Protein AF-A0A523S227-F1 (afdb_monomer_lite)

Sequence (399 aa):
MSSHYPDYQLYLDHVSSAEIVRNNITSGYRGIGGEMIMSTIRNCYFNSYSETSLELAVNEDNTVEQCTFRQLGVGNPASSRGIFIHQGMKLNDLSMSIKQCEFFGFGIHSSGYIGKLLINQCSIINSINYGVKLDDMNGSLEVSDNTIINAAQYGIEINSNTHGVYIHRNVIRNCITGIEVLSNQNIICSNDASECSVGINLSPSSTDSEVYYNRIWNNSVNNGQDSGFTNIWDDNNSRGNFWDDYSGIGVYNVSGIAESVDRWPVALEWDPPQIQTISPIVFNETDTNRVVRVHASDLTPSSYYVYVNEELLFSNNWTSNVILVDVSHLQFGVYNFTIVLFDMNNNYVMKSVTLTILQISPTTSTTGTGPLDSTILYILAGGGVLVILIAVIVIIKRR

Secondary structure (DSSP, 8-state):
--TT-TTEEEEEEEES-EEEES-EEEESSEEEEEEESSEEEES-EEEESSSEEEEEEESS-EEEES-EEEE-S---TTT-EEEEEEE-S--TT-EEEEES-EEES--EEEES--SEEEEES-EEES-SSEEEEEES--SEEEEES-EEE--SSEEEEE-TT---EEEES-EEES-SEEEEE-SSS-EEES-EEESSSEEEEE-TT-BS-EEES-EEE--SSEEEEE-SBS-BSS-SSS---EETT--SSSPEEPBSSS--EESS-EE---PPPEE-----EEEETT-S--EEEEEEE-SSEEEEEEEETTEEEEEEE--SSEEEEE-TT--SEEEEEEEEEEETT--EEEEEEEEEEE---------------HHHHHHHHHHHHHHHHHHHHHHHTT-

pLDDT: mean 90.24, std 11.29, range [47.25, 98.81]

Foldseek 3Di:
DDPPCPQEPEEAEPEQEEEAAQEEFAGAGEYYEYADHHYEYACYEFEYAAAEREEYAFPAEYEYEHYEFEHPYPYDLVGHADYEYEHDPPDLHHEYEYYLYEYYQHAHEYEAEGQYYYYENYEHEQHSAENYEYYLYDHHAEHEHYEFENHAAEPYEYAANYEAYEYEHYEAEQHQEDAEHLYEHYEAAHYEFENYLERYEYDQNYAHYEAWHYEFEHHNHFSAEYAYEHYAQYPVPATGYEYQPDPLDAWAQGHYDHSYIGGHYHYDDDDAKDWDDDAAAEAELPPQWDKDKIFIDDSAWFKKWKDKQNHTPDIDTDDDRIDIDTPNPDGFDKIWIKMWTAGPNRHIDMDIHIYGHDYDDPPPPPPPPPPVPCVVVCVVVVVVVVVVVVVVVVVVVVD

Radius of gyration: 39.01 Å; chains: 1; bounding box: 56×94×139 Å

Structure (mmCIF, N/CA/C/O backbone):
data_AF-A0A523S227-F1
#
_entry.id   AF-A0A523S227-F1
#
loop_
_atom_site.group_PDB
_atom_site.id
_atom_site.type_symbol
_atom_site.label_atom_id
_atom_site.label_alt_id
_atom_site.label_comp_id
_atom_site.label_asym_id
_atom_site.label_entity_id
_atom_site.label_seq_id
_atom_site.pdbx_PDB_ins_code
_atom_site.Cartn_x
_atom_site.Cartn_y
_atom_site.Cartn_z
_atom_site.occupancy
_atom_site.B_iso_or_equiv
_atom_site.auth_seq_id
_atom_site.auth_comp_id
_atom_site.auth_asym_id
_atom_site.auth_atom_id
_atom_site.pdbx_PDB_model_num
ATOM 1 N N . MET A 1 1 ? -26.602 -5.469 33.812 1.00 49.16 1 MET A N 1
ATOM 2 C CA . MET A 1 1 ? -26.774 -4.001 33.842 1.00 49.16 1 MET A CA 1
ATOM 3 C C . MET A 1 1 ? -26.395 -3.518 35.230 1.00 49.16 1 MET A C 1
ATOM 5 O O . MET A 1 1 ? -27.173 -3.694 36.159 1.00 49.16 1 MET A O 1
ATOM 9 N N . SER A 1 2 ? -25.172 -3.017 35.386 1.00 47.25 2 SER A N 1
ATOM 10 C CA . SER A 1 2 ? -24.729 -2.341 36.609 1.00 47.25 2 SER A CA 1
ATOM 11 C C . SER A 1 2 ? -25.214 -0.891 36.561 1.00 47.25 2 SER A C 1
ATOM 13 O O . SER A 1 2 ? -25.090 -0.240 35.528 1.00 47.25 2 SER A O 1
ATOM 15 N N . SER A 1 3 ? -25.781 -0.376 37.652 1.00 52.34 3 SER A N 1
ATOM 16 C CA . SER A 1 3 ? -26.221 1.023 37.768 1.00 52.34 3 SER A CA 1
ATOM 17 C C . SER A 1 3 ? -25.065 2.025 37.910 1.00 52.34 3 SER A C 1
ATOM 19 O O . SER A 1 3 ? -25.318 3.203 38.143 1.00 52.34 3 SER A O 1
ATOM 21 N N . HIS A 1 4 ? -23.807 1.580 37.821 1.00 66.81 4 HIS A N 1
ATOM 22 C CA . HIS A 1 4 ? -22.636 2.408 38.130 1.00 66.81 4 HIS A CA 1
ATOM 23 C C . HIS A 1 4 ? -22.118 3.275 36.974 1.00 66.81 4 HIS A C 1
ATOM 25 O O . HIS A 1 4 ? -21.293 4.146 37.227 1.00 66.81 4 HIS A O 1
ATOM 31 N N . TYR A 1 5 ? -22.621 3.112 35.745 1.00 78.50 5 TYR A N 1
ATOM 32 C CA . TYR A 1 5 ? -22.142 3.882 34.591 1.00 78.50 5 TYR A CA 1
ATOM 33 C C . TYR A 1 5 ? -23.308 4.424 33.750 1.00 78.50 5 TYR A C 1
ATOM 35 O O . TYR A 1 5 ? -23.688 3.801 32.757 1.00 78.50 5 TYR A O 1
ATOM 43 N N . PRO A 1 6 ? -23.909 5.566 34.140 1.00 80.31 6 PRO A N 1
ATOM 44 C CA . PRO A 1 6 ? -25.096 6.117 33.475 1.00 80.31 6 PRO A CA 1
ATOM 45 C C . PRO A 1 6 ? -24.844 6.568 32.027 1.00 80.31 6 PRO A C 1
ATOM 47 O O . PRO A 1 6 ? -25.798 6.793 31.287 1.00 80.31 6 PRO A O 1
ATOM 50 N N . ASP A 1 7 ? -23.578 6.675 31.621 1.00 85.62 7 ASP A N 1
ATOM 51 C CA . ASP A 1 7 ? -23.173 7.217 30.325 1.00 85.62 7 ASP A CA 1
ATOM 52 C C . ASP A 1 7 ? -23.178 6.192 29.177 1.00 85.62 7 ASP A C 1
ATOM 54 O O . ASP A 1 7 ? -23.100 6.594 28.012 1.00 85.62 7 ASP A O 1
ATOM 58 N N . TYR A 1 8 ? -23.281 4.889 29.478 1.00 83.12 8 TYR A N 1
ATOM 59 C CA . TYR A 1 8 ? -23.273 3.814 28.477 1.00 83.12 8 TYR A CA 1
ATOM 60 C C . TYR A 1 8 ? -24.668 3.255 28.216 1.00 83.12 8 TYR A C 1
ATOM 62 O O . TYR A 1 8 ? -25.444 3.015 29.141 1.00 83.12 8 TYR A O 1
ATOM 70 N N . GLN A 1 9 ? -24.955 2.932 26.952 1.00 83.81 9 GLN A N 1
ATOM 71 C CA . GLN A 1 9 ? -26.165 2.187 26.598 1.00 83.81 9 GLN A CA 1
ATOM 72 C C . GLN A 1 9 ? -26.100 0.729 27.083 1.00 83.81 9 GLN A C 1
ATOM 74 O O . GLN A 1 9 ? -27.112 0.160 27.498 1.00 83.81 9 GLN A O 1
ATOM 79 N N . LEU A 1 10 ? -24.912 0.123 27.042 1.00 84.62 10 LEU A N 1
ATOM 80 C CA . LEU A 1 10 ? -24.643 -1.205 27.585 1.00 84.62 10 LEU A CA 1
ATOM 81 C C . LEU A 1 10 ? -23.243 -1.224 28.201 1.00 84.62 10 LEU A C 1
ATOM 83 O O . LEU A 1 10 ? -22.261 -0.986 27.505 1.00 84.62 10 LEU A O 1
ATOM 87 N N . TYR A 1 11 ? -23.163 -1.546 29.492 1.00 86.50 11 TYR A N 1
ATOM 88 C CA . TYR A 1 11 ? -21.895 -1.768 30.182 1.00 86.50 11 TYR A CA 1
ATOM 89 C C . TYR A 1 11 ? -21.742 -3.247 30.557 1.00 86.50 11 TYR A C 1
ATOM 91 O O . TYR A 1 11 ? -22.593 -3.797 31.271 1.00 86.50 11 TYR A O 1
ATOM 99 N N . LEU A 1 12 ? -20.685 -3.887 30.054 1.00 85.25 12 LEU A N 1
ATOM 100 C CA . LEU A 1 12 ? -20.329 -5.282 30.316 1.00 85.25 12 LEU A CA 1
ATOM 101 C C . LEU A 1 12 ? -19.195 -5.331 31.341 1.00 85.25 12 LEU A C 1
ATOM 103 O O . LEU A 1 12 ? -18.034 -5.113 31.019 1.00 85.25 12 LEU A O 1
ATOM 107 N N . ASP A 1 13 ? -19.557 -5.590 32.591 1.00 85.94 13 ASP A N 1
ATOM 108 C CA . ASP A 1 13 ? -18.630 -5.584 33.719 1.00 85.94 13 ASP A CA 1
ATOM 109 C C . ASP A 1 13 ? -18.139 -7.008 34.018 1.00 85.94 13 ASP A C 1
ATOM 111 O O . ASP A 1 13 ? -18.960 -7.872 34.336 1.00 85.94 13 ASP A O 1
ATOM 115 N N . HIS A 1 14 ? -16.829 -7.255 33.897 1.00 81.12 14 HIS A N 1
ATOM 116 C CA . HIS A 1 14 ? -16.179 -8.537 34.211 1.00 81.12 14 HIS A CA 1
ATOM 117 C C . HIS A 1 14 ? -16.814 -9.761 33.517 1.00 81.12 14 HIS A C 1
ATOM 119 O O . HIS A 1 14 ? -16.965 -10.836 34.106 1.00 81.12 14 HIS A O 1
ATOM 125 N N . VAL A 1 15 ? -17.221 -9.611 32.254 1.00 78.94 15 VAL A N 1
ATOM 126 C CA . VAL A 1 15 ? -17.839 -10.708 31.496 1.00 78.94 15 VAL A CA 1
ATOM 127 C C . VAL A 1 15 ? -16.746 -11.608 30.922 1.00 78.94 15 VAL A C 1
ATOM 129 O O . VAL A 1 15 ? -15.910 -11.131 30.164 1.00 78.94 15 VAL A O 1
ATOM 132 N N . SER A 1 16 ? -16.775 -12.903 31.264 1.00 79.94 16 SER A N 1
ATOM 133 C CA . SER A 1 16 ? -15.772 -13.904 30.850 1.00 79.94 16 SER A CA 1
ATOM 134 C C . SER A 1 16 ? -15.767 -14.214 29.353 1.00 79.94 16 SER A C 1
ATOM 136 O O . SER A 1 16 ? -14.795 -14.751 28.842 1.00 79.94 16 SER A O 1
ATOM 138 N N . SER A 1 17 ? -16.892 -13.983 28.681 1.00 83.19 17 SER A N 1
ATOM 139 C CA . SER A 1 17 ? -17.043 -14.113 27.234 1.00 83.19 17 SER A CA 1
ATOM 140 C C . SER A 1 17 ? -18.351 -13.458 26.818 1.00 83.19 17 SER A C 1
ATOM 142 O O . SER A 1 17 ? -19.390 -13.736 27.430 1.00 83.19 17 SER A O 1
ATOM 144 N N . ALA A 1 18 ? -18.340 -12.648 25.767 1.00 85.56 18 ALA A N 1
ATOM 145 C CA . ALA A 1 18 ? -19.560 -12.104 25.183 1.00 85.56 18 ALA A CA 1
ATOM 146 C C . ALA A 1 18 ? -19.534 -12.239 23.661 1.00 85.56 18 ALA A C 1
ATOM 148 O O . ALA A 1 18 ? -18.534 -11.938 23.014 1.00 85.56 18 ALA A O 1
ATOM 149 N N . GLU A 1 19 ? -20.659 -12.654 23.080 1.00 90.06 19 GLU A N 1
ATOM 150 C CA . GLU A 1 19 ? -20.875 -12.575 21.639 1.00 90.06 19 GLU A CA 1
ATOM 151 C C . GLU A 1 19 ? -21.995 -11.570 21.361 1.00 90.06 19 GLU A C 1
ATOM 153 O O . GLU A 1 19 ? -23.139 -11.761 21.782 1.00 90.06 19 GLU A O 1
ATOM 158 N N . ILE A 1 20 ? -21.669 -10.484 20.663 1.00 86.81 20 ILE A N 1
ATOM 159 C CA . ILE A 1 20 ? -22.628 -9.445 20.281 1.00 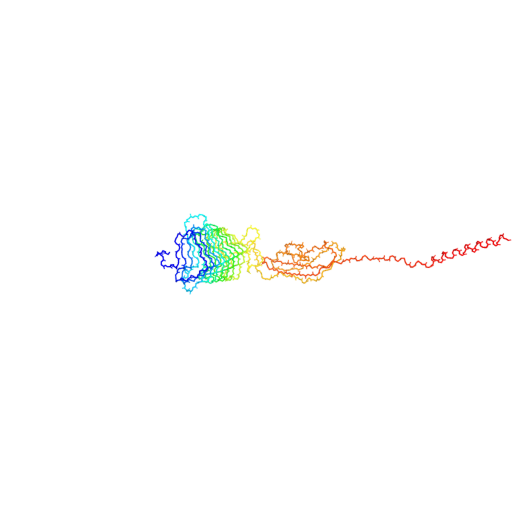86.81 20 ILE A CA 1
ATOM 160 C C . ILE A 1 20 ? -22.765 -9.481 18.763 1.00 86.81 20 ILE A C 1
ATOM 162 O O . ILE A 1 20 ? -21.830 -9.149 18.038 1.00 86.81 20 ILE A O 1
ATOM 166 N N . VAL A 1 21 ? -23.938 -9.895 18.275 1.00 90.38 21 VAL A N 1
ATOM 167 C CA . VAL A 1 21 ? -24.184 -10.133 16.843 1.00 90.38 21 VAL A CA 1
ATOM 168 C C . VAL A 1 21 ? -25.425 -9.387 16.372 1.00 90.38 21 VAL A C 1
ATOM 170 O O . VAL A 1 21 ? -26.484 -9.543 16.976 1.00 90.38 21 VAL A O 1
ATOM 173 N N . ARG A 1 22 ? -25.327 -8.635 15.264 1.00 85.69 22 ARG A N 1
ATOM 174 C CA . ARG A 1 22 ? -26.485 -7.992 14.596 1.00 85.69 22 ARG A CA 1
ATOM 175 C C . ARG A 1 22 ? -27.288 -7.046 15.489 1.00 85.69 22 ARG A C 1
ATOM 177 O O . ARG A 1 22 ? -28.514 -6.988 15.404 1.00 85.69 22 ARG A O 1
ATOM 184 N N . ASN A 1 23 ? -26.598 -6.284 16.330 1.00 86.00 23 ASN A N 1
ATOM 185 C CA . ASN A 1 23 ? -27.230 -5.273 17.172 1.00 86.00 23 ASN A CA 1
ATOM 186 C C . ASN A 1 23 ? -27.194 -3.894 16.507 1.00 86.00 23 ASN A C 1
ATOM 188 O O . ASN A 1 23 ? -26.249 -3.571 15.792 1.00 86.00 23 ASN A O 1
ATOM 192 N N . ASN A 1 24 ? -28.221 -3.083 16.769 1.00 89.62 24 ASN A N 1
ATOM 193 C CA . ASN A 1 24 ? -28.258 -1.665 16.418 1.00 89.62 24 ASN A CA 1
ATOM 194 C C . ASN A 1 24 ? -28.247 -0.848 17.713 1.00 89.62 24 ASN A C 1
ATOM 196 O O . ASN A 1 24 ? -29.173 -0.940 18.520 1.00 89.62 24 ASN A O 1
ATOM 200 N N . ILE A 1 25 ? -27.171 -0.103 17.918 1.00 88.19 25 ILE A N 1
ATOM 201 C CA . ILE A 1 25 ? -26.844 0.583 19.164 1.00 88.19 25 ILE A CA 1
ATOM 202 C C . ILE A 1 25 ? -26.832 2.068 18.853 1.00 88.19 25 ILE A C 1
ATOM 204 O O . ILE A 1 25 ? -26.118 2.509 17.957 1.00 88.19 25 ILE A O 1
ATOM 208 N N . THR A 1 26 ? -27.645 2.833 19.571 1.00 87.56 26 THR A N 1
ATOM 209 C CA . THR A 1 26 ? -27.785 4.274 19.375 1.00 87.56 26 THR A CA 1
ATOM 210 C C . THR A 1 26 ? -27.630 4.950 20.723 1.00 87.56 26 THR A C 1
ATOM 212 O O . THR A 1 26 ? -28.526 4.873 21.564 1.00 87.56 26 THR A O 1
ATOM 215 N N . SER A 1 27 ? -26.501 5.625 20.919 1.00 83.94 27 SER A N 1
ATOM 216 C CA . SER A 1 27 ? -26.147 6.254 22.189 1.00 83.94 27 SER A CA 1
ATOM 217 C C . SER A 1 27 ? -25.997 7.761 22.066 1.00 83.94 27 SER A C 1
ATOM 219 O O . SER A 1 27 ? -25.359 8.259 21.139 1.00 83.94 27 SER A O 1
ATOM 221 N N . GLY A 1 28 ? -26.520 8.489 23.054 1.00 80.25 28 GLY A N 1
ATOM 222 C CA . GLY A 1 28 ? -26.307 9.933 23.172 1.00 80.25 28 GLY A CA 1
ATOM 223 C C . GLY A 1 28 ? -24.861 10.308 23.514 1.00 80.25 28 GLY A C 1
ATOM 224 O O . GLY A 1 28 ? -24.395 11.338 23.045 1.00 80.25 28 GLY A O 1
ATOM 225 N N . TYR A 1 29 ? -24.157 9.474 24.291 1.00 82.31 29 TYR A N 1
ATOM 226 C CA . TYR A 1 29 ? -22.799 9.765 24.763 1.00 82.31 29 TYR A CA 1
ATOM 227 C C . TYR A 1 29 ? -21.827 8.602 24.515 1.00 82.31 29 TYR A C 1
ATOM 229 O O . TYR A 1 29 ? -20.963 8.723 2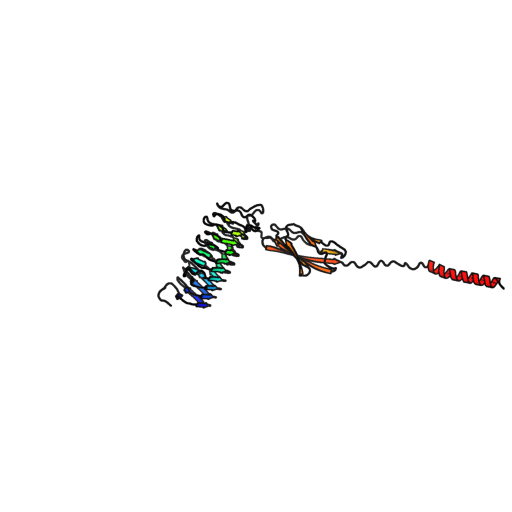3.643 1.00 82.31 29 TYR A O 1
ATOM 237 N N . ARG A 1 30 ? -22.001 7.456 25.201 1.00 83.88 30 ARG A N 1
ATOM 238 C CA . ARG A 1 30 ? -21.208 6.233 24.976 1.00 83.88 30 ARG A CA 1
ATOM 239 C C . ARG A 1 30 ? -22.088 5.036 24.613 1.00 83.88 30 ARG A C 1
ATOM 241 O O . ARG A 1 30 ? -23.152 4.837 25.200 1.00 83.88 30 ARG A O 1
ATOM 248 N N . GLY A 1 31 ? -21.653 4.251 23.629 1.00 84.88 31 GLY A N 1
ATOM 249 C CA . GLY A 1 31 ? -22.387 3.079 23.142 1.00 84.88 31 GLY A CA 1
ATOM 250 C C . GLY A 1 31 ? -22.231 1.880 24.069 1.00 84.88 31 GLY A C 1
ATOM 251 O O . GLY A 1 31 ? -22.916 1.778 25.090 1.00 84.88 31 GLY A O 1
ATOM 252 N N . ILE A 1 32 ? -21.331 0.968 23.705 1.00 85.69 32 ILE A N 1
ATOM 253 C CA . ILE A 1 32 ? -20.928 -0.149 24.569 1.00 85.69 32 ILE A CA 1
ATOM 254 C C . ILE A 1 32 ? -19.647 0.227 25.306 1.00 85.69 32 ILE A C 1
ATOM 256 O O . ILE A 1 32 ? -18.718 0.735 24.687 1.00 85.69 32 ILE A O 1
ATOM 260 N N . GLY A 1 33 ? -19.595 -0.067 26.602 1.00 85.75 33 GLY A N 1
ATOM 261 C CA . GLY A 1 33 ? -18.367 -0.065 27.394 1.00 85.75 33 GLY A CA 1
ATOM 262 C C . GLY A 1 33 ? -18.208 -1.378 28.140 1.00 85.75 33 GLY A C 1
ATOM 263 O O . GLY A 1 33 ? -19.195 -2.076 28.388 1.00 85.75 33 GLY A O 1
ATOM 264 N N . GLY A 1 34 ? -16.991 -1.729 28.525 1.00 82.12 34 GLY A N 1
ATOM 265 C CA . GLY A 1 34 ? -16.817 -2.839 29.446 1.00 82.12 34 GLY A CA 1
ATOM 266 C C . GLY A 1 34 ? -15.395 -3.336 29.609 1.00 82.12 34 GLY A C 1
ATOM 267 O O . GLY A 1 34 ? -14.555 -3.211 28.718 1.00 82.12 34 GLY A O 1
ATOM 268 N N . GLU A 1 35 ? -15.189 -3.974 30.754 1.00 80.94 35 GLU A N 1
ATOM 269 C CA . GLU A 1 35 ? -14.051 -4.838 31.038 1.00 80.94 35 GLU A CA 1
ATOM 270 C C . GLU A 1 35 ? -14.402 -6.244 30.556 1.00 80.94 35 GLU A C 1
ATOM 272 O O . GLU A 1 35 ? -14.980 -7.061 31.278 1.00 80.94 35 GLU A O 1
ATOM 277 N N . MET A 1 36 ? -14.118 -6.486 29.278 1.00 71.44 36 MET A N 1
ATOM 278 C CA . MET A 1 36 ? -14.497 -7.707 28.582 1.00 71.44 36 MET A CA 1
ATOM 279 C C . MET A 1 36 ? -13.314 -8.664 28.459 1.00 71.44 36 MET A C 1
ATOM 281 O O . MET A 1 36 ? -12.233 -8.319 27.973 1.00 71.44 36 MET A O 1
ATOM 285 N N . ILE A 1 37 ? -13.559 -9.899 28.876 1.00 73.81 37 ILE A N 1
ATOM 286 C CA . ILE A 1 37 ? -12.683 -11.043 28.671 1.00 73.81 37 ILE A CA 1
ATOM 287 C C . ILE A 1 37 ? -13.274 -11.838 27.494 1.00 73.81 37 ILE A C 1
ATOM 289 O O . ILE A 1 37 ? -14.481 -12.068 27.454 1.00 73.81 37 ILE A O 1
ATOM 293 N N . MET A 1 38 ? -12.458 -12.177 26.492 1.00 74.81 38 MET A N 1
ATOM 294 C CA . MET A 1 38 ? -12.834 -12.991 25.322 1.00 74.81 38 MET A CA 1
ATOM 295 C C . MET A 1 38 ? -14.148 -12.606 24.621 1.00 74.81 38 MET A C 1
ATOM 297 O O . MET A 1 38 ? -15.097 -13.397 24.568 1.00 74.81 38 MET A O 1
ATOM 301 N N . SER A 1 39 ? -14.247 -11.389 24.083 1.00 83.19 39 SER A N 1
ATOM 302 C CA . SER A 1 39 ? -15.470 -10.941 23.408 1.00 83.19 39 SER A CA 1
ATOM 303 C C . SER A 1 39 ? -15.337 -10.860 21.892 1.00 83.19 39 SER A C 1
ATOM 305 O O . SER A 1 39 ? -14.345 -10.383 21.346 1.00 83.19 39 SER A O 1
ATOM 307 N N . THR A 1 40 ? -16.381 -11.323 21.204 1.00 90.88 40 THR A N 1
ATOM 308 C CA . THR A 1 40 ? -16.545 -11.185 19.755 1.00 90.88 40 THR A CA 1
ATOM 309 C C . THR A 1 40 ? -17.738 -10.282 19.473 1.00 90.88 40 THR A C 1
ATOM 311 O O . THR A 1 40 ? -18.880 -10.609 19.801 1.00 90.88 40 THR A O 1
ATOM 314 N N . ILE A 1 41 ? -17.484 -9.142 18.841 1.00 91.25 41 ILE A N 1
ATOM 315 C CA . ILE A 1 41 ? -18.510 -8.204 18.389 1.00 91.25 41 ILE A CA 1
ATOM 316 C C . ILE A 1 41 ? -18.508 -8.240 16.870 1.00 91.25 41 ILE A C 1
ATOM 318 O O . ILE A 1 41 ? -17.516 -7.882 16.241 1.00 91.25 41 ILE A O 1
ATOM 322 N N . ARG A 1 42 ? -19.613 -8.680 16.267 1.00 94.00 42 ARG A N 1
ATOM 323 C CA . ARG A 1 42 ? -19.679 -8.847 14.816 1.00 94.00 42 ARG A CA 1
ATOM 324 C C . ARG A 1 42 ? -20.984 -8.400 14.201 1.00 94.00 42 ARG A C 1
ATOM 326 O O . ARG A 1 42 ? -22.051 -8.570 14.795 1.00 94.00 42 ARG A O 1
ATOM 333 N N . ASN A 1 43 ? -20.925 -7.885 12.976 1.00 92.88 43 ASN A N 1
ATOM 334 C CA . ASN A 1 43 ? -22.120 -7.492 12.222 1.00 92.88 43 ASN A CA 1
ATOM 335 C C . ASN A 1 43 ? -23.013 -6.492 12.985 1.00 92.88 43 ASN A C 1
ATOM 337 O O . ASN A 1 43 ? -24.235 -6.569 12.891 1.00 92.88 43 ASN A O 1
ATOM 341 N N . CYS A 1 44 ? -22.433 -5.613 13.807 1.00 93.06 44 CYS A N 1
ATOM 342 C CA . CYS A 1 44 ? -23.175 -4.643 14.616 1.00 93.06 44 CYS A CA 1
ATOM 343 C C . CYS A 1 44 ? -23.123 -3.240 14.001 1.00 93.06 44 CYS A C 1
ATOM 345 O O . CYS A 1 44 ? -22.169 -2.880 13.317 1.00 93.06 44 CYS A O 1
ATOM 347 N N . TYR A 1 45 ? -24.155 -2.444 14.269 1.00 93.50 45 TYR A N 1
ATOM 348 C CA . TYR A 1 45 ? -24.295 -1.074 13.792 1.00 93.50 45 TYR A CA 1
ATOM 349 C C . TYR A 1 45 ? -24.341 -0.124 14.992 1.00 93.50 45 TYR A C 1
ATOM 351 O O . TYR A 1 45 ? -25.232 -0.228 15.836 1.00 93.50 45 TYR A O 1
ATOM 359 N N . PHE A 1 46 ? -23.380 0.790 15.074 1.00 91.25 46 PHE A N 1
ATOM 360 C CA . PHE A 1 46 ? -23.229 1.745 16.165 1.00 91.25 46 PHE A CA 1
ATOM 361 C C . PHE A 1 46 ? -23.465 3.164 15.656 1.00 91.25 46 PHE A C 1
ATOM 363 O O . PHE A 1 46 ? -22.766 3.638 14.764 1.00 91.25 46 PHE A O 1
ATOM 370 N N . ASN A 1 47 ? -24.416 3.865 16.262 1.00 88.88 47 ASN A N 1
ATOM 371 C CA . ASN A 1 47 ? -24.664 5.280 16.049 1.00 88.88 47 ASN A CA 1
ATOM 372 C C . ASN A 1 47 ? -24.381 6.040 17.342 1.00 88.88 47 ASN A C 1
ATOM 374 O O . ASN A 1 47 ? -25.069 5.836 18.342 1.00 88.88 47 ASN A O 1
ATOM 378 N N . SER A 1 48 ? -23.405 6.940 17.328 1.00 87.12 48 SER A N 1
ATOM 379 C CA . SER A 1 48 ? -23.076 7.748 18.506 1.00 87.12 48 SER A CA 1
ATOM 380 C C . SER A 1 48 ? -23.041 9.233 18.169 1.00 87.12 48 SER A C 1
ATOM 382 O O . SER A 1 48 ? -22.666 9.622 17.061 1.00 87.12 48 SER A O 1
ATOM 384 N N . TYR A 1 49 ? -23.466 10.076 19.111 1.00 82.38 49 TYR A N 1
ATOM 385 C CA . TYR A 1 49 ? -23.544 11.522 18.902 1.00 82.38 49 TYR A CA 1
ATOM 386 C C . TYR A 1 49 ? -22.270 12.287 19.274 1.00 82.38 49 TYR A C 1
ATOM 388 O O . TYR A 1 49 ? -22.053 13.336 18.666 1.00 82.38 49 TYR A O 1
ATOM 396 N N . SER A 1 50 ? -21.439 11.837 20.230 1.00 72.12 50 SER A N 1
ATOM 397 C CA . SER A 1 50 ? -20.415 12.761 20.758 1.00 72.12 50 SER A CA 1
ATOM 398 C C . SER A 1 50 ? -19.071 12.217 21.236 1.00 72.12 50 SER A C 1
ATOM 400 O O . SER A 1 50 ? -18.111 12.968 21.104 1.00 72.12 50 SER A O 1
ATOM 402 N N . GLU A 1 51 ? -18.953 11.003 21.788 1.00 82.94 51 GLU A N 1
ATOM 403 C CA . GLU A 1 51 ? -17.649 10.519 22.288 1.00 82.94 51 GLU A CA 1
ATOM 404 C C . GLU A 1 51 ? -17.273 9.158 21.728 1.00 82.94 51 GLU A C 1
ATOM 406 O O . GLU A 1 51 ? -16.673 9.103 20.665 1.00 82.94 51 GLU A O 1
ATOM 411 N N . THR A 1 52 ? -17.631 8.068 22.402 1.00 87.06 52 THR A N 1
ATOM 412 C CA . THR A 1 52 ? -17.102 6.739 22.086 1.00 87.06 52 THR A CA 1
ATOM 413 C C . THR A 1 52 ? -18.228 5.798 21.689 1.00 87.06 52 THR A C 1
ATOM 415 O O . THR A 1 52 ? -19.161 5.584 22.464 1.00 87.06 52 THR A O 1
ATOM 418 N N . SER A 1 53 ? -18.174 5.217 20.490 1.00 88.69 53 SER A N 1
ATOM 419 C CA . SER A 1 53 ? -19.198 4.240 20.080 1.00 88.69 53 SER A CA 1
ATOM 420 C C . SER A 1 53 ? -18.988 2.877 20.746 1.00 88.69 53 SER A C 1
ATOM 422 O O . SER A 1 53 ? -19.949 2.244 21.186 1.00 88.69 53 SER A O 1
ATOM 424 N N . LEU A 1 54 ? -17.734 2.443 20.853 1.00 91.19 54 LEU A N 1
ATOM 425 C CA . LEU A 1 54 ? -17.345 1.201 21.506 1.00 91.19 54 LEU A CA 1
ATOM 426 C C . LEU A 1 54 ? -16.070 1.417 22.321 1.00 91.19 54 LEU A C 1
ATOM 428 O O . LEU A 1 54 ? -15.034 1.779 21.773 1.00 91.19 54 LEU A O 1
ATOM 432 N N . GLU A 1 55 ? -16.158 1.195 23.625 1.00 92.38 55 GLU A N 1
ATOM 433 C CA . GLU A 1 55 ? -15.040 1.267 24.558 1.00 92.38 55 GLU A CA 1
ATOM 434 C C . GLU A 1 55 ? -14.719 -0.127 25.086 1.00 92.38 55 GLU A C 1
ATOM 436 O O . GLU A 1 55 ? -15.590 -0.809 25.631 1.00 92.38 55 GLU A O 1
ATOM 441 N N . LEU A 1 56 ? -13.475 -0.555 24.897 1.00 89.00 56 LEU A N 1
ATOM 442 C CA . LEU A 1 56 ? -13.000 -1.874 25.289 1.00 89.00 56 LEU A CA 1
ATOM 443 C C . LEU A 1 56 ? -11.792 -1.727 26.209 1.00 89.00 56 LEU A C 1
ATOM 445 O O . LEU A 1 56 ? -10.737 -1.260 25.774 1.00 89.00 56 LEU A O 1
ATOM 449 N N . ALA A 1 57 ? -11.933 -2.184 27.451 1.00 85.12 57 ALA A N 1
ATOM 450 C CA . ALA A 1 57 ? -10.788 -2.495 28.293 1.00 85.12 57 ALA A CA 1
ATOM 451 C C . ALA A 1 57 ? -10.375 -3.942 27.998 1.00 85.12 57 ALA A C 1
ATOM 453 O O . ALA A 1 57 ? -11.123 -4.883 28.282 1.00 85.12 57 ALA A O 1
ATOM 454 N N . VAL A 1 58 ? -9.222 -4.120 27.354 1.00 71.62 58 VAL A N 1
ATOM 455 C CA . VAL A 1 58 ? -8.791 -5.438 26.860 1.00 71.62 58 VAL A CA 1
ATOM 456 C C . VAL A 1 58 ? -8.190 -6.232 28.006 1.00 71.62 58 VAL A C 1
ATOM 458 O O . VAL A 1 58 ? -7.091 -5.924 28.457 1.00 71.62 58 VAL A O 1
ATOM 461 N N . ASN A 1 59 ? -8.903 -7.263 28.457 1.00 70.81 59 ASN A N 1
ATOM 462 C CA . ASN A 1 59 ? -8.409 -8.185 29.480 1.00 70.81 59 ASN A CA 1
ATOM 463 C C . ASN A 1 59 ? -7.997 -9.558 28.925 1.00 70.81 59 ASN A C 1
ATOM 465 O O . ASN A 1 59 ? -7.229 -10.232 29.600 1.00 70.81 59 ASN A O 1
ATOM 469 N N . GLU A 1 60 ? -8.458 -9.950 27.725 1.00 80.31 60 GLU A N 1
ATOM 470 C CA . GLU A 1 60 ? -8.040 -11.155 26.967 1.00 80.31 60 GLU A CA 1
ATOM 471 C C . GLU A 1 60 ? -8.279 -10.953 25.445 1.00 80.31 60 GLU A C 1
ATOM 473 O O . GLU A 1 60 ? -8.456 -9.818 24.998 1.00 80.31 60 GLU A O 1
ATOM 478 N N . ASP A 1 61 ? -8.304 -12.036 24.653 1.00 86.06 61 ASP A N 1
ATOM 479 C CA . ASP A 1 61 ? -8.482 -12.049 23.193 1.00 86.06 61 ASP A CA 1
ATOM 480 C C . ASP A 1 61 ? -9.831 -11.471 22.737 1.00 86.06 61 ASP A C 1
ATOM 482 O O . ASP A 1 61 ? -10.871 -12.121 22.829 1.00 86.06 61 ASP A O 1
ATOM 486 N N . ASN A 1 62 ? -9.834 -10.253 22.199 1.00 89.44 62 ASN A N 1
ATOM 487 C CA . ASN A 1 62 ? -11.051 -9.579 21.745 1.00 89.44 62 ASN A CA 1
ATOM 488 C C . ASN A 1 62 ? -11.055 -9.382 20.220 1.00 89.44 62 ASN A C 1
ATOM 490 O O . ASN A 1 62 ? -10.027 -9.126 19.595 1.00 89.44 62 ASN A O 1
ATOM 494 N N . THR A 1 63 ? -12.226 -9.506 19.591 1.00 93.38 63 THR A N 1
ATOM 495 C CA . THR A 1 63 ? -12.397 -9.296 18.145 1.00 93.38 63 THR A CA 1
ATOM 496 C C . THR A 1 63 ? -13.616 -8.431 17.851 1.00 93.38 63 THR A C 1
ATOM 498 O O . THR A 1 63 ? -14.715 -8.697 18.335 1.00 93.38 63 THR A O 1
ATOM 501 N N . VAL A 1 64 ? -13.427 -7.413 17.013 1.00 93.94 64 VAL A N 1
ATOM 502 C CA . VAL A 1 64 ? -14.490 -6.594 16.427 1.00 93.94 64 VAL A CA 1
ATOM 503 C C . VAL A 1 64 ? -14.415 -6.745 14.914 1.00 93.94 64 VAL A C 1
ATOM 505 O O . VAL A 1 64 ? -13.440 -6.319 14.301 1.00 93.94 64 VAL A O 1
ATOM 508 N N . GLU A 1 65 ? -15.424 -7.354 14.300 1.00 95.81 65 GLU A N 1
ATOM 509 C CA . GLU A 1 65 ? -15.418 -7.633 12.861 1.00 95.81 65 GLU A CA 1
ATOM 510 C C . GLU A 1 65 ? -16.708 -7.192 12.168 1.00 95.81 65 GLU A C 1
ATOM 512 O O . GLU A 1 65 ? -17.798 -7.304 12.729 1.00 95.81 65 GLU A O 1
ATOM 517 N N . GLN A 1 66 ? -16.617 -6.713 10.926 1.00 95.19 66 GLN A N 1
ATOM 518 C CA . GLN A 1 66 ? -17.800 -6.440 10.092 1.00 95.19 66 GLN A CA 1
ATOM 519 C C . GLN A 1 66 ? -18.814 -5.503 10.773 1.00 95.19 66 GLN A C 1
ATOM 521 O O . GLN A 1 66 ? -20.025 -5.681 10.648 1.00 95.19 66 GLN A O 1
ATOM 526 N N . CYS A 1 67 ? -18.334 -4.551 11.574 1.00 95.25 67 CYS A N 1
ATOM 527 C CA . CYS A 1 67 ? -19.174 -3.591 12.282 1.00 95.25 67 CYS A CA 1
ATOM 528 C C . CYS A 1 67 ? -19.124 -2.225 11.596 1.00 95.25 67 CYS A C 1
ATOM 530 O O . CYS A 1 67 ? -18.093 -1.836 11.051 1.00 95.25 67 CYS A O 1
ATOM 532 N N . THR A 1 68 ? -20.214 -1.469 11.681 1.00 94.88 68 THR A N 1
ATOM 533 C CA . THR A 1 68 ? -20.279 -0.095 11.170 1.00 94.88 68 THR A CA 1
ATOM 534 C C . THR A 1 68 ? -20.445 0.880 12.327 1.00 94.88 68 THR A C 1
ATOM 536 O O . THR A 1 68 ? -21.320 0.706 13.175 1.00 94.88 68 THR A O 1
ATOM 539 N N . PHE A 1 69 ? -19.642 1.937 12.334 1.00 93.94 69 PHE A N 1
ATOM 540 C CA . PHE A 1 69 ? -19.631 3.000 13.328 1.00 93.94 69 PHE A CA 1
ATOM 541 C C . PHE A 1 69 ? -19.936 4.327 12.642 1.00 93.94 69 PHE A C 1
ATOM 543 O O . PHE A 1 69 ? -19.199 4.763 11.758 1.00 93.94 69 PHE A O 1
ATOM 550 N N . ARG A 1 70 ? -21.015 4.996 13.045 1.00 91.50 70 ARG A N 1
ATOM 551 C CA . ARG A 1 70 ? -21.451 6.256 12.445 1.00 91.50 70 ARG A CA 1
ATOM 552 C C . ARG A 1 70 ? -21.614 7.344 13.492 1.00 91.50 70 ARG A C 1
ATOM 554 O O . ARG A 1 70 ? -22.380 7.198 14.446 1.00 91.50 70 ARG A O 1
ATOM 561 N N . GLN A 1 71 ? -20.941 8.466 13.271 1.00 87.12 71 GLN A N 1
ATOM 562 C CA . GLN A 1 71 ? -21.160 9.670 14.054 1.00 87.12 71 GLN A CA 1
ATOM 563 C C . GLN A 1 71 ? -22.421 10.387 13.557 1.00 87.12 71 GLN A C 1
ATOM 565 O O . GLN A 1 71 ? -22.552 10.686 12.369 1.00 87.12 71 GLN A O 1
ATOM 570 N N . LEU A 1 72 ? -23.371 10.643 14.458 1.00 81.06 72 LEU A N 1
ATOM 571 C CA . LEU A 1 72 ? -24.627 11.333 14.138 1.00 81.06 72 LEU A CA 1
ATOM 572 C C . LEU A 1 72 ? -24.597 12.843 14.422 1.00 81.06 72 LEU A C 1
ATOM 574 O O . LEU A 1 72 ? -25.528 13.546 14.029 1.00 81.06 72 LEU A O 1
ATOM 578 N N . GLY A 1 73 ? -23.572 13.349 15.112 1.00 75.88 73 GLY A N 1
ATOM 579 C CA . GLY A 1 73 ? -23.492 14.741 15.558 1.00 75.88 73 GLY A CA 1
ATOM 580 C C . GLY A 1 73 ? -22.101 15.354 15.417 1.00 75.88 73 GLY A C 1
ATOM 581 O O . GLY A 1 73 ? -21.125 14.669 15.133 1.00 75.88 73 GLY A O 1
ATOM 582 N N . VAL A 1 74 ? -22.016 16.668 15.635 1.00 70.06 74 VAL A N 1
ATOM 583 C CA . VAL A 1 74 ? -20.743 17.399 15.700 1.00 70.06 74 VAL A CA 1
ATOM 584 C C . VAL A 1 74 ? -20.211 17.263 17.128 1.00 70.06 74 VAL A C 1
ATOM 586 O O . VAL A 1 74 ? -20.404 18.141 17.967 1.00 70.06 74 VAL A O 1
ATOM 589 N N . GLY A 1 75 ? -19.664 16.088 17.444 1.00 67.81 75 GLY A N 1
ATOM 590 C CA . GLY A 1 75 ? -19.035 15.829 18.739 1.00 67.81 75 GLY A CA 1
ATOM 591 C C . GLY A 1 75 ? -17.802 16.706 18.956 1.00 67.81 75 GLY A C 1
ATOM 592 O O . GLY A 1 75 ? -17.311 17.353 18.031 1.00 67.81 75 GLY A O 1
ATOM 593 N N . ASN A 1 76 ? -17.277 16.718 20.183 1.00 77.19 76 ASN A N 1
ATOM 594 C CA . ASN A 1 76 ? -15.979 17.334 20.440 1.00 77.19 76 ASN A CA 1
ATOM 595 C C . ASN A 1 76 ? -14.909 16.576 19.625 1.00 77.19 76 ASN A C 1
ATOM 597 O O . ASN A 1 76 ? -14.724 15.375 19.861 1.00 77.19 76 ASN A O 1
ATOM 601 N N . PRO A 1 77 ? -14.183 17.240 18.703 1.00 72.75 77 PRO A N 1
ATOM 602 C CA . PRO A 1 77 ? -13.151 16.596 17.892 1.00 72.75 77 PRO A CA 1
ATOM 603 C C . PRO A 1 77 ? -12.067 15.897 18.710 1.00 72.75 77 PRO A C 1
ATOM 605 O O . PRO A 1 77 ? -11.520 14.884 18.283 1.00 72.75 77 PRO A O 1
ATOM 608 N N . ALA A 1 78 ? -11.782 16.403 19.912 1.00 75.31 78 ALA A N 1
ATOM 609 C CA . ALA A 1 78 ? -10.738 15.857 20.768 1.00 75.31 78 ALA A CA 1
ATOM 610 C C . ALA A 1 78 ? -11.117 14.518 21.432 1.00 75.31 78 ALA A C 1
ATOM 612 O O . ALA A 1 78 ? -10.224 13.746 21.787 1.00 75.31 78 ALA A O 1
ATOM 613 N N . SER A 1 79 ? -12.412 14.227 21.614 1.00 78.75 79 SER A N 1
ATOM 614 C CA . SER A 1 79 ? -12.878 13.018 22.317 1.00 78.75 79 SER A CA 1
ATOM 615 C C . SER A 1 79 ? -13.704 12.055 21.464 1.00 78.75 79 SER A C 1
ATOM 617 O O . SER A 1 79 ? -14.007 10.960 21.933 1.00 78.75 79 SER A O 1
ATOM 619 N N . SER A 1 80 ? -14.017 12.399 20.212 1.00 82.94 80 SER A N 1
ATOM 620 C CA . SER A 1 80 ? -14.799 11.527 19.327 1.00 82.94 80 SER A CA 1
ATOM 621 C C . SER A 1 80 ? -13.972 10.346 18.812 1.00 82.94 80 SER A C 1
ATOM 623 O O . SER A 1 80 ? -13.035 10.513 18.033 1.00 82.94 80 SER A O 1
ATOM 625 N N . ARG A 1 81 ? -14.338 9.137 19.235 1.00 85.38 81 ARG A N 1
ATOM 626 C CA . ARG A 1 81 ? -13.686 7.858 18.938 1.00 85.38 81 ARG A CA 1
ATOM 627 C C . ARG A 1 81 ? -14.745 6.855 18.479 1.00 85.38 81 ARG A C 1
ATOM 629 O O . ARG A 1 81 ? -15.803 6.707 19.085 1.00 85.38 81 ARG A O 1
ATOM 636 N N . GLY A 1 82 ? -14.477 6.129 17.404 1.00 87.44 82 GLY A N 1
ATOM 637 C CA . GLY A 1 82 ? -15.344 5.032 16.974 1.00 87.44 82 GLY A CA 1
ATOM 638 C C . GLY A 1 82 ? -15.159 3.876 17.932 1.00 87.44 82 GLY A C 1
ATOM 639 O O . GLY A 1 82 ? -16.037 3.568 18.736 1.00 87.44 82 GLY A O 1
ATOM 640 N N . ILE A 1 83 ? -13.953 3.321 17.900 1.00 91.25 83 ILE A N 1
ATOM 641 C CA . ILE A 1 83 ? -13.486 2.377 18.904 1.00 91.25 83 ILE A CA 1
ATOM 642 C C . ILE A 1 83 ? -12.422 3.070 19.747 1.00 91.25 83 ILE A C 1
ATOM 644 O O . ILE A 1 83 ? -11.466 3.630 19.206 1.00 91.25 83 ILE A O 1
ATOM 648 N N . PHE A 1 84 ? -12.594 3.017 21.063 1.00 93.06 84 PHE A N 1
ATOM 649 C CA . PHE A 1 84 ? -11.548 3.329 22.020 1.00 93.06 84 PHE A CA 1
ATOM 650 C C . PHE A 1 84 ? -11.126 2.047 22.727 1.00 93.06 84 PHE A C 1
ATOM 652 O O . PHE A 1 84 ? -11.915 1.433 23.443 1.00 93.06 84 PHE A O 1
ATOM 659 N N . ILE A 1 85 ? -9.883 1.646 22.509 1.00 90.38 85 ILE A N 1
ATOM 660 C CA . ILE A 1 85 ? -9.260 0.564 23.249 1.00 90.38 85 ILE A CA 1
ATOM 661 C C . ILE A 1 85 ? -8.386 1.211 24.313 1.00 90.38 85 ILE A C 1
ATOM 663 O O . ILE A 1 85 ? -7.561 2.073 24.001 1.00 90.38 85 ILE A O 1
ATOM 667 N N . HIS A 1 86 ? -8.573 0.825 25.567 1.00 88.62 86 HIS A N 1
ATOM 668 C CA . HIS A 1 86 ? -7.697 1.266 26.639 1.00 88.62 86 HIS A CA 1
ATOM 669 C C . HIS A 1 86 ? -7.188 0.089 27.455 1.00 88.62 86 HIS A C 1
ATOM 671 O O . HIS A 1 86 ? -7.714 -1.026 27.400 1.00 88.62 86 HIS A O 1
ATOM 677 N N . GLN A 1 87 ? -6.125 0.364 28.200 1.00 75.44 87 GLN A N 1
ATOM 678 C CA . GLN A 1 87 ? -5.409 -0.614 28.996 1.00 75.44 87 GLN A CA 1
ATOM 679 C C . GLN A 1 87 ? -6.352 -1.417 29.911 1.00 75.44 87 GLN A C 1
ATOM 681 O O . GLN A 1 87 ? -7.048 -0.834 30.746 1.00 75.44 87 GLN A O 1
ATOM 686 N N . GLY A 1 88 ? -6.325 -2.746 29.761 1.00 63.50 88 GLY A N 1
ATOM 687 C CA . GLY A 1 88 ? -6.626 -3.708 30.826 1.00 63.50 88 GLY A CA 1
ATOM 688 C C . GLY A 1 88 ? -5.337 -4.156 31.530 1.00 63.50 88 GLY A C 1
ATOM 689 O O . GLY A 1 88 ? -4.257 -3.621 31.269 1.00 63.50 88 GLY A O 1
ATOM 690 N N . MET A 1 89 ? -5.418 -5.090 32.480 1.00 59.28 89 MET A N 1
ATOM 691 C CA . MET A 1 89 ? -4.259 -5.495 33.299 1.00 59.28 89 MET A CA 1
ATOM 692 C C . MET A 1 89 ? -3.029 -5.866 32.440 1.00 59.28 89 MET A C 1
ATOM 694 O O . MET A 1 89 ? -3.175 -6.512 31.410 1.00 59.28 89 MET A O 1
ATOM 698 N N . LYS A 1 90 ? -1.812 -5.474 32.871 1.00 60.81 90 LYS A N 1
ATOM 699 C CA . LYS A 1 90 ? -0.525 -5.756 32.190 1.00 60.81 90 LYS A CA 1
ATOM 700 C C . LYS A 1 90 ? -0.286 -7.265 32.025 1.00 60.81 90 LYS A C 1
ATOM 702 O O . LYS A 1 90 ? 0.403 -7.878 32.840 1.00 60.81 90 LYS A O 1
ATOM 707 N N . LEU A 1 91 ? -0.835 -7.850 30.971 1.00 61.56 91 LEU A N 1
ATOM 708 C CA . LEU A 1 91 ? -0.591 -9.224 30.564 1.00 61.56 91 LEU A CA 1
ATOM 709 C C . LEU A 1 91 ? 0.009 -9.196 29.157 1.00 61.56 91 LEU A C 1
ATOM 711 O O . LEU A 1 91 ? -0.488 -8.514 28.264 1.00 61.56 91 LEU A O 1
ATOM 715 N N . ASN A 1 92 ? 1.118 -9.909 28.975 1.00 66.69 92 ASN A N 1
ATOM 716 C CA . ASN A 1 92 ? 1.898 -9.888 27.732 1.00 66.69 92 ASN A CA 1
ATOM 717 C C . ASN A 1 92 ? 1.204 -10.615 26.564 1.00 66.69 92 ASN A C 1
ATOM 719 O O . ASN A 1 92 ? 1.624 -10.449 25.424 1.00 66.69 92 ASN A O 1
ATOM 723 N N . ASP A 1 93 ? 0.127 -11.359 26.834 1.00 73.88 93 ASP A N 1
ATOM 724 C CA . ASP A 1 93 ? -0.533 -12.249 25.869 1.00 73.88 93 ASP A CA 1
ATOM 725 C C . ASP A 1 93 ? -1.891 -11.720 25.368 1.00 73.88 93 ASP A C 1
ATOM 727 O O . ASP A 1 93 ? -2.670 -12.461 24.779 1.00 73.88 93 ASP A O 1
ATOM 731 N N . LEU A 1 94 ? -2.204 -10.440 25.596 1.00 79.75 94 LEU A N 1
ATOM 732 C CA . LEU A 1 94 ? -3.474 -9.854 25.155 1.00 79.75 94 LEU A CA 1
ATOM 733 C C . LEU A 1 94 ? -3.487 -9.642 23.644 1.00 79.75 94 LEU A C 1
ATOM 735 O O . LEU A 1 94 ? -2.666 -8.869 23.146 1.00 79.75 94 LEU A O 1
ATOM 739 N N . SER A 1 95 ? -4.443 -10.246 22.931 1.00 84.56 95 SER A N 1
ATOM 740 C CA . SER A 1 95 ? -4.683 -9.934 21.522 1.00 84.56 95 SER A CA 1
ATOM 741 C C . SER A 1 95 ? -5.993 -9.179 21.289 1.00 84.56 95 SER A C 1
ATOM 743 O O . SER A 1 95 ? -7.032 -9.452 21.884 1.00 84.56 95 SER A O 1
ATOM 745 N N . MET A 1 96 ? -5.950 -8.192 20.403 1.00 89.00 96 MET A N 1
ATOM 746 C CA . MET A 1 96 ? -7.125 -7.471 19.936 1.00 89.00 96 MET A CA 1
ATOM 747 C C . MET A 1 96 ? -7.098 -7.412 18.416 1.00 89.00 96 MET A C 1
ATOM 749 O O . MET A 1 96 ? -6.056 -7.140 17.813 1.00 89.00 96 MET A O 1
ATOM 753 N N . SER A 1 97 ? -8.247 -7.636 17.784 1.00 92.44 97 SER A N 1
ATOM 754 C CA . SER A 1 97 ? -8.369 -7.458 16.344 1.00 92.44 97 SER A CA 1
ATOM 755 C C . SER A 1 97 ? -9.606 -6.670 15.939 1.00 92.44 97 SER A C 1
ATOM 757 O O . SER A 1 97 ? -10.711 -6.952 16.394 1.00 92.44 97 SER A O 1
ATOM 759 N N . ILE A 1 98 ? -9.411 -5.692 15.055 1.00 93.06 98 ILE A N 1
ATOM 760 C CA . ILE A 1 98 ? -10.470 -4.919 14.410 1.00 93.06 98 ILE A CA 1
ATOM 761 C C . ILE A 1 98 ? -10.378 -5.197 12.911 1.00 93.06 98 ILE A C 1
ATOM 763 O O . ILE A 1 98 ? -9.370 -4.855 12.294 1.00 93.06 98 ILE A O 1
ATOM 767 N N . LYS A 1 99 ? -11.404 -5.835 12.335 1.00 93.25 99 LYS A N 1
ATOM 768 C CA . LYS A 1 99 ? -11.377 -6.321 10.948 1.00 93.25 99 LYS A CA 1
ATOM 769 C C . LYS A 1 99 ? -12.601 -5.904 10.154 1.00 93.25 99 LYS A C 1
ATOM 771 O O . LYS A 1 99 ? -13.717 -6.061 10.638 1.00 93.25 99 LYS A O 1
ATOM 776 N N . GLN A 1 100 ? -12.434 -5.501 8.896 1.00 92.69 100 GLN A N 1
ATOM 777 C CA . GLN A 1 100 ? -13.576 -5.323 7.979 1.00 92.69 100 GLN A CA 1
ATOM 778 C C . GLN A 1 100 ? -14.650 -4.364 8.525 1.00 92.69 100 GLN A C 1
ATOM 780 O O . GLN A 1 100 ? -15.839 -4.549 8.278 1.00 92.69 100 GLN A O 1
ATOM 785 N N . CYS A 1 101 ? -14.243 -3.377 9.323 1.00 93.44 101 CYS A N 1
ATOM 786 C CA . CYS A 1 101 ? -15.150 -2.419 9.941 1.00 93.44 101 CYS A CA 1
ATOM 787 C C . CYS A 1 101 ? -15.229 -1.132 9.118 1.00 93.44 101 CYS A C 1
ATOM 789 O O . CYS A 1 101 ? -14.260 -0.725 8.477 1.00 93.44 101 CYS A O 1
ATOM 791 N N . GLU A 1 102 ? -16.375 -0.465 9.181 1.00 94.00 102 GLU A N 1
ATOM 792 C CA . GLU A 1 102 ? -16.615 0.815 8.519 1.00 94.00 102 GLU A CA 1
ATOM 793 C C . GLU A 1 102 ? -16.803 1.917 9.558 1.00 94.00 102 GLU A C 1
ATOM 795 O O . GLU A 1 102 ? -17.584 1.767 10.497 1.00 94.00 102 GLU A O 1
ATOM 800 N N . PHE A 1 103 ? -16.123 3.044 9.384 1.00 94.00 103 PHE A N 1
ATOM 801 C CA . PHE A 1 103 ? -16.187 4.189 10.280 1.00 94.00 103 PHE A CA 1
ATOM 802 C C . PHE A 1 103 ? -16.514 5.449 9.487 1.00 94.00 103 PHE A C 1
ATOM 804 O O . PHE A 1 103 ? -15.826 5.790 8.528 1.00 94.00 103 PHE A O 1
ATOM 811 N N . PHE A 1 104 ? -17.547 6.169 9.918 1.00 93.38 104 PHE A N 1
ATOM 812 C CA . PHE A 1 104 ? -17.982 7.430 9.325 1.00 93.38 104 PHE A CA 1
ATOM 813 C C . PHE A 1 104 ? -17.999 8.516 10.399 1.00 93.38 104 PHE A C 1
ATOM 815 O O . PHE A 1 104 ? -18.840 8.474 11.301 1.00 93.38 104 PHE A O 1
ATOM 822 N N . GLY A 1 105 ? -17.082 9.482 10.314 1.00 89.19 105 GLY A N 1
ATOM 823 C CA . GLY A 1 105 ? -16.924 10.542 11.325 1.00 89.19 105 GLY A CA 1
ATOM 824 C C . GLY A 1 105 ? -15.972 10.190 12.472 1.00 89.19 105 GLY A C 1
ATOM 825 O O . GLY A 1 105 ? -15.486 11.066 13.181 1.00 89.19 105 GLY A O 1
ATOM 826 N N . PHE A 1 106 ? -15.656 8.906 12.631 1.00 89.75 106 PHE A N 1
ATOM 827 C CA . PHE A 1 106 ? -14.887 8.383 13.751 1.00 89.75 106 PHE A CA 1
ATOM 828 C C . PHE A 1 106 ? -13.560 7.762 13.316 1.00 89.75 106 PHE A C 1
ATOM 830 O O . PHE A 1 106 ? -13.472 7.189 12.235 1.00 89.75 106 PHE A O 1
ATOM 837 N N . GLY A 1 107 ? -12.570 7.805 14.209 1.00 92.38 107 GLY A N 1
ATOM 838 C CA . GLY A 1 107 ? -11.335 7.027 14.108 1.00 92.38 107 GLY A CA 1
ATOM 839 C C . GLY A 1 107 ? -11.289 5.838 15.065 1.00 92.38 107 GLY A C 1
ATOM 840 O O . GLY A 1 107 ? -12.181 5.639 15.895 1.00 92.38 107 GLY A O 1
ATOM 841 N N . ILE A 1 108 ? -10.205 5.077 14.986 1.00 93.69 108 ILE A N 1
ATOM 842 C CA . ILE A 1 108 ? -9.822 4.067 15.973 1.00 93.69 108 ILE A CA 1
ATOM 843 C C . ILE A 1 108 ? -8.742 4.679 16.859 1.00 93.69 108 ILE A C 1
ATOM 845 O O . ILE A 1 108 ? -7.734 5.167 16.358 1.00 93.69 108 ILE A O 1
ATOM 849 N N . HIS A 1 109 ? -8.939 4.640 18.172 1.00 95.44 109 HIS A N 1
ATOM 850 C CA . HIS A 1 109 ? -7.926 5.039 19.138 1.00 95.44 109 HIS A CA 1
ATOM 851 C C . HIS A 1 109 ? -7.613 3.850 20.032 1.00 95.44 109 HIS A C 1
ATOM 853 O O . HIS A 1 109 ? -8.497 3.351 20.724 1.00 95.44 109 HIS A O 1
ATOM 859 N N . SER A 1 110 ? -6.362 3.415 20.032 1.00 92.62 110 SER A N 1
ATOM 860 C CA . SER A 1 110 ? -5.878 2.414 20.968 1.00 92.62 110 SER A CA 1
ATOM 861 C C . SER A 1 110 ? -4.825 3.026 21.874 1.00 92.62 110 SER A C 1
ATOM 863 O O . SER A 1 110 ? -3.894 3.664 21.388 1.00 92.62 110 SER A O 1
ATOM 865 N N . SER A 1 111 ? -5.002 2.849 23.180 1.00 93.25 111 SER A N 1
ATOM 866 C CA . SER A 1 111 ? -4.113 3.382 24.203 1.00 93.25 111 SER A CA 1
ATOM 867 C C . SER A 1 111 ? -3.704 2.322 25.225 1.00 93.25 111 SER A C 1
ATOM 869 O O . SER A 1 111 ? -4.516 1.494 25.646 1.00 93.25 111 SER A O 1
ATOM 871 N N . GLY A 1 112 ? -2.451 2.382 25.666 1.00 88.12 112 GLY A N 1
ATOM 872 C CA . GLY A 1 112 ? -1.908 1.524 26.712 1.00 88.12 112 GLY A CA 1
ATOM 873 C C . GLY A 1 112 ? -1.404 0.161 26.233 1.00 88.12 112 GLY A C 1
ATOM 874 O O . GLY A 1 112 ? -1.308 -0.140 25.047 1.00 88.12 112 GLY A O 1
ATOM 875 N N . TYR A 1 113 ? -1.025 -0.682 27.193 1.00 85.69 113 TYR A N 1
ATOM 876 C CA . TYR A 1 113 ? -0.317 -1.930 26.902 1.00 85.69 113 TYR A CA 1
ATOM 877 C C . TYR A 1 113 ? -1.245 -3.012 26.322 1.00 85.69 113 TYR A C 1
ATOM 879 O O . TYR A 1 113 ? -2.112 -3.516 27.035 1.00 85.69 113 TYR A O 1
ATOM 887 N N . ILE A 1 114 ? -1.018 -3.401 25.063 1.00 83.75 114 ILE A N 1
ATOM 888 C CA . ILE A 1 114 ? -1.691 -4.514 24.379 1.00 83.75 114 ILE A CA 1
ATOM 889 C C . ILE A 1 114 ? -0.613 -5.375 23.719 1.00 83.75 114 ILE A C 1
ATOM 891 O O . ILE A 1 114 ? 0.093 -4.897 22.835 1.00 83.75 114 ILE A O 1
ATOM 895 N N . GLY A 1 115 ? -0.506 -6.644 24.124 1.00 86.06 115 GLY A N 1
ATOM 896 C CA . GLY A 1 115 ? 0.524 -7.558 23.619 1.00 86.06 115 GLY A CA 1
ATOM 897 C C . GLY A 1 115 ? 0.483 -7.741 22.099 1.00 86.06 115 GLY A C 1
ATOM 898 O O . GLY A 1 115 ? 1.531 -7.808 21.456 1.00 86.06 115 GLY A O 1
ATOM 899 N N . LYS A 1 116 ? -0.716 -7.770 21.509 1.00 92.50 116 LYS A N 1
ATOM 900 C CA . LYS A 1 116 ? -0.937 -7.839 20.065 1.00 92.50 116 LYS A CA 1
ATOM 901 C C . LYS A 1 116 ? -2.165 -7.034 19.636 1.00 92.50 116 LYS A C 1
ATOM 903 O O . LYS A 1 116 ? -3.267 -7.294 20.110 1.00 92.50 116 LYS A O 1
ATOM 908 N N . LEU A 1 117 ? -2.008 -6.127 18.678 1.00 94.94 117 LEU A N 1
ATOM 909 C CA . LEU A 1 117 ? -3.123 -5.412 18.049 1.00 94.94 117 LEU A CA 1
ATOM 910 C C . LEU A 1 117 ? -3.047 -5.566 16.533 1.00 94.94 117 LEU A C 1
ATOM 912 O O . LEU A 1 117 ? -2.022 -5.252 15.938 1.00 94.94 117 LEU A O 1
ATOM 916 N N . LEU A 1 118 ? -4.146 -5.999 15.917 1.00 96.81 118 LEU A N 1
ATOM 917 C CA . LEU A 1 118 ? -4.303 -6.047 14.464 1.00 96.81 118 LEU A CA 1
ATOM 918 C C . LEU A 1 118 ? -5.505 -5.203 14.035 1.00 96.81 118 LEU A C 1
ATOM 920 O O . LEU A 1 118 ? -6.647 -5.583 14.302 1.00 96.81 118 LEU A O 1
ATOM 924 N N . ILE A 1 119 ? -5.252 -4.103 13.330 1.00 97.31 119 ILE A N 1
ATOM 925 C CA . ILE A 1 119 ? -6.281 -3.294 12.665 1.00 97.31 119 ILE A CA 1
ATOM 926 C C . ILE A 1 119 ? -6.159 -3.538 11.166 1.00 97.31 119 ILE A C 1
ATOM 928 O O . ILE A 1 119 ? -5.207 -3.052 10.551 1.00 97.31 119 ILE A O 1
ATOM 932 N N . ASN A 1 120 ? -7.098 -4.281 10.573 1.00 98.12 120 ASN A N 1
ATOM 933 C CA . ASN A 1 120 ? -7.006 -4.591 9.154 1.00 98.12 120 ASN A CA 1
ATOM 934 C C . ASN A 1 120 ? -8.307 -4.543 8.354 1.00 98.12 120 ASN A C 1
ATOM 936 O O . ASN A 1 120 ? -9.402 -4.746 8.875 1.00 98.12 120 ASN A O 1
ATOM 940 N N . GLN A 1 121 ? -8.188 -4.295 7.047 1.00 97.75 121 GLN A N 1
ATOM 941 C CA . GLN A 1 121 ? -9.324 -4.283 6.114 1.00 97.75 121 GLN A CA 1
ATOM 942 C C . GLN A 1 121 ? -10.456 -3.318 6.512 1.00 97.75 121 GLN A C 1
ATOM 944 O O . GLN A 1 121 ? -11.607 -3.545 6.154 1.00 97.75 121 GLN A O 1
ATOM 949 N N . CYS A 1 122 ? -10.168 -2.259 7.272 1.00 97.75 122 CYS A N 1
ATOM 950 C CA . CYS A 1 122 ? -11.169 -1.284 7.696 1.00 97.75 122 CYS A CA 1
ATOM 951 C C . CYS A 1 122 ? -11.279 -0.117 6.705 1.00 97.75 122 CYS A C 1
ATOM 953 O O . CYS A 1 122 ? -10.301 0.273 6.066 1.00 97.75 122 CYS A O 1
ATOM 955 N N . SER A 1 123 ? -12.469 0.476 6.612 1.00 97.88 123 SER A N 1
ATOM 956 C CA . SER A 1 123 ? -12.723 1.716 5.874 1.00 97.88 123 SER A CA 1
ATOM 957 C C . SER A 1 123 ? -13.045 2.837 6.859 1.00 97.88 123 SER A C 1
ATOM 959 O O . SER A 1 123 ? -14.028 2.751 7.588 1.00 97.88 123 SER A O 1
ATOM 961 N N . ILE A 1 124 ? -12.211 3.874 6.912 1.00 97.38 124 ILE A N 1
ATOM 962 C CA . ILE A 1 124 ? -12.330 4.995 7.847 1.00 97.38 124 ILE A CA 1
ATOM 963 C C . ILE A 1 124 ? -12.461 6.287 7.048 1.00 97.38 124 ILE A C 1
ATOM 965 O O . ILE A 1 124 ? -11.524 6.710 6.377 1.00 97.38 124 ILE A O 1
ATOM 969 N N . ILE A 1 125 ? -13.638 6.909 7.095 1.00 96.88 125 ILE A N 1
ATOM 970 C CA . ILE A 1 125 ? -13.997 8.026 6.219 1.00 96.88 125 ILE A CA 1
ATOM 971 C C . ILE A 1 125 ? -14.469 9.225 7.044 1.00 96.88 125 ILE A C 1
ATOM 973 O O . ILE A 1 125 ? -15.325 9.102 7.926 1.00 96.88 125 ILE A O 1
ATOM 977 N N . ASN A 1 126 ? -13.965 10.412 6.693 1.00 95.38 126 ASN A N 1
ATOM 978 C CA . ASN A 1 126 ? -14.337 11.697 7.293 1.00 95.38 126 ASN A CA 1
ATOM 979 C C . ASN A 1 126 ? -14.106 11.745 8.813 1.00 95.38 126 ASN A C 1
ATOM 981 O O . ASN A 1 126 ? -14.920 12.323 9.532 1.00 95.38 126 ASN A O 1
ATOM 985 N N . SER A 1 127 ? -13.045 11.109 9.322 1.00 93.56 127 SER A N 1
ATOM 986 C CA . SER A 1 127 ? -12.732 11.193 10.752 1.00 93.56 127 SER A CA 1
ATOM 987 C C . SER A 1 127 ? -12.374 12.627 11.137 1.00 93.56 127 SER A C 1
ATOM 989 O O . SER A 1 127 ? -11.569 13.279 10.476 1.00 93.56 127 SER A O 1
ATOM 991 N N . ILE A 1 128 ? -12.942 13.124 12.233 1.00 91.62 128 ILE A N 1
ATOM 992 C CA . ILE A 1 128 ? -12.761 14.521 12.650 1.00 91.62 128 ILE A CA 1
ATOM 993 C C . ILE A 1 128 ? -11.406 14.818 13.306 1.00 91.62 128 ILE A C 1
ATOM 995 O O . ILE A 1 128 ? -11.136 15.967 13.651 1.00 91.62 128 ILE A O 1
ATOM 999 N N . ASN A 1 129 ? -10.562 13.802 13.487 1.00 91.25 129 ASN A N 1
ATOM 1000 C CA . ASN A 1 129 ? -9.206 13.966 13.996 1.00 91.25 129 ASN A CA 1
ATOM 1001 C C . ASN A 1 129 ? -8.239 13.017 13.274 1.00 91.25 129 ASN A C 1
ATOM 1003 O O . ASN A 1 129 ? -7.585 13.420 12.316 1.00 91.25 129 ASN A O 1
ATOM 1007 N N . TYR A 1 130 ? -8.219 11.746 13.669 1.00 95.81 130 TYR A N 1
ATOM 1008 C CA . TYR A 1 130 ? -7.333 10.730 13.106 1.00 95.81 130 TYR A CA 1
ATOM 1009 C C . TYR A 1 130 ? -8.110 9.545 12.538 1.00 95.81 130 TYR A C 1
ATOM 1011 O O . TYR A 1 130 ? -9.180 9.208 13.046 1.00 95.81 130 TYR A O 1
ATOM 1019 N N . GLY A 1 131 ? -7.581 8.877 11.515 1.00 97.50 131 GLY A N 1
ATOM 1020 C CA . GLY A 1 131 ? -8.095 7.573 11.098 1.00 97.50 131 GLY A CA 1
ATOM 1021 C C . GLY A 1 131 ? -7.776 6.508 12.146 1.00 97.50 131 GLY A C 1
ATOM 1022 O O . GLY A 1 131 ? -8.681 5.930 12.747 1.00 97.50 131 GLY A O 1
ATOM 1023 N N . VAL A 1 132 ? -6.487 6.310 12.420 1.00 97.62 132 VAL A N 1
ATOM 1024 C CA . VAL A 1 132 ? -5.976 5.409 13.463 1.00 97.62 132 VAL A CA 1
ATOM 1025 C C . VAL A 1 132 ? -4.984 6.159 14.346 1.00 97.62 132 VAL A C 1
ATOM 1027 O O . VAL A 1 132 ? -4.054 6.768 13.832 1.00 97.62 132 VAL A O 1
ATOM 1030 N N . LYS A 1 133 ? -5.149 6.084 15.668 1.00 97.38 133 LYS A N 1
ATOM 1031 C CA . LYS A 1 133 ? -4.188 6.592 16.652 1.00 97.38 133 LYS A CA 1
ATOM 1032 C C . LYS A 1 133 ? -3.746 5.481 17.591 1.00 97.38 133 LYS A C 1
ATOM 1034 O O . LYS A 1 133 ? -4.596 4.835 18.213 1.00 97.38 133 LYS A O 1
ATOM 1039 N N . LEU A 1 134 ? -2.434 5.299 17.718 1.00 96.62 134 LEU A N 1
ATOM 1040 C CA . LEU A 1 134 ? -1.814 4.345 18.633 1.00 96.62 134 LEU A CA 1
ATOM 1041 C C . LEU A 1 134 ? -0.980 5.078 19.692 1.00 96.62 134 LEU A C 1
ATOM 1043 O O . LEU A 1 134 ? 0.009 5.739 19.367 1.00 96.62 134 LEU A O 1
ATOM 1047 N N . ASP A 1 135 ? -1.360 4.939 20.961 1.00 95.38 135 ASP A N 1
ATOM 1048 C CA . ASP A 1 135 ? -0.809 5.712 22.079 1.00 95.38 135 ASP A CA 1
ATOM 1049 C C . ASP A 1 135 ? -0.329 4.832 23.240 1.00 95.38 135 ASP A C 1
ATOM 1051 O O . ASP A 1 135 ? -1.035 3.927 23.669 1.00 95.38 135 ASP A O 1
ATOM 1055 N N . ASP A 1 136 ? 0.863 5.087 23.778 1.00 93.38 136 ASP A N 1
ATOM 1056 C CA . ASP A 1 136 ? 1.437 4.326 24.901 1.00 93.38 136 ASP A CA 1
ATOM 1057 C C . ASP A 1 136 ? 1.395 2.784 24.742 1.00 93.38 136 ASP A C 1
ATOM 1059 O O . ASP A 1 136 ? 1.196 2.051 25.720 1.00 93.38 136 ASP A O 1
ATOM 1063 N N . MET A 1 137 ? 1.575 2.262 23.521 1.00 90.56 137 MET A N 1
ATOM 1064 C CA . MET A 1 137 ? 1.439 0.824 23.257 1.00 90.56 137 MET A CA 1
ATOM 1065 C C . MET A 1 137 ? 2.773 0.108 23.041 1.00 90.56 137 MET A C 1
ATOM 1067 O O . MET A 1 137 ? 3.672 0.595 22.374 1.00 90.56 137 MET A O 1
ATOM 1071 N N . ASN A 1 138 ? 2.894 -1.119 23.541 1.00 87.06 138 ASN A N 1
ATOM 1072 C CA . ASN A 1 138 ? 4.049 -1.973 23.267 1.00 87.06 138 ASN A CA 1
ATOM 1073 C C . ASN A 1 138 ? 3.553 -3.383 22.963 1.00 87.06 138 ASN A C 1
ATOM 1075 O O . ASN A 1 138 ? 2.684 -3.872 23.678 1.00 87.06 138 ASN A O 1
ATOM 1079 N N . GLY A 1 139 ? 4.115 -4.034 21.947 1.00 88.75 139 GLY A N 1
ATOM 1080 C CA . GLY A 1 139 ? 3.705 -5.376 21.542 1.00 88.75 139 GLY A CA 1
ATOM 1081 C C . GLY A 1 139 ? 3.879 -5.612 20.045 1.00 88.75 139 GLY A C 1
ATOM 1082 O O . GLY A 1 139 ? 4.610 -4.895 19.369 1.00 88.75 139 GLY A O 1
ATOM 1083 N N . SER A 1 140 ? 3.190 -6.625 19.525 1.00 93.19 140 SER A N 1
ATOM 1084 C CA . SER A 1 140 ? 3.061 -6.889 18.092 1.00 93.19 140 SER A CA 1
ATOM 1085 C C . SER A 1 140 ? 1.898 -6.068 17.533 1.00 93.19 140 SER A C 1
ATOM 1087 O O . SER A 1 140 ? 0.734 -6.446 17.668 1.00 93.19 140 SER A O 1
ATOM 1089 N N . LEU A 1 141 ? 2.212 -4.911 16.954 1.00 96.38 141 LEU A N 1
ATOM 1090 C CA . LEU A 1 141 ? 1.225 -3.934 16.500 1.00 96.38 141 LEU A CA 1
ATOM 1091 C C . LEU A 1 141 ? 1.218 -3.884 14.972 1.00 96.38 141 LEU A C 1
ATOM 1093 O O . LEU A 1 141 ? 2.247 -3.604 14.364 1.00 96.38 141 LEU A O 1
ATOM 1097 N N . GLU A 1 142 ? 0.070 -4.141 14.353 1.00 98.00 142 GLU A N 1
ATOM 1098 C CA . GLU A 1 142 ? -0.081 -4.152 12.897 1.00 98.00 142 GLU A CA 1
ATOM 1099 C C . GLU A 1 142 ? -1.293 -3.320 12.461 1.00 98.00 142 GLU A C 1
ATOM 1101 O O . GLU A 1 142 ? -2.415 -3.513 12.945 1.00 98.00 142 GLU A O 1
ATOM 1106 N N . VAL A 1 143 ? -1.062 -2.407 11.515 1.00 98.38 143 VAL A N 1
ATOM 1107 C CA . VAL A 1 143 ? -2.103 -1.623 10.841 1.00 98.38 143 VAL A CA 1
ATOM 1108 C C . VAL A 1 143 ? -1.989 -1.887 9.347 1.00 98.38 143 VAL A C 1
ATOM 1110 O O . VAL A 1 143 ? -1.062 -1.395 8.698 1.00 98.38 143 VAL A O 1
ATOM 1113 N N . SER A 1 144 ? -2.910 -2.679 8.795 1.00 98.56 144 SER A N 1
ATOM 1114 C CA . SER A 1 144 ? -2.758 -3.187 7.434 1.00 98.56 144 SER A CA 1
ATOM 1115 C C . SER A 1 144 ? -4.011 -3.235 6.574 1.00 98.56 144 SER A C 1
ATOM 1117 O O . SER A 1 144 ? -5.118 -3.436 7.053 1.00 98.56 144 SER A O 1
ATOM 1119 N N . ASP A 1 145 ? -3.854 -3.075 5.260 1.00 98.38 145 ASP A N 1
ATOM 1120 C CA . ASP A 1 145 ? -4.955 -3.245 4.300 1.00 98.38 145 ASP A CA 1
ATOM 1121 C C . ASP A 1 145 ? -6.170 -2.318 4.574 1.00 98.38 145 ASP A C 1
ATOM 1123 O O . ASP A 1 145 ? -7.300 -2.655 4.222 1.00 98.38 145 ASP A O 1
ATOM 1127 N N . ASN A 1 146 ? -5.974 -1.162 5.226 1.00 98.50 146 ASN A N 1
ATOM 1128 C CA . ASN A 1 146 ? -7.049 -0.213 5.543 1.00 98.50 146 ASN A CA 1
ATOM 1129 C C . ASN A 1 146 ? -7.181 0.886 4.478 1.00 98.50 146 ASN A C 1
ATOM 1131 O O . ASN A 1 146 ? -6.215 1.258 3.817 1.00 98.50 146 ASN A O 1
ATOM 1135 N N . THR A 1 147 ? -8.377 1.457 4.347 1.00 98.44 147 THR A N 1
ATOM 1136 C CA . THR A 1 147 ? -8.641 2.662 3.544 1.00 98.44 147 THR A CA 1
ATOM 1137 C C . THR A 1 147 ? -9.035 3.808 4.467 1.00 98.44 147 THR A C 1
ATOM 1139 O O . THR A 1 147 ? -10.067 3.727 5.127 1.00 98.44 147 THR A O 1
ATOM 1142 N N . ILE A 1 148 ? -8.236 4.874 4.509 1.00 98.44 148 ILE A N 1
ATOM 1143 C CA . ILE A 1 148 ? -8.427 6.043 5.373 1.00 98.44 148 ILE A CA 1
ATOM 1144 C C . ILE A 1 148 ? -8.535 7.288 4.493 1.00 98.44 148 ILE A C 1
ATOM 1146 O O . ILE A 1 148 ? -7.597 7.639 3.785 1.00 98.44 148 ILE A O 1
ATOM 1150 N N . ILE A 1 149 ? -9.690 7.949 4.504 1.00 98.31 149 ILE A N 1
ATOM 1151 C CA . ILE A 1 149 ? -9.978 9.075 3.608 1.00 98.31 149 ILE A CA 1
ATOM 1152 C C . ILE A 1 149 ? -10.568 10.235 4.407 1.00 98.31 149 ILE A C 1
ATOM 1154 O O . ILE A 1 149 ? -11.510 10.047 5.181 1.00 98.31 149 ILE A O 1
ATOM 1158 N N . ASN A 1 150 ? -10.063 11.448 4.169 1.00 97.50 150 ASN A N 1
ATOM 1159 C CA . ASN A 1 150 ? -10.551 12.686 4.784 1.00 97.50 150 ASN A CA 1
ATOM 1160 C C . ASN A 1 150 ? -10.449 12.683 6.322 1.00 97.50 150 ASN A C 1
ATOM 1162 O O . ASN A 1 150 ? -11.388 13.107 7.001 1.00 97.50 150 ASN A O 1
ATOM 1166 N N . ALA A 1 151 ? -9.354 12.176 6.898 1.00 96.38 151 ALA A N 1
ATOM 1167 C CA . ALA A 1 151 ? -9.097 12.396 8.319 1.00 96.38 151 ALA A CA 1
ATOM 1168 C C . ALA A 1 151 ? -8.606 13.837 8.525 1.00 96.38 151 ALA A C 1
ATOM 1170 O O . ALA A 1 151 ? -7.660 14.276 7.875 1.00 96.38 151 ALA A O 1
ATOM 1171 N N . ALA A 1 152 ? -9.259 14.590 9.411 1.00 96.06 152 ALA A N 1
ATOM 1172 C CA . ALA A 1 152 ? -9.046 16.033 9.525 1.00 96.06 152 ALA A CA 1
ATOM 1173 C C . ALA A 1 152 ? -7.618 16.432 9.935 1.00 96.06 152 ALA A C 1
ATOM 1175 O O . ALA A 1 152 ? -7.203 17.546 9.630 1.00 96.06 152 ALA A O 1
ATOM 1176 N N . GLN A 1 153 ? -6.886 15.561 10.636 1.00 96.50 153 GLN A N 1
ATOM 1177 C CA . GLN A 1 153 ? -5.479 15.749 10.994 1.00 96.50 153 GLN A CA 1
ATOM 1178 C C . GLN A 1 153 ? -4.621 14.626 10.411 1.00 96.50 153 GLN A C 1
ATOM 1180 O O . GLN A 1 153 ? -3.919 14.841 9.426 1.00 96.50 153 GLN A O 1
ATOM 1185 N N . TYR A 1 154 ? -4.706 13.423 10.978 1.00 98.00 154 TYR A N 1
ATOM 1186 C CA . TYR A 1 154 ? -3.778 12.333 10.675 1.00 98.00 154 TYR A CA 1
ATOM 1187 C C . TYR A 1 154 ? -4.503 11.145 10.051 1.00 98.00 154 TYR A C 1
ATOM 1189 O O . TYR A 1 154 ? -5.520 10.694 10.572 1.00 98.00 154 TYR A O 1
ATOM 1197 N N . GLY A 1 155 ? -3.982 10.569 8.973 1.00 98.50 155 GLY A N 1
ATOM 1198 C CA . GLY A 1 155 ? -4.467 9.263 8.530 1.00 98.50 155 GLY A CA 1
ATOM 1199 C C . GLY A 1 155 ? -4.168 8.208 9.599 1.00 98.50 155 GLY A C 1
ATOM 1200 O O . GLY A 1 155 ? -5.082 7.613 10.174 1.00 98.50 155 GLY A O 1
ATOM 1201 N N . ILE A 1 156 ? -2.883 8.049 9.916 1.00 98.56 156 ILE A N 1
ATOM 1202 C CA . ILE A 1 156 ? -2.366 7.208 11.000 1.00 98.56 156 ILE A CA 1
ATOM 1203 C C . ILE A 1 156 ? -1.419 8.046 11.868 1.00 98.56 156 ILE A C 1
ATOM 1205 O O . ILE A 1 156 ? -0.529 8.700 11.338 1.00 98.56 156 ILE A O 1
ATOM 1209 N N . GLU A 1 157 ? -1.595 8.014 13.188 1.00 98.25 157 GLU A N 1
ATOM 1210 C CA . GLU A 1 157 ? -0.748 8.700 14.172 1.00 98.25 157 GLU A CA 1
ATOM 1211 C C . GLU A 1 157 ? -0.170 7.686 15.169 1.00 98.25 157 GLU A C 1
ATOM 1213 O O . GLU A 1 157 ? -0.918 6.973 15.849 1.00 98.25 157 GLU A O 1
ATOM 1218 N N . ILE A 1 158 ? 1.160 7.636 15.275 1.00 98.00 158 ILE A N 1
ATOM 1219 C CA . ILE A 1 158 ? 1.885 6.805 16.242 1.00 98.00 158 ILE A CA 1
ATOM 1220 C C . ILE A 1 158 ? 2.589 7.708 17.256 1.00 98.00 158 ILE A C 1
ATOM 1222 O O . ILE A 1 158 ? 3.548 8.399 16.919 1.00 98.00 158 ILE A O 1
ATOM 1226 N N . ASN A 1 159 ? 2.131 7.696 18.507 1.00 97.00 159 ASN A N 1
ATOM 1227 C CA . ASN A 1 159 ? 2.699 8.530 19.568 1.00 97.00 159 ASN A CA 1
ATOM 1228 C C . ASN A 1 159 ? 4.034 7.996 20.103 1.00 97.00 159 ASN A C 1
ATOM 1230 O O . ASN A 1 159 ? 4.337 6.812 20.000 1.00 97.00 159 ASN A O 1
ATOM 1234 N N . SER A 1 160 ? 4.802 8.871 20.761 1.00 94.25 160 SER A N 1
ATOM 1235 C CA . SER A 1 160 ? 6.211 8.657 21.129 1.00 94.25 160 SER A CA 1
ATOM 1236 C C . SER A 1 160 ? 6.522 7.442 21.999 1.00 94.25 160 SER A C 1
ATOM 1238 O O . SER A 1 160 ? 7.659 6.989 22.014 1.00 94.25 160 SER A O 1
ATOM 1240 N N . ASN A 1 161 ? 5.543 6.913 22.728 1.00 94.19 161 ASN A N 1
ATOM 1241 C CA . ASN A 1 161 ? 5.717 5.739 23.584 1.00 94.19 161 ASN A CA 1
ATOM 1242 C C . ASN A 1 161 ? 5.251 4.433 22.916 1.00 94.19 161 ASN A C 1
ATOM 1244 O O . ASN A 1 161 ? 5.194 3.400 23.587 1.00 94.19 161 ASN A O 1
ATOM 1248 N N . THR A 1 162 ? 4.911 4.480 21.622 1.00 94.81 162 THR A N 1
ATOM 1249 C CA . THR A 1 162 ? 4.416 3.341 20.848 1.00 94.81 162 THR A CA 1
ATOM 1250 C C . THR A 1 162 ? 5.468 2.816 19.878 1.00 94.81 162 THR A C 1
ATOM 1252 O O . THR A 1 162 ? 5.704 3.442 18.855 1.00 94.81 162 THR A O 1
ATOM 1255 N N . HIS A 1 163 ? 6.075 1.660 20.137 1.00 93.81 163 HIS A N 1
ATOM 1256 C CA . HIS A 1 163 ? 7.215 1.164 19.346 1.00 93.81 163 HIS A CA 1
ATOM 1257 C C . HIS A 1 163 ? 6.877 -0.095 18.548 1.00 93.81 163 HIS A C 1
ATOM 1259 O O . HIS A 1 163 ? 5.986 -0.854 18.935 1.00 93.81 163 HIS A O 1
ATOM 1265 N N . GLY A 1 164 ? 7.642 -0.367 17.487 1.00 95.50 164 GLY A N 1
ATOM 1266 C CA . GLY A 1 164 ? 7.557 -1.656 16.793 1.00 95.50 164 GLY A CA 1
ATOM 1267 C C . GLY A 1 164 ? 6.305 -1.828 15.933 1.00 95.50 164 GLY A C 1
ATOM 1268 O O . GLY A 1 164 ? 5.848 -2.958 15.756 1.00 95.50 164 GLY A O 1
ATOM 1269 N N . VAL A 1 165 ? 5.705 -0.737 15.446 1.00 98.12 165 VAL A N 1
ATOM 1270 C CA . VAL A 1 165 ? 4.472 -0.814 14.653 1.00 98.12 165 VAL A CA 1
ATOM 1271 C C . VAL A 1 165 ? 4.793 -1.197 13.214 1.00 98.12 165 VAL A C 1
ATOM 1273 O O . VAL A 1 165 ? 5.641 -0.577 12.571 1.00 98.12 165 VAL A O 1
ATOM 1276 N N . TYR A 1 166 ? 4.071 -2.187 12.688 1.00 98.50 166 TYR A N 1
ATOM 1277 C CA . TYR A 1 166 ? 4.126 -2.571 11.284 1.00 98.50 166 TYR A CA 1
ATOM 1278 C C . TYR A 1 166 ? 2.928 -1.988 10.520 1.00 98.50 166 TYR A C 1
ATOM 1280 O O . TYR A 1 166 ? 1.784 -2.405 10.709 1.00 98.50 166 TYR A O 1
ATOM 1288 N N . ILE A 1 167 ? 3.183 -0.992 9.671 1.00 98.75 167 ILE A N 1
ATOM 1289 C CA . ILE A 1 167 ? 2.166 -0.249 8.918 1.00 98.75 167 ILE A CA 1
ATOM 1290 C C . ILE A 1 167 ? 2.317 -0.582 7.438 1.00 98.75 167 ILE A C 1
ATOM 1292 O O . ILE A 1 167 ? 3.280 -0.140 6.805 1.00 98.75 167 ILE A O 1
ATOM 1296 N N . HIS A 1 168 ? 1.374 -1.332 6.860 1.00 98.75 168 HIS A N 1
ATOM 1297 C CA . HIS A 1 168 ? 1.504 -1.713 5.454 1.00 98.75 168 HIS A CA 1
ATOM 1298 C C . HIS A 1 168 ? 0.222 -1.915 4.660 1.00 98.75 168 HIS A C 1
ATOM 1300 O O . HIS A 1 168 ? -0.790 -2.383 5.167 1.00 98.75 168 HIS A O 1
ATOM 1306 N N . ARG A 1 169 ? 0.295 -1.669 3.347 1.00 98.50 169 ARG A N 1
ATOM 1307 C CA . ARG A 1 169 ? -0.833 -1.846 2.412 1.00 98.50 169 ARG A CA 1
ATOM 1308 C C . ARG A 1 169 ? -2.056 -0.991 2.753 1.00 98.50 169 ARG A C 1
ATOM 1310 O O . ARG A 1 169 ? -3.173 -1.353 2.405 1.00 98.50 169 ARG A O 1
ATOM 1317 N N . ASN A 1 170 ? -1.863 0.147 3.418 1.00 98.75 170 ASN A N 1
ATOM 1318 C CA . ASN A 1 170 ? -2.942 1.100 3.665 1.00 98.75 170 ASN A CA 1
ATOM 1319 C C . ASN A 1 170 ? -3.054 2.102 2.508 1.00 98.75 170 ASN A C 1
ATOM 1321 O O . ASN A 1 170 ? -2.047 2.484 1.916 1.00 98.75 170 ASN A O 1
ATOM 1325 N N . VAL A 1 171 ? -4.273 2.550 2.215 1.00 98.56 171 VAL A N 1
ATOM 1326 C CA . VAL A 1 171 ? -4.563 3.659 1.296 1.00 98.56 171 VAL A CA 1
ATOM 1327 C C . VAL A 1 171 ? -5.019 4.848 2.128 1.00 98.56 171 VAL A C 1
ATOM 1329 O O . VAL A 1 171 ? -6.056 4.767 2.783 1.00 98.56 171 VAL A O 1
ATOM 1332 N N . ILE A 1 172 ? -4.256 5.937 2.118 1.00 98.75 172 ILE A N 1
ATOM 1333 C CA . ILE A 1 172 ? -4.447 7.098 2.987 1.00 98.75 172 ILE A CA 1
ATOM 1334 C C . ILE A 1 172 ? -4.511 8.353 2.123 1.00 98.75 172 ILE A C 1
ATOM 1336 O O . ILE A 1 172 ? -3.542 8.670 1.432 1.00 98.75 172 ILE A O 1
ATOM 1340 N N . ARG A 1 173 ? -5.655 9.052 2.141 1.00 98.62 173 ARG A N 1
ATOM 1341 C CA . ARG A 1 173 ? -5.888 10.220 1.279 1.00 98.62 173 ARG A CA 1
ATOM 1342 C C . ARG A 1 173 ? -6.525 11.411 1.970 1.00 98.62 173 ARG A C 1
ATOM 1344 O O . ARG A 1 173 ? -7.347 11.246 2.875 1.00 98.62 173 ARG A O 1
ATOM 1351 N N . ASN A 1 174 ? -6.193 12.604 1.476 1.00 98.25 174 ASN A N 1
ATOM 1352 C CA . ASN A 1 174 ? -6.816 13.873 1.861 1.00 98.25 174 ASN A CA 1
ATOM 1353 C C . ASN A 1 174 ? -6.799 14.125 3.380 1.00 98.25 174 ASN A C 1
ATOM 1355 O O . ASN A 1 174 ? -7.821 14.434 3.992 1.00 98.25 174 ASN A O 1
ATOM 1359 N N . CYS A 1 175 ? -5.633 13.927 3.994 1.00 98.12 175 CYS A N 1
ATOM 1360 C CA . CYS A 1 175 ? -5.368 14.217 5.406 1.00 98.12 175 CYS A CA 1
ATOM 1361 C C . CYS A 1 175 ? -4.410 15.418 5.527 1.00 98.12 175 CYS A C 1
ATOM 1363 O O . CYS A 1 175 ? -3.773 15.799 4.545 1.00 98.12 175 CYS A O 1
ATOM 1365 N N . ILE A 1 176 ? -4.244 16.017 6.713 1.00 98.44 176 ILE A N 1
ATOM 1366 C CA . ILE A 1 176 ? -3.128 16.967 6.898 1.00 98.44 176 ILE A CA 1
ATOM 1367 C C . ILE A 1 176 ? -1.820 16.185 6.775 1.00 98.44 176 ILE A C 1
ATOM 1369 O O . ILE A 1 176 ? -1.032 16.459 5.874 1.00 98.44 176 ILE A O 1
ATOM 1373 N N . THR A 1 177 ? -1.639 15.146 7.582 1.00 98.69 177 THR A N 1
ATOM 1374 C CA . THR A 1 177 ? -0.532 14.200 7.410 1.00 98.69 177 THR A CA 1
ATOM 1375 C C . THR A 1 177 ? -1.086 12.802 7.168 1.00 98.69 177 THR A C 1
ATOM 1377 O O . THR A 1 177 ? -1.981 12.358 7.888 1.00 98.69 177 THR A O 1
ATOM 1380 N N . GLY A 1 178 ? -0.582 12.096 6.157 1.00 98.69 178 GLY A N 1
ATOM 1381 C CA . GLY A 1 178 ? -0.996 10.724 5.879 1.00 98.69 178 GLY A CA 1
ATOM 1382 C C . GLY A 1 178 ? -0.598 9.784 7.019 1.00 98.69 178 GLY A C 1
ATOM 1383 O O . GLY A 1 178 ? -1.464 9.220 7.688 1.00 98.69 178 GLY A O 1
ATOM 1384 N N . ILE A 1 179 ? 0.704 9.656 7.280 1.00 98.81 179 ILE A N 1
ATOM 1385 C CA . ILE A 1 179 ? 1.255 8.869 8.394 1.00 98.81 179 ILE A CA 1
ATOM 1386 C C . ILE A 1 179 ? 2.191 9.755 9.221 1.00 98.81 179 ILE A C 1
ATOM 1388 O O . ILE A 1 179 ? 3.199 10.228 8.703 1.00 98.81 179 ILE A O 1
ATOM 1392 N N . GLU A 1 180 ? 1.865 9.964 10.494 1.00 98.62 180 GLU A N 1
ATOM 1393 C CA . GLU A 1 180 ? 2.681 10.689 11.473 1.00 98.62 180 GLU A CA 1
ATOM 1394 C C . GLU A 1 180 ? 3.295 9.697 12.469 1.00 98.62 180 GLU A C 1
ATOM 1396 O O . GLU A 1 180 ? 2.574 8.926 13.112 1.00 98.62 180 GLU A O 1
ATOM 1401 N N . VAL A 1 181 ? 4.619 9.732 12.623 1.00 98.38 181 VAL A N 1
ATOM 1402 C CA . VAL A 1 181 ? 5.354 8.836 13.524 1.00 98.38 181 VAL A CA 1
ATOM 1403 C C . VAL A 1 181 ? 6.233 9.632 14.475 1.00 98.38 181 VAL A C 1
ATOM 1405 O O . VAL A 1 181 ? 7.253 10.195 14.085 1.00 98.38 181 VAL A O 1
ATOM 1408 N N . LEU A 1 182 ? 5.858 9.617 15.753 1.00 98.06 182 LEU A N 1
ATOM 1409 C CA . LEU A 1 182 ? 6.599 10.240 16.847 1.00 98.06 182 LEU A CA 1
ATOM 1410 C C . LEU A 1 182 ? 7.491 9.230 17.590 1.00 98.06 182 LEU A C 1
ATOM 1412 O O . LEU A 1 182 ? 8.077 9.587 18.613 1.00 98.06 182 LEU A O 1
ATOM 1416 N N . SER A 1 183 ? 7.560 7.980 17.136 1.00 97.06 183 SER A N 1
ATOM 1417 C CA . SER A 1 183 ? 8.127 6.850 17.875 1.00 97.06 183 SER A CA 1
ATOM 1418 C C . SER A 1 183 ? 9.173 6.061 17.093 1.00 97.06 183 SER A C 1
ATOM 1420 O O . SER A 1 183 ? 9.497 6.399 15.958 1.00 97.06 183 SER A O 1
ATOM 1422 N N . ASN A 1 184 ? 9.690 4.988 17.701 1.00 97.00 184 ASN A N 1
ATOM 1423 C CA . ASN A 1 184 ? 10.877 4.296 17.203 1.00 97.00 184 ASN A CA 1
ATOM 1424 C C . ASN A 1 184 ? 10.591 2.870 16.724 1.00 97.00 184 ASN A C 1
ATOM 1426 O O . ASN A 1 184 ? 9.633 2.229 17.168 1.00 97.00 184 ASN A O 1
ATOM 1430 N N . GLN A 1 185 ? 11.507 2.348 15.903 1.00 97.19 185 GLN A N 1
ATOM 1431 C CA . GLN A 1 185 ? 11.532 0.950 15.455 1.00 97.19 185 GLN A CA 1
ATOM 1432 C C . GLN A 1 185 ? 10.286 0.539 14.663 1.00 97.19 185 GLN A C 1
ATOM 1434 O O . GLN A 1 185 ? 9.822 -0.595 14.768 1.00 97.19 185 GLN A O 1
ATOM 1439 N N . ASN A 1 186 ? 9.712 1.461 13.894 1.00 98.19 186 ASN A N 1
ATOM 1440 C CA . ASN A 1 186 ? 8.535 1.184 13.078 1.00 98.19 186 ASN A CA 1
ATOM 1441 C C . ASN A 1 186 ? 8.941 0.712 11.683 1.00 98.19 186 ASN A C 1
ATOM 1443 O O . ASN A 1 186 ? 9.970 1.123 11.156 1.00 98.19 186 ASN A O 1
ATOM 1447 N N . ILE A 1 187 ? 8.100 -0.110 11.059 1.00 98.38 187 ILE A N 1
ATOM 1448 C CA . ILE A 1 187 ? 8.251 -0.494 9.655 1.00 98.38 187 ILE A CA 1
ATOM 1449 C C . ILE A 1 187 ? 7.033 0.031 8.901 1.00 98.38 187 ILE A C 1
ATOM 1451 O O . ILE A 1 187 ? 5.902 -0.373 9.170 1.00 98.38 187 ILE A O 1
ATOM 1455 N N . ILE A 1 188 ? 7.267 0.920 7.943 1.00 98.75 188 ILE A N 1
ATOM 1456 C CA . ILE A 1 188 ? 6.242 1.600 7.152 1.00 98.75 188 ILE A CA 1
ATOM 1457 C C . ILE A 1 188 ? 6.467 1.216 5.697 1.00 98.75 188 ILE A C 1
ATOM 1459 O O . ILE A 1 188 ? 7.363 1.749 5.042 1.00 98.75 188 ILE A O 1
ATOM 1463 N N . CYS A 1 189 ? 5.684 0.275 5.168 1.00 98.56 189 CYS A N 1
ATOM 1464 C CA . CYS A 1 189 ? 5.919 -0.187 3.805 1.00 98.56 189 CYS A CA 1
ATOM 1465 C C . CYS A 1 189 ? 4.677 -0.499 2.986 1.00 98.56 189 CYS A C 1
ATOM 1467 O O . CYS A 1 189 ? 3.633 -0.865 3.506 1.00 98.56 189 CYS A O 1
ATOM 1469 N N . SER A 1 190 ? 4.786 -0.418 1.660 1.00 97.94 190 SER A N 1
ATOM 1470 C CA . SER A 1 190 ? 3.674 -0.751 0.754 1.00 97.94 190 SER A CA 1
ATOM 1471 C C . SER A 1 190 ? 2.400 0.079 0.974 1.00 97.94 190 SER A C 1
ATOM 1473 O O . SER A 1 190 ? 1.317 -0.395 0.644 1.00 97.94 190 SER A O 1
ATOM 1475 N N . ASN A 1 191 ? 2.479 1.276 1.560 1.00 98.62 191 ASN A N 1
ATOM 1476 C CA . ASN A 1 191 ? 1.323 2.166 1.721 1.00 98.62 191 ASN A CA 1
ATOM 1477 C C . ASN A 1 191 ? 1.159 3.079 0.496 1.00 98.62 191 ASN A C 1
ATOM 1479 O O . ASN A 1 191 ? 2.120 3.344 -0.217 1.00 98.62 191 ASN A O 1
ATOM 1483 N N . ASP A 1 192 ? -0.051 3.569 0.252 1.00 98.44 192 ASP A N 1
ATOM 1484 C CA . ASP A 1 192 ? -0.356 4.642 -0.701 1.00 98.44 192 ASP A CA 1
ATOM 1485 C C . ASP A 1 192 ? -0.778 5.874 0.106 1.00 98.44 192 ASP A C 1
ATOM 1487 O O . ASP A 1 192 ? -1.865 5.877 0.684 1.00 98.44 192 ASP A O 1
ATOM 1491 N N . ALA A 1 193 ? 0.103 6.870 0.200 1.00 98.56 193 ALA A N 1
ATOM 1492 C CA . ALA A 1 193 ? -0.111 8.108 0.944 1.00 98.56 193 ALA A CA 1
ATOM 1493 C C . ALA A 1 193 ? -0.163 9.285 -0.035 1.00 98.56 193 ALA A C 1
ATOM 1495 O O . ALA A 1 193 ? 0.863 9.702 -0.584 1.00 98.56 193 ALA A O 1
ATOM 1496 N N . SER A 1 194 ? -1.367 9.801 -0.276 1.00 98.56 194 SER A N 1
ATOM 1497 C CA . SER A 1 194 ? -1.593 10.791 -1.326 1.00 98.56 194 SER A CA 1
ATOM 1498 C C . SER A 1 194 ? -2.580 11.886 -0.973 1.00 98.56 194 SER A C 1
ATOM 1500 O O . SER A 1 194 ? -3.357 11.763 -0.031 1.00 98.56 194 SER A O 1
ATOM 1502 N N . GLU A 1 195 ? -2.547 12.988 -1.724 1.00 98.38 195 GLU A N 1
ATOM 1503 C CA . GLU A 1 195 ? -3.478 14.115 -1.557 1.00 98.38 195 GLU A CA 1
ATOM 1504 C C . GLU A 1 195 ? -3.454 14.726 -0.143 1.00 98.38 195 GLU A C 1
ATOM 1506 O O . GLU A 1 195 ? -4.415 15.372 0.264 1.00 98.38 195 GLU A O 1
ATOM 1511 N N . CYS A 1 196 ? -2.388 14.519 0.635 1.00 98.56 196 CYS A N 1
ATOM 1512 C CA . CYS A 1 196 ? -2.250 15.085 1.974 1.00 98.56 196 CYS A CA 1
ATOM 1513 C C . CYS A 1 196 ? -1.471 16.414 1.943 1.00 98.56 196 CYS A C 1
ATOM 1515 O O . CYS A 1 196 ? -0.971 16.849 0.902 1.00 98.56 196 CYS A O 1
ATOM 1517 N N . SER A 1 197 ? -1.329 17.095 3.084 1.00 98.62 197 SER A N 1
ATOM 1518 C CA . SER A 1 197 ? -0.302 18.145 3.198 1.00 98.62 197 SER A CA 1
ATOM 1519 C C . SER A 1 197 ? 1.087 17.514 3.218 1.00 98.62 197 SER A C 1
ATOM 1521 O O . SER A 1 197 ? 1.940 17.884 2.412 1.00 98.62 197 SER A O 1
ATOM 1523 N N . VAL A 1 198 ? 1.294 16.535 4.099 1.00 98.75 198 VAL A N 1
ATOM 1524 C CA . VAL A 1 198 ? 2.498 15.701 4.145 1.00 98.75 198 VAL A CA 1
ATOM 1525 C C . VAL A 1 198 ? 2.105 14.235 3.985 1.00 98.75 198 VAL A C 1
ATOM 1527 O O . VAL A 1 198 ? 1.186 13.778 4.661 1.00 98.75 198 VAL A O 1
ATOM 1530 N N . GLY A 1 199 ? 2.767 13.485 3.104 1.00 98.69 199 GLY A N 1
ATOM 1531 C CA . GLY A 1 199 ? 2.462 12.064 2.900 1.00 98.69 199 GLY A CA 1
ATOM 1532 C C . GLY A 1 199 ? 2.855 11.216 4.113 1.00 98.69 199 GLY A C 1
ATOM 1533 O O . GLY A 1 199 ? 1.995 10.664 4.802 1.00 98.69 199 GLY A O 1
ATOM 1534 N N . ILE A 1 200 ? 4.156 11.150 4.403 1.00 98.81 200 ILE A N 1
ATOM 1535 C CA . ILE A 1 200 ? 4.723 10.453 5.570 1.00 98.81 200 ILE A CA 1
ATOM 1536 C C . ILE A 1 200 ? 5.651 11.414 6.320 1.00 98.81 200 ILE A C 1
ATOM 1538 O O . ILE A 1 200 ? 6.538 12.006 5.708 1.00 98.81 200 ILE A O 1
ATOM 1542 N N . ASN A 1 201 ? 5.463 11.564 7.631 1.00 98.75 201 ASN A N 1
ATOM 1543 C CA . ASN A 1 201 ? 6.275 12.426 8.488 1.00 98.75 201 ASN A CA 1
ATOM 1544 C C . ASN A 1 201 ? 6.845 11.644 9.680 1.00 98.75 201 ASN A C 1
ATOM 1546 O O . ASN A 1 201 ? 6.095 11.095 10.490 1.00 98.75 201 ASN A O 1
ATOM 1550 N N . LEU A 1 20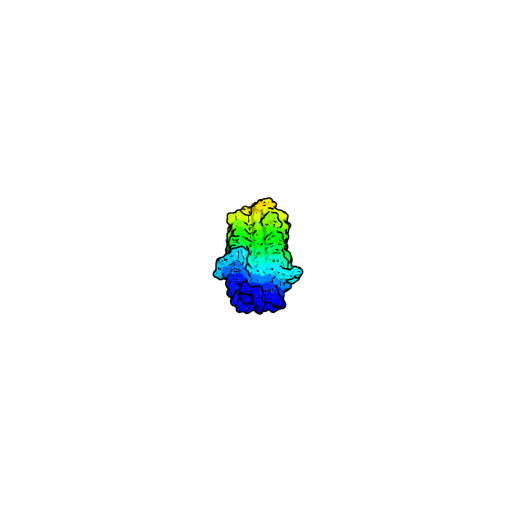2 ? 8.172 11.638 9.801 1.00 98.62 202 LEU A N 1
ATOM 1551 C CA . LEU A 1 202 ? 8.906 11.138 10.959 1.00 98.62 202 LEU A CA 1
ATOM 1552 C C . LEU A 1 202 ? 9.325 12.331 11.825 1.00 98.62 202 LEU A C 1
ATOM 1554 O O . LEU A 1 202 ? 10.150 13.161 11.426 1.00 98.62 202 LEU A O 1
ATOM 1558 N N . SER A 1 203 ? 8.725 12.453 13.006 1.00 98.19 203 SER A N 1
ATOM 1559 C CA . SER A 1 203 ? 8.928 13.597 13.898 1.00 98.19 203 SER A CA 1
ATOM 1560 C C . SER A 1 203 ? 10.307 13.536 14.590 1.00 98.19 203 SER A C 1
ATOM 1562 O O . SER A 1 203 ? 10.964 12.496 14.571 1.00 98.19 203 SER A O 1
ATOM 1564 N N . PRO A 1 204 ? 10.762 14.608 15.273 1.00 98.00 204 PRO A N 1
ATOM 1565 C CA . PRO A 1 204 ? 12.100 14.654 15.883 1.00 98.00 204 PRO A CA 1
ATOM 1566 C C . PRO A 1 204 ? 12.434 13.568 16.910 1.00 98.00 204 PRO A C 1
ATOM 1568 O O . PRO A 1 204 ? 13.603 13.344 17.211 1.00 98.00 204 PRO A O 1
ATOM 1571 N N . SER A 1 205 ? 11.420 12.922 17.482 1.00 96.50 205 SER A N 1
ATOM 1572 C CA . SER A 1 205 ? 11.589 11.812 18.419 1.00 96.50 205 SER A CA 1
ATOM 1573 C C . SER A 1 205 ? 11.678 10.443 17.746 1.00 96.50 205 SER A C 1
ATOM 1575 O O . SER A 1 205 ? 12.021 9.502 18.446 1.00 96.50 205 SER A O 1
ATOM 1577 N N . SER A 1 206 ? 11.393 10.332 16.443 1.00 98.00 206 SER A N 1
ATOM 1578 C CA . SER A 1 206 ? 11.427 9.077 15.685 1.00 98.00 206 SER A CA 1
ATOM 1579 C C . SER A 1 206 ? 12.853 8.600 15.453 1.00 98.00 206 SER A C 1
ATOM 1581 O O . SER A 1 206 ? 13.645 9.318 14.833 1.00 98.00 206 SER A O 1
ATOM 1583 N N . THR A 1 207 ? 13.153 7.368 15.865 1.00 98.06 207 THR A N 1
ATOM 1584 C CA . THR A 1 207 ? 14.421 6.702 15.551 1.00 98.06 207 THR A CA 1
ATOM 1585 C C . THR A 1 207 ? 14.277 5.285 15.025 1.00 98.06 207 THR A C 1
ATOM 1587 O O . THR A 1 207 ? 13.287 4.599 15.283 1.00 98.06 207 THR A O 1
ATOM 1590 N N . ASP A 1 208 ? 15.302 4.828 14.303 1.00 97.94 208 ASP A N 1
ATOM 1591 C CA . ASP A 1 208 ? 15.459 3.435 13.865 1.00 97.94 208 ASP A CA 1
ATOM 1592 C C . ASP A 1 208 ? 14.233 2.863 13.126 1.00 97.94 208 ASP A C 1
ATOM 1594 O O . ASP A 1 208 ? 13.945 1.672 13.231 1.00 97.94 208 ASP A O 1
ATOM 1598 N N . SER A 1 209 ? 13.470 3.709 12.428 1.00 98.25 209 SER A N 1
ATOM 1599 C CA . SER A 1 209 ? 12.316 3.279 11.632 1.00 98.25 209 SER A CA 1
ATOM 1600 C C . SER A 1 209 ? 12.697 3.070 10.164 1.00 98.25 209 SER A C 1
ATOM 1602 O O . SER A 1 209 ? 13.557 3.772 9.631 1.00 98.25 209 SER A O 1
ATOM 1604 N N . GLU A 1 210 ? 12.036 2.120 9.505 1.00 98.50 210 GLU A N 1
ATOM 1605 C CA . GLU A 1 210 ? 12.242 1.775 8.096 1.00 98.50 210 GLU A CA 1
ATOM 1606 C C . GLU A 1 210 ? 11.029 2.197 7.259 1.00 98.50 210 GLU A C 1
ATOM 1608 O O . GLU A 1 210 ? 9.897 1.807 7.556 1.00 98.50 210 GLU A O 1
ATOM 1613 N N . VAL A 1 211 ? 11.253 2.965 6.192 1.00 98.81 211 VAL A N 1
ATOM 1614 C CA . VAL A 1 211 ? 10.204 3.468 5.294 1.00 98.81 211 VAL A CA 1
ATOM 1615 C C . VAL A 1 211 ? 10.520 3.065 3.860 1.00 98.81 211 VAL A C 1
ATOM 1617 O O . VAL A 1 211 ? 11.372 3.675 3.230 1.00 98.81 211 VAL A O 1
ATOM 1620 N N . TYR A 1 212 ? 9.849 2.054 3.310 1.00 98.62 212 TYR A N 1
ATOM 1621 C CA . TYR A 1 212 ? 10.177 1.549 1.968 1.00 98.62 212 TYR A CA 1
ATOM 1622 C C . TYR A 1 212 ? 8.963 1.056 1.187 1.00 98.62 212 TYR A C 1
ATOM 1624 O O . TYR A 1 212 ? 7.956 0.636 1.744 1.00 98.62 212 TYR A O 1
ATOM 1632 N N . TYR A 1 213 ? 9.059 1.042 -0.139 1.00 97.50 213 TYR A N 1
ATOM 1633 C CA . TYR A 1 213 ? 8.025 0.536 -1.044 1.00 97.50 213 TYR A CA 1
ATOM 1634 C C . TYR A 1 213 ? 6.663 1.236 -0.903 1.00 97.50 213 TYR A C 1
ATOM 1636 O O . TYR A 1 213 ? 5.636 0.679 -1.280 1.00 97.50 213 TYR A O 1
ATOM 1644 N N . ASN A 1 214 ? 6.623 2.445 -0.337 1.00 98.56 214 ASN A N 1
ATOM 1645 C CA . ASN A 1 214 ? 5.407 3.251 -0.270 1.00 98.56 214 ASN A CA 1
ATOM 1646 C C . ASN A 1 214 ? 5.239 4.045 -1.569 1.00 98.56 214 ASN A C 1
ATOM 1648 O O . ASN A 1 214 ? 6.224 4.492 -2.143 1.00 98.56 214 ASN A O 1
ATOM 1652 N N . ARG A 1 215 ? 4.001 4.251 -2.016 1.00 98.00 215 ARG A N 1
ATOM 1653 C CA . ARG A 1 215 ? 3.651 5.196 -3.081 1.00 98.00 215 ARG A CA 1
ATOM 1654 C C . ARG A 1 215 ? 3.238 6.508 -2.440 1.00 98.00 215 ARG A C 1
ATOM 1656 O O . ARG A 1 215 ? 2.215 6.557 -1.761 1.00 98.00 215 ARG A O 1
ATOM 1663 N N . ILE A 1 216 ? 4.041 7.544 -2.632 1.00 98.50 216 ILE A N 1
ATOM 1664 C CA . ILE A 1 216 ? 3.889 8.826 -1.953 1.00 98.50 216 ILE A CA 1
ATOM 1665 C C . ILE A 1 216 ? 3.774 9.908 -3.021 1.00 98.50 216 ILE A C 1
ATOM 1667 O O . ILE A 1 216 ? 4.731 10.147 -3.755 1.00 98.50 216 ILE A O 1
ATOM 1671 N N . TRP A 1 217 ? 2.587 10.502 -3.162 1.00 98.25 217 TRP A N 1
ATOM 1672 C CA . TRP A 1 217 ? 2.313 11.365 -4.312 1.00 98.25 217 TRP A CA 1
ATOM 1673 C C . TRP A 1 217 ? 1.230 12.412 -4.091 1.00 98.25 217 TRP A C 1
ATOM 1675 O O . TRP A 1 217 ? 0.327 12.242 -3.275 1.00 98.25 217 TRP A O 1
ATOM 1685 N N . ASN A 1 218 ? 1.291 13.491 -4.871 1.00 97.94 218 ASN A N 1
ATOM 1686 C CA . ASN A 1 218 ? 0.329 14.588 -4.883 1.00 97.94 218 ASN A CA 1
ATOM 1687 C C . ASN A 1 218 ? 0.086 15.177 -3.484 1.00 97.94 218 ASN A C 1
ATOM 1689 O O . ASN A 1 218 ? -1.042 15.513 -3.121 1.00 97.94 218 ASN A O 1
ATOM 1693 N N . ASN A 1 219 ? 1.144 15.270 -2.673 1.00 98.44 219 ASN A N 1
ATOM 1694 C CA . ASN A 1 219 ? 1.093 15.925 -1.373 1.00 98.44 219 ASN A CA 1
ATOM 1695 C C . ASN A 1 219 ? 1.475 17.401 -1.525 1.00 98.44 219 ASN A C 1
ATOM 1697 O O . ASN A 1 219 ? 2.432 17.751 -2.210 1.00 98.44 219 ASN A O 1
ATOM 1701 N N . SER A 1 220 ? 0.705 18.288 -0.900 1.00 98.38 220 SER A N 1
ATOM 1702 C CA . SER A 1 220 ? 0.772 19.730 -1.187 1.00 98.38 220 SER A CA 1
ATOM 1703 C C . SER A 1 220 ? 1.943 20.475 -0.535 1.00 98.38 220 SER A C 1
ATOM 1705 O O . SER A 1 220 ? 2.244 21.593 -0.954 1.00 98.38 220 SER A O 1
ATOM 1707 N N . VAL A 1 221 ? 2.597 19.889 0.473 1.00 98.38 221 VAL A N 1
ATOM 1708 C CA . VAL A 1 221 ? 3.784 20.461 1.131 1.00 98.38 221 VAL A CA 1
ATOM 1709 C C . VAL A 1 221 ? 5.008 19.577 0.925 1.00 98.38 221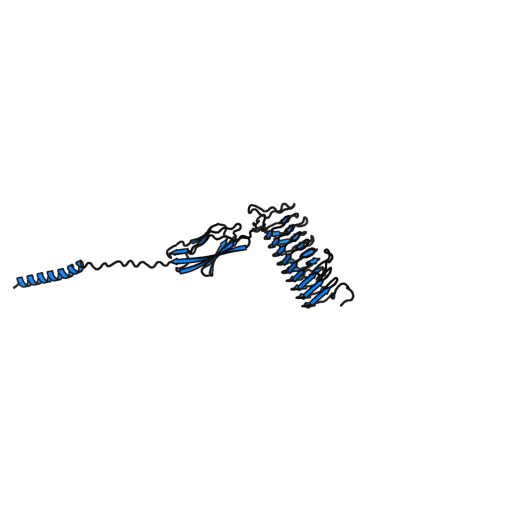 VAL A C 1
ATOM 1711 O O . VAL A 1 221 ? 5.990 20.053 0.370 1.00 98.38 221 VAL A O 1
ATOM 1714 N N . ASN A 1 222 ? 4.960 18.316 1.362 1.00 98.38 222 ASN A N 1
ATOM 1715 C CA . ASN A 1 222 ? 6.062 17.361 1.219 1.00 98.38 222 ASN A CA 1
ATOM 1716 C C . ASN A 1 222 ? 5.507 15.954 0.977 1.00 98.38 222 ASN A C 1
ATOM 1718 O O . ASN A 1 222 ? 4.551 15.546 1.633 1.00 98.38 222 ASN A O 1
ATOM 1722 N N . ASN A 1 223 ? 6.140 15.167 0.111 1.00 98.50 223 ASN A N 1
ATOM 1723 C CA . ASN A 1 223 ? 5.828 13.741 0.021 1.00 98.50 223 ASN A CA 1
ATOM 1724 C C . ASN A 1 223 ? 6.295 13.012 1.288 1.00 98.50 223 ASN A C 1
ATOM 1726 O O . ASN A 1 223 ? 5.494 12.412 2.005 1.00 98.50 223 ASN A O 1
ATOM 1730 N N . GLY A 1 224 ? 7.579 13.139 1.611 1.00 98.44 224 GLY A N 1
ATOM 1731 C CA . GLY A 1 224 ? 8.192 12.578 2.808 1.00 98.44 224 GLY A CA 1
ATOM 1732 C C . GLY A 1 224 ? 8.874 13.671 3.611 1.00 98.44 224 GLY A C 1
ATOM 1733 O O . GLY A 1 224 ? 9.482 14.575 3.034 1.00 98.44 224 GLY A O 1
ATOM 1734 N N . GLN A 1 225 ? 8.772 13.595 4.932 1.00 98.75 225 GLN A N 1
ATOM 1735 C CA . GLN A 1 225 ? 9.479 14.480 5.839 1.00 98.75 225 GLN A CA 1
ATOM 1736 C C . GLN A 1 225 ? 10.115 13.679 6.975 1.00 98.75 225 GLN A C 1
ATOM 1738 O O . GLN A 1 225 ? 9.460 12.857 7.606 1.00 98.75 225 GLN A O 1
ATOM 1743 N N . ASP A 1 226 ? 11.385 13.940 7.255 1.00 98.75 226 ASP A N 1
ATOM 1744 C CA . ASP A 1 226 ? 12.140 13.290 8.314 1.00 98.75 226 ASP A CA 1
ATOM 1745 C C . ASP A 1 226 ? 12.911 14.321 9.133 1.00 98.75 226 ASP A C 1
ATOM 1747 O O . ASP A 1 226 ? 13.824 15.010 8.667 1.00 98.75 226 ASP A O 1
ATOM 1751 N N . SER A 1 227 ? 12.492 14.468 10.382 1.00 98.44 227 SER A N 1
ATOM 1752 C CA . SER A 1 227 ? 13.180 15.285 11.379 1.00 98.44 227 SER A CA 1
ATOM 1753 C C . SER A 1 227 ? 13.795 14.452 12.498 1.00 98.44 227 SER A C 1
ATOM 1755 O O . SER A 1 227 ? 14.323 15.040 13.440 1.00 98.44 227 SER A O 1
ATOM 1757 N N . GLY A 1 228 ? 13.683 13.124 12.417 1.00 97.81 228 GLY A N 1
ATOM 1758 C CA . GLY A 1 228 ? 14.177 12.192 13.417 1.00 97.81 228 GLY A CA 1
ATOM 1759 C C . GLY A 1 228 ? 15.663 11.876 13.256 1.00 97.81 228 GLY A C 1
ATOM 1760 O O . GLY A 1 228 ? 16.429 12.632 12.659 1.00 97.81 228 GLY A O 1
ATOM 1761 N N . PHE A 1 229 ? 16.084 10.743 13.814 1.00 96.62 229 PHE A N 1
ATOM 1762 C CA . PHE A 1 229 ? 17.468 10.266 13.749 1.00 96.62 229 PHE A CA 1
ATOM 1763 C C . PHE A 1 229 ? 17.496 8.798 13.338 1.00 96.62 229 PHE A C 1
ATOM 1765 O O . PHE A 1 229 ? 16.582 8.067 13.676 1.00 96.62 229 PHE A O 1
ATOM 1772 N N . THR A 1 230 ? 18.535 8.357 12.625 1.00 97.62 230 THR A N 1
ATOM 1773 C CA . THR A 1 230 ? 18.771 6.939 12.247 1.00 97.62 230 THR A CA 1
ATOM 1774 C C . THR A 1 230 ? 17.646 6.226 11.481 1.00 97.62 230 THR A C 1
ATOM 1776 O O . THR A 1 230 ? 17.770 5.033 11.211 1.00 97.62 230 THR A O 1
ATOM 1779 N N . ASN A 1 231 ? 16.586 6.930 11.081 1.00 98.31 231 ASN A N 1
ATOM 1780 C CA . ASN A 1 231 ? 15.560 6.392 10.197 1.00 98.31 231 ASN A CA 1
ATOM 1781 C C . ASN A 1 231 ? 16.155 6.126 8.807 1.00 98.31 231 ASN A C 1
ATOM 1783 O O . ASN A 1 231 ? 17.063 6.833 8.359 1.00 98.31 231 ASN A O 1
ATOM 1787 N N . ILE A 1 232 ? 15.632 5.118 8.116 1.00 98.38 232 ILE A N 1
ATOM 1788 C CA . ILE A 1 232 ? 16.024 4.787 6.745 1.00 98.38 232 ILE A CA 1
ATOM 1789 C C . ILE A 1 232 ? 14.801 4.809 5.832 1.00 98.38 232 ILE A C 1
ATOM 1791 O O . ILE A 1 232 ? 13.731 4.326 6.198 1.00 98.38 232 ILE A O 1
ATOM 1795 N N . TRP A 1 233 ? 14.961 5.370 4.635 1.00 98.62 233 TRP A N 1
ATOM 1796 C CA . TRP A 1 233 ? 13.888 5.517 3.645 1.00 98.62 233 TRP A CA 1
ATOM 1797 C C . TRP A 1 233 ? 13.998 4.496 2.509 1.00 98.62 233 TRP A C 1
ATOM 1799 O O . TRP A 1 233 ? 13.705 4.790 1.354 1.00 98.62 233 TRP A O 1
ATOM 1809 N N . ASP A 1 234 ? 14.435 3.287 2.852 1.00 98.38 234 ASP A N 1
ATOM 1810 C CA . ASP A 1 234 ? 14.547 2.135 1.966 1.00 98.38 234 ASP A CA 1
ATOM 1811 C C . ASP A 1 234 ? 14.705 0.829 2.779 1.00 98.38 234 ASP A C 1
ATOM 1813 O O . ASP A 1 234 ? 14.756 0.852 4.008 1.00 98.38 234 ASP A O 1
ATOM 1817 N N . ASP A 1 235 ? 14.765 -0.322 2.100 1.00 96.75 235 ASP A N 1
ATOM 1818 C CA . ASP A 1 235 ? 14.946 -1.654 2.703 1.00 96.75 235 ASP A CA 1
ATOM 1819 C C . ASP A 1 235 ? 16.421 -2.019 2.984 1.00 96.75 235 ASP A C 1
ATOM 1821 O O . ASP A 1 235 ? 16.750 -3.185 3.227 1.00 96.75 235 ASP A O 1
ATOM 1825 N N . ASN A 1 236 ? 17.333 -1.043 2.893 1.00 95.44 236 ASN A N 1
ATOM 1826 C CA . ASN A 1 236 ? 18.783 -1.212 3.014 1.00 95.44 236 ASN A CA 1
ATOM 1827 C C . ASN A 1 236 ? 19.406 -2.258 2.063 1.00 95.44 236 ASN A C 1
ATOM 1829 O O . ASN A 1 236 ? 20.523 -2.723 2.304 1.00 95.44 236 ASN A O 1
ATOM 1833 N N . ASN A 1 237 ? 18.714 -2.633 0.985 1.00 95.62 237 ASN A N 1
ATOM 1834 C CA . ASN A 1 237 ? 19.168 -3.662 0.057 1.00 95.62 237 ASN A CA 1
ATOM 1835 C C . ASN A 1 237 ? 19.000 -3.241 -1.408 1.00 95.62 237 ASN A C 1
ATOM 1837 O O . ASN A 1 237 ? 19.980 -3.161 -2.149 1.00 95.62 237 ASN A O 1
ATOM 1841 N N . SER A 1 238 ? 17.764 -3.011 -1.848 1.00 94.38 238 SER A N 1
ATOM 1842 C CA . SER A 1 238 ? 17.454 -2.786 -3.264 1.00 94.38 238 SER A CA 1
ATOM 1843 C C . SER A 1 238 ? 16.151 -2.035 -3.542 1.00 94.38 238 SER A C 1
ATOM 1845 O O . SER A 1 238 ? 15.822 -1.843 -4.712 1.00 94.38 238 SER A O 1
ATOM 1847 N N . ARG A 1 239 ? 15.376 -1.659 -2.518 1.00 93.75 239 ARG A N 1
ATOM 1848 C CA . ARG A 1 239 ? 14.029 -1.100 -2.683 1.00 93.75 239 ARG A CA 1
ATOM 1849 C C . ARG A 1 239 ? 13.851 0.159 -1.850 1.00 93.75 239 ARG A C 1
ATOM 1851 O O . ARG A 1 239 ? 13.938 0.107 -0.628 1.00 93.75 239 ARG A O 1
ATOM 1858 N N . GLY A 1 240 ? 13.527 1.255 -2.523 1.00 97.81 240 GLY A N 1
ATOM 1859 C CA . GLY A 1 240 ? 13.083 2.501 -1.914 1.00 97.81 240 GLY A CA 1
ATOM 1860 C C . GLY A 1 240 ? 11.578 2.687 -2.041 1.00 97.81 240 GLY A C 1
ATOM 1861 O O . GLY A 1 240 ? 10.816 1.725 -2.173 1.00 97.81 240 GLY A O 1
ATOM 1862 N N . ASN A 1 241 ? 11.150 3.938 -1.990 1.00 98.50 241 ASN A N 1
ATOM 1863 C CA . ASN A 1 241 ? 9.776 4.389 -2.157 1.00 98.50 241 ASN A CA 1
ATOM 1864 C C . ASN A 1 241 ? 9.537 4.907 -3.582 1.00 98.50 241 ASN A C 1
ATOM 1866 O O . ASN A 1 241 ? 10.467 5.183 -4.341 1.00 98.50 241 ASN A O 1
ATOM 1870 N N . PHE A 1 242 ? 8.263 5.027 -3.939 1.00 98.00 242 PHE A N 1
ATOM 1871 C CA . PHE A 1 242 ? 7.805 5.590 -5.198 1.00 98.00 242 PHE A CA 1
ATOM 1872 C C . PHE A 1 242 ? 7.365 7.033 -4.976 1.00 98.00 242 PHE A C 1
ATOM 1874 O O . PHE A 1 242 ? 6.506 7.295 -4.129 1.00 98.00 242 PHE A O 1
ATOM 1881 N N . TRP A 1 243 ? 7.923 7.939 -5.767 1.00 98.12 243 TRP A N 1
ATOM 1882 C CA . TRP A 1 243 ? 7.791 9.383 -5.610 1.00 98.12 243 TRP A CA 1
ATOM 1883 C C . TRP A 1 243 ? 7.321 9.994 -6.929 1.00 98.12 243 TRP A C 1
ATOM 1885 O O . TRP A 1 243 ? 7.934 9.753 -7.971 1.00 98.12 243 TRP A O 1
ATOM 1895 N N . ASP A 1 244 ? 6.257 10.790 -6.912 1.00 96.75 244 ASP A N 1
ATOM 1896 C CA . ASP A 1 244 ? 5.753 11.459 -8.123 1.00 96.75 244 ASP A CA 1
ATOM 1897 C C . ASP A 1 244 ? 6.593 12.666 -8.561 1.00 96.75 244 ASP A C 1
ATOM 1899 O O . ASP A 1 244 ? 6.533 13.077 -9.718 1.00 96.75 244 ASP A O 1
ATOM 1903 N N . ASP A 1 245 ? 7.406 13.211 -7.659 1.00 96.69 245 ASP A N 1
ATOM 1904 C CA . ASP A 1 245 ? 8.314 14.331 -7.898 1.00 96.69 245 ASP A CA 1
ATOM 1905 C C . ASP A 1 245 ? 9.779 13.901 -8.101 1.00 96.69 245 ASP A C 1
ATOM 1907 O O . ASP A 1 245 ? 10.661 14.745 -8.295 1.00 96.69 245 ASP A O 1
ATOM 1911 N N . TYR A 1 246 ? 10.071 12.594 -8.100 1.00 97.56 246 TYR A N 1
ATOM 1912 C CA . TYR A 1 246 ? 11.424 12.102 -8.352 1.00 97.56 246 TYR A CA 1
ATOM 1913 C C . TYR A 1 246 ? 11.797 12.182 -9.835 1.00 97.56 246 TYR A C 1
ATOM 1915 O O . TYR A 1 246 ? 11.144 11.627 -10.713 1.00 97.56 246 TYR A O 1
ATOM 1923 N N . SER A 1 247 ? 12.937 12.820 -10.106 1.00 94.69 247 SER A N 1
ATOM 1924 C CA . SER A 1 247 ? 13.452 13.040 -11.465 1.00 94.69 247 SER A CA 1
ATOM 1925 C C . SER A 1 247 ? 13.913 11.781 -12.218 1.00 94.69 247 SER A C 1
ATOM 1927 O O . SER A 1 247 ? 14.287 11.883 -13.386 1.00 94.69 247 SER A O 1
ATOM 1929 N N . GLY A 1 248 ? 13.955 10.618 -11.560 1.00 93.12 248 GLY A N 1
ATOM 1930 C CA . GLY A 1 248 ? 14.493 9.380 -12.134 1.00 93.12 248 GLY A CA 1
ATOM 1931 C C . GLY A 1 248 ? 16.020 9.243 -12.056 1.00 93.12 248 GLY A C 1
ATOM 1932 O O . GLY A 1 248 ? 16.570 8.295 -12.613 1.00 93.12 248 GLY A O 1
ATOM 1933 N N . ILE A 1 249 ? 16.731 10.184 -11.419 1.00 93.19 249 ILE A N 1
ATOM 1934 C CA . ILE A 1 249 ? 18.200 10.195 -11.354 1.00 93.19 249 ILE A CA 1
ATOM 1935 C C . ILE A 1 249 ? 18.690 10.383 -9.912 1.00 93.19 249 ILE A C 1
ATOM 1937 O O . ILE A 1 249 ? 18.300 11.329 -9.233 1.00 93.19 249 ILE A O 1
ATOM 1941 N N . GLY A 1 250 ? 19.633 9.537 -9.483 1.00 96.19 250 GLY A N 1
ATOM 1942 C CA . GLY A 1 250 ? 20.332 9.668 -8.200 1.00 96.19 250 GLY A CA 1
ATOM 1943 C C . GLY A 1 250 ? 19.515 9.182 -7.001 1.00 96.19 250 GLY A C 1
ATOM 1944 O O . GLY A 1 250 ? 18.667 8.309 -7.139 1.00 96.19 250 GLY A O 1
ATOM 1945 N N . VAL A 1 251 ? 19.795 9.733 -5.824 1.00 98.06 251 VAL A N 1
ATOM 1946 C CA . VAL A 1 251 ? 19.014 9.485 -4.600 1.00 98.06 251 VAL A CA 1
ATOM 1947 C C . VAL A 1 251 ? 17.862 10.486 -4.495 1.00 98.06 251 VAL A C 1
ATOM 1949 O O . VAL A 1 251 ? 17.922 11.555 -5.108 1.00 98.06 251 VAL A O 1
ATOM 1952 N N . TYR A 1 252 ? 16.836 10.167 -3.709 1.00 98.38 252 TYR A N 1
ATOM 1953 C CA . TYR A 1 252 ? 15.781 11.120 -3.369 1.00 98.38 252 TYR A CA 1
ATOM 1954 C C . TYR A 1 252 ? 16.063 11.691 -1.980 1.00 98.38 252 TYR A C 1
ATOM 1956 O O . TYR A 1 252 ? 16.135 10.953 -0.998 1.00 98.38 252 TYR A O 1
ATOM 1964 N N . ASN A 1 253 ? 16.257 13.007 -1.902 1.00 98.38 253 ASN A N 1
ATOM 1965 C CA . ASN A 1 253 ? 16.460 13.690 -0.628 1.00 98.38 253 ASN A CA 1
ATOM 1966 C C . ASN A 1 253 ? 15.106 13.874 0.052 1.00 98.38 253 ASN A C 1
ATOM 1968 O O . ASN A 1 253 ? 14.236 14.558 -0.483 1.00 98.38 253 ASN A O 1
ATOM 1972 N N . VAL A 1 254 ? 14.946 13.298 1.237 1.00 98.62 254 VAL A N 1
ATOM 1973 C CA . VAL A 1 254 ? 13.728 13.439 2.029 1.00 98.62 254 VAL A CA 1
ATOM 1974 C C . VAL A 1 254 ? 13.773 14.782 2.753 1.00 98.62 254 VAL A C 1
ATOM 1976 O O . VAL A 1 254 ? 14.776 15.124 3.382 1.00 98.62 254 VAL A O 1
ATOM 1979 N N . SER A 1 255 ? 12.695 15.564 2.662 1.00 98.50 255 SER A N 1
ATOM 1980 C CA . SER A 1 255 ? 12.606 16.867 3.331 1.00 98.50 255 SER A CA 1
ATOM 1981 C C . SER A 1 255 ? 12.797 16.740 4.847 1.00 98.50 255 SER A C 1
ATOM 1983 O O . SER A 1 255 ? 12.412 15.745 5.445 1.00 98.50 255 SER A O 1
ATOM 1985 N N . GLY A 1 256 ? 13.310 17.782 5.503 1.00 98.00 256 GLY A N 1
ATOM 1986 C CA . GLY A 1 256 ? 13.457 17.834 6.963 1.00 98.00 256 GLY A CA 1
ATOM 1987 C C . GLY A 1 256 ? 14.904 18.009 7.421 1.00 98.00 256 GLY A C 1
ATOM 1988 O O . GLY A 1 256 ? 15.797 18.262 6.615 1.00 98.00 256 GLY A O 1
ATOM 1989 N N . ILE A 1 257 ? 15.124 17.963 8.737 1.00 98.06 257 ILE A N 1
ATOM 1990 C CA . ILE A 1 257 ? 16.436 18.256 9.346 1.00 98.06 257 ILE A CA 1
ATOM 1991 C C . ILE A 1 257 ? 17.340 17.027 9.482 1.00 98.06 257 ILE A C 1
ATOM 1993 O O . ILE A 1 257 ? 18.504 17.188 9.835 1.00 98.06 257 ILE A O 1
ATOM 1997 N N . ALA A 1 258 ? 16.817 15.821 9.236 1.00 98.00 258 ALA A N 1
ATOM 1998 C CA . ALA A 1 258 ? 17.580 14.579 9.362 1.00 98.00 258 ALA A CA 1
ATOM 1999 C C . ALA A 1 258 ? 18.570 14.362 8.204 1.00 98.00 258 ALA A C 1
ATOM 2001 O O . ALA A 1 258 ? 19.445 13.506 8.305 1.00 98.00 258 ALA A O 1
ATOM 2002 N N . GLU A 1 259 ? 18.426 15.121 7.108 1.00 97.81 259 GLU A N 1
ATOM 2003 C CA . GLU A 1 259 ? 19.168 14.919 5.853 1.00 97.81 259 GLU A CA 1
ATOM 2004 C C . GLU A 1 259 ? 19.032 13.477 5.318 1.00 97.81 259 GLU A C 1
ATOM 2006 O O . GLU A 1 259 ? 19.931 12.944 4.665 1.00 97.81 259 GLU A O 1
ATOM 2011 N N . SER A 1 260 ? 17.891 12.840 5.607 1.00 98.31 260 SER A N 1
ATOM 2012 C CA . SER A 1 260 ? 17.586 11.480 5.176 1.00 98.31 260 SER A CA 1
ATOM 2013 C C . SER A 1 260 ? 17.497 11.392 3.656 1.00 98.31 260 SER A C 1
ATOM 2015 O O . SER A 1 260 ? 17.040 12.308 2.968 1.00 98.31 260 SER A O 1
ATOM 2017 N N . VAL A 1 261 ? 17.916 10.248 3.125 1.00 98.38 261 VAL A N 1
ATOM 2018 C CA . VAL A 1 261 ? 17.845 9.944 1.698 1.00 98.38 261 VAL A CA 1
ATOM 2019 C C . VAL A 1 261 ? 17.213 8.577 1.497 1.00 98.38 261 VAL A C 1
ATOM 2021 O O . VAL A 1 261 ? 17.512 7.630 2.223 1.00 98.38 261 VAL A O 1
ATOM 2024 N N . ASP A 1 262 ? 16.369 8.478 0.481 1.00 98.62 262 ASP A N 1
ATOM 2025 C CA . ASP A 1 262 ? 15.998 7.205 -0.121 1.00 98.62 262 ASP A CA 1
ATOM 2026 C C . ASP A 1 262 ? 17.050 6.880 -1.188 1.00 98.62 262 ASP A C 1
ATOM 2028 O O . ASP A 1 262 ? 17.275 7.659 -2.125 1.00 98.62 262 ASP A O 1
ATOM 2032 N N . ARG A 1 263 ? 17.758 5.758 -1.011 1.00 98.19 263 ARG A N 1
ATOM 2033 C CA . ARG A 1 263 ? 18.879 5.357 -1.877 1.00 98.19 263 ARG A CA 1
ATOM 2034 C C . ARG A 1 263 ? 18.438 4.605 -3.128 1.00 98.19 263 ARG A C 1
ATOM 2036 O O . ARG A 1 263 ? 19.229 4.510 -4.068 1.00 98.19 263 ARG A O 1
ATOM 2043 N N . TRP A 1 264 ? 17.211 4.089 -3.151 1.00 97.62 264 TRP A N 1
ATOM 2044 C CA . TRP A 1 264 ? 16.650 3.345 -4.280 1.00 97.62 264 TRP A CA 1
ATOM 2045 C C . TRP A 1 264 ? 15.258 3.872 -4.666 1.00 97.62 264 TRP A C 1
ATOM 2047 O O . TRP A 1 264 ? 14.314 3.081 -4.771 1.00 97.62 264 TRP A O 1
ATOM 2057 N N . PRO A 1 265 ? 15.115 5.193 -4.885 1.00 97.81 265 PRO A N 1
ATOM 2058 C CA . PRO A 1 265 ? 13.833 5.793 -5.210 1.00 97.81 265 PRO A CA 1
ATOM 2059 C C . PRO A 1 265 ? 13.356 5.322 -6.583 1.00 97.81 265 PRO A C 1
ATOM 2061 O O . PRO A 1 265 ? 14.144 5.104 -7.508 1.00 97.81 265 PRO A O 1
ATOM 2064 N N . VAL A 1 266 ? 12.042 5.218 -6.728 1.00 95.56 266 VAL A N 1
ATOM 2065 C CA . VAL A 1 266 ? 11.386 4.899 -7.993 1.00 95.56 266 VAL A CA 1
ATOM 2066 C C . VAL A 1 266 ? 10.504 6.073 -8.397 1.00 95.56 266 VAL A C 1
ATOM 2068 O O . VAL A 1 266 ? 9.786 6.633 -7.573 1.00 95.56 266 VAL A O 1
ATOM 2071 N N . ALA A 1 267 ? 10.561 6.476 -9.666 1.00 95.25 267 ALA A N 1
ATOM 2072 C CA . ALA A 1 267 ? 9.643 7.488 -10.176 1.00 95.25 267 ALA A CA 1
ATOM 2073 C C . ALA A 1 267 ? 8.238 6.879 -10.257 1.00 95.25 267 ALA A C 1
ATOM 2075 O O . ALA A 1 267 ? 8.058 5.794 -10.817 1.00 95.25 267 ALA A O 1
ATOM 2076 N N . LEU A 1 268 ? 7.247 7.554 -9.681 1.00 93.94 268 LEU A N 1
ATOM 2077 C CA . LEU A 1 268 ? 5.862 7.132 -9.820 1.00 93.94 268 LEU A CA 1
ATOM 2078 C C . LEU A 1 268 ? 5.371 7.504 -11.224 1.00 93.94 268 LEU A C 1
ATOM 2080 O O . LEU A 1 268 ? 5.384 8.675 -11.601 1.00 93.94 268 LEU A O 1
ATOM 2084 N N . GLU A 1 269 ? 4.904 6.516 -11.984 1.00 91.50 269 GLU A N 1
ATOM 2085 C CA . GLU A 1 269 ? 4.234 6.737 -13.266 1.00 91.50 269 GLU A CA 1
ATOM 2086 C C . GLU A 1 269 ? 2.951 5.906 -13.380 1.00 91.50 269 GLU A C 1
ATOM 2088 O O . GLU A 1 269 ? 2.788 4.862 -12.743 1.00 91.50 269 GLU A O 1
ATOM 2093 N N . TRP A 1 270 ? 2.022 6.399 -14.197 1.00 91.06 270 TRP A N 1
ATOM 2094 C CA . TRP A 1 270 ? 0.721 5.766 -14.444 1.00 91.06 270 TRP A CA 1
ATOM 2095 C C . TRP A 1 270 ? 0.602 5.191 -15.854 1.00 91.06 270 TRP A C 1
ATOM 2097 O O . TRP A 1 270 ? -0.383 4.517 -16.167 1.00 91.06 270 TRP A O 1
ATOM 2107 N N . ASP A 1 271 ? 1.571 5.499 -16.714 1.00 92.69 271 ASP A N 1
ATOM 2108 C CA . ASP A 1 271 ? 1.584 5.021 -18.082 1.00 92.69 271 ASP A CA 1
ATOM 2109 C C . ASP A 1 271 ? 2.084 3.572 -18.089 1.00 92.69 271 ASP A C 1
ATOM 2111 O O . ASP A 1 271 ? 3.143 3.293 -17.540 1.00 92.69 271 ASP A O 1
ATOM 2115 N N . PRO A 1 272 ? 1.337 2.623 -18.682 1.00 94.62 272 PRO A N 1
ATOM 2116 C CA . PRO A 1 272 ? 1.824 1.260 -18.816 1.00 94.62 272 PRO A CA 1
ATOM 2117 C C . PRO A 1 272 ? 2.981 1.191 -19.819 1.00 94.62 272 PRO A C 1
ATOM 2119 O O . PRO A 1 272 ? 3.061 2.043 -20.721 1.00 94.62 272 PRO A O 1
ATOM 2122 N N . PRO A 1 273 ? 3.762 0.093 -19.798 1.00 96.94 273 PRO A N 1
ATOM 2123 C CA . PRO A 1 273 ? 4.766 -0.130 -20.819 1.00 96.94 273 PRO A CA 1
ATOM 2124 C C . PRO A 1 273 ? 4.164 -0.071 -22.216 1.00 96.94 273 PRO A C 1
ATOM 2126 O O . PRO A 1 273 ? 3.023 -0.469 -22.461 1.00 96.94 273 PRO A O 1
ATOM 2129 N N . GLN A 1 274 ? 4.953 0.395 -23.171 1.00 97.19 274 GLN A N 1
ATOM 2130 C CA . GLN A 1 274 ? 4.545 0.480 -24.565 1.00 97.19 274 GLN A CA 1
ATOM 2131 C C . GLN A 1 274 ? 5.256 -0.599 -25.375 1.00 97.19 274 GLN A C 1
ATOM 2133 O O . GLN A 1 274 ? 6.476 -0.732 -25.318 1.00 97.19 274 GLN A O 1
ATOM 2138 N N . ILE A 1 275 ? 4.493 -1.360 -26.164 1.00 97.06 275 ILE A N 1
ATOM 2139 C CA . ILE A 1 275 ? 5.020 -2.330 -27.133 1.00 97.06 275 ILE A CA 1
ATOM 2140 C C . ILE A 1 275 ? 4.837 -1.749 -28.534 1.00 97.06 275 ILE A C 1
ATOM 2142 O O . ILE A 1 275 ? 3.708 -1.486 -28.960 1.00 97.06 275 ILE A O 1
ATOM 2146 N N . GLN A 1 276 ? 5.926 -1.602 -29.291 1.00 94.75 276 GLN A N 1
ATOM 2147 C CA . GLN A 1 276 ? 5.833 -1.232 -30.703 1.00 94.75 276 GLN A CA 1
ATOM 2148 C C . GLN A 1 276 ? 5.093 -2.331 -31.479 1.00 94.75 276 GLN A C 1
ATOM 2150 O O . GLN A 1 276 ? 5.310 -3.517 -31.243 1.00 94.75 276 GLN A O 1
ATOM 2155 N N . THR A 1 277 ? 4.228 -1.954 -32.426 1.00 89.06 277 THR A N 1
ATOM 2156 C CA . THR A 1 277 ? 3.418 -2.901 -33.210 1.00 89.06 277 THR A CA 1
ATOM 2157 C C . THR A 1 277 ? 4.232 -4.097 -33.715 1.00 89.06 277 THR A C 1
ATOM 2159 O O . THR A 1 277 ? 5.141 -3.947 -34.530 1.00 89.06 277 THR A O 1
ATOM 2162 N N . ILE A 1 278 ? 3.847 -5.295 -33.269 1.00 91.94 278 ILE A N 1
ATOM 2163 C CA . ILE A 1 278 ? 4.436 -6.565 -33.696 1.00 91.94 278 ILE A CA 1
ATOM 2164 C C . ILE A 1 278 ? 3.609 -7.109 -34.869 1.00 91.94 278 ILE A C 1
ATOM 2166 O O . ILE A 1 278 ? 2.401 -7.309 -34.739 1.00 91.94 278 ILE A O 1
ATOM 2170 N N . SER A 1 279 ? 4.246 -7.319 -36.022 1.00 94.12 279 SER A N 1
ATOM 2171 C CA . SER A 1 279 ? 3.627 -7.982 -37.183 1.00 94.12 279 SER A CA 1
ATOM 2172 C C . SER A 1 279 ? 3.675 -9.506 -37.029 1.00 94.12 279 SER A C 1
ATOM 2174 O O . SER A 1 279 ? 4.550 -9.988 -36.308 1.00 94.12 279 SER A O 1
ATOM 2176 N N . PRO A 1 280 ? 2.798 -10.275 -37.711 1.00 97.06 280 PRO A N 1
ATOM 2177 C CA . PRO A 1 280 ? 2.908 -11.731 -37.777 1.00 97.06 280 PRO A CA 1
ATOM 2178 C C . PRO A 1 280 ? 4.339 -12.189 -38.059 1.00 97.06 280 PRO A C 1
ATOM 2180 O O . PRO A 1 280 ? 5.005 -11.657 -38.948 1.00 97.06 280 PRO A O 1
ATOM 2183 N N . ILE A 1 281 ? 4.806 -13.161 -37.280 1.00 97.31 281 ILE A N 1
ATOM 2184 C CA . ILE A 1 281 ? 6.191 -13.629 -37.300 1.00 97.31 281 ILE A CA 1
ATOM 2185 C C . ILE A 1 281 ? 6.235 -14.942 -38.069 1.00 97.31 281 ILE A C 1
ATOM 2187 O O . ILE A 1 281 ? 5.432 -15.840 -37.812 1.00 97.31 281 ILE A O 1
ATOM 2191 N N . VAL A 1 282 ? 7.174 -15.065 -39.005 1.00 97.81 282 VAL A N 1
ATOM 2192 C CA . VAL A 1 282 ? 7.336 -16.265 -39.828 1.00 97.81 282 VAL A CA 1
ATOM 2193 C C . VAL A 1 282 ? 8.796 -16.699 -39.816 1.00 97.81 282 VAL A C 1
ATOM 2195 O O . VAL A 1 282 ? 9.676 -15.903 -40.133 1.00 97.81 282 VAL A O 1
ATOM 2198 N N . PHE A 1 283 ? 9.034 -17.964 -39.477 1.00 98.00 283 PHE A N 1
ATOM 2199 C CA . PHE A 1 283 ? 10.330 -18.635 -39.587 1.00 98.00 283 PHE A CA 1
ATOM 2200 C C . PHE A 1 283 ? 10.205 -19.886 -40.455 1.00 98.00 283 PHE A C 1
ATOM 2202 O O . PHE A 1 283 ? 9.127 -20.474 -40.549 1.00 98.00 283 PHE A O 1
ATOM 2209 N N . ASN A 1 284 ? 11.309 -20.332 -41.045 1.00 97.12 284 ASN A N 1
ATOM 2210 C CA . ASN A 1 284 ? 11.402 -21.660 -41.644 1.00 97.12 284 ASN A CA 1
ATOM 2211 C C . ASN A 1 284 ? 11.883 -22.668 -40.596 1.00 97.12 284 ASN A C 1
ATOM 2213 O O . ASN A 1 284 ? 12.650 -22.327 -39.698 1.00 97.12 284 ASN A O 1
ATOM 2217 N N . GLU A 1 285 ? 11.485 -23.933 -40.717 1.00 96.06 285 GLU A N 1
ATOM 2218 C CA . GLU A 1 285 ? 11.938 -24.989 -39.799 1.00 96.06 285 GLU A CA 1
ATOM 2219 C C . GLU A 1 285 ? 13.463 -25.203 -39.809 1.00 96.06 285 GLU A C 1
ATOM 2221 O O . GLU A 1 285 ? 14.019 -25.691 -38.830 1.00 96.06 285 GLU A O 1
ATOM 2226 N N . THR A 1 286 ? 14.151 -24.824 -40.893 1.00 95.19 286 THR A N 1
ATOM 2227 C CA . THR A 1 286 ? 15.617 -24.917 -41.004 1.00 95.19 286 THR A CA 1
ATOM 2228 C C . THR A 1 286 ? 16.356 -23.747 -40.367 1.00 95.19 286 THR A C 1
ATOM 2230 O O . THR A 1 286 ? 17.587 -23.763 -40.328 1.00 95.19 286 THR A O 1
ATOM 2233 N N . ASP A 1 287 ? 15.644 -22.720 -39.899 1.00 96.81 287 ASP A N 1
ATOM 2234 C CA . ASP A 1 287 ? 16.268 -21.586 -39.231 1.00 96.81 287 ASP A CA 1
ATOM 2235 C C . ASP A 1 287 ? 16.786 -22.046 -37.859 1.00 96.81 287 ASP A C 1
ATOM 2237 O O . ASP A 1 287 ? 16.022 -22.397 -36.957 1.00 96.81 287 ASP A O 1
ATOM 2241 N N . THR A 1 288 ? 18.109 -22.045 -37.690 1.00 91.75 288 THR A N 1
ATOM 2242 C CA . THR A 1 288 ? 18.775 -22.514 -36.463 1.00 91.75 288 THR A CA 1
ATOM 2243 C C . THR A 1 288 ? 18.796 -21.479 -35.337 1.00 91.75 288 THR A C 1
ATOM 2245 O O . THR A 1 288 ? 19.176 -21.811 -34.220 1.00 91.75 288 THR A O 1
ATOM 2248 N N . ASN A 1 289 ? 18.403 -20.233 -35.618 1.00 95.50 289 ASN A N 1
ATOM 2249 C CA . ASN A 1 289 ? 18.400 -19.124 -34.664 1.00 95.50 289 ASN A CA 1
ATOM 2250 C C . ASN A 1 289 ? 17.117 -18.295 -34.816 1.00 95.50 289 ASN A C 1
ATOM 2252 O O . ASN A 1 289 ? 17.111 -17.218 -35.423 1.00 95.50 289 ASN A O 1
ATOM 2256 N N . ARG A 1 290 ? 16.008 -18.837 -34.312 1.00 97.25 290 ARG A N 1
ATOM 2257 C CA . ARG A 1 290 ? 14.682 -18.220 -34.398 1.00 97.25 290 ARG A CA 1
ATOM 2258 C C . ARG A 1 290 ? 14.457 -17.366 -33.162 1.00 97.25 290 ARG A C 1
ATOM 2260 O O . ARG A 1 290 ? 14.014 -17.856 -32.130 1.00 97.25 290 ARG A O 1
ATOM 2267 N N . VAL A 1 291 ? 14.780 -16.081 -33.277 1.00 97.50 291 VAL A N 1
ATOM 2268 C CA . VAL A 1 291 ? 14.644 -15.112 -32.184 1.00 97.50 291 VAL A CA 1
ATOM 2269 C C . VAL A 1 291 ? 13.587 -14.078 -32.535 1.00 97.50 291 VAL A C 1
ATOM 2271 O O . VAL A 1 291 ? 13.728 -13.331 -33.507 1.00 97.50 291 VAL A O 1
ATOM 2274 N N . VAL A 1 292 ? 12.543 -14.004 -31.716 1.00 96.81 292 VAL A N 1
ATOM 2275 C CA . VAL A 1 292 ? 11.559 -12.923 -31.764 1.00 96.81 292 VAL A CA 1
ATOM 2276 C C . VAL A 1 292 ? 12.169 -11.689 -31.110 1.00 96.81 292 VAL A C 1
ATOM 2278 O O . VAL A 1 292 ? 12.648 -11.750 -29.978 1.00 96.81 292 VAL A O 1
ATOM 2281 N N . ARG A 1 293 ? 12.153 -10.562 -31.829 1.00 96.94 293 ARG A N 1
ATOM 2282 C CA . ARG A 1 293 ? 12.567 -9.259 -31.298 1.00 96.94 293 ARG A CA 1
ATOM 2283 C C . ARG A 1 293 ? 11.333 -8.432 -30.983 1.00 96.94 293 ARG A C 1
ATOM 2285 O O . ARG A 1 293 ? 10.559 -8.129 -31.888 1.00 96.94 293 ARG A O 1
ATOM 2292 N N . VAL A 1 294 ? 11.172 -8.057 -29.720 1.00 97.25 294 VAL A N 1
ATOM 2293 C CA . VAL A 1 294 ? 10.103 -7.163 -29.271 1.00 97.25 294 VAL A CA 1
ATOM 2294 C C . VAL A 1 294 ? 10.717 -5.828 -28.886 1.00 97.25 294 VAL A C 1
ATOM 2296 O O . VAL A 1 294 ? 11.613 -5.782 -28.049 1.00 97.25 294 VAL A O 1
ATOM 2299 N N . HIS A 1 295 ? 10.244 -4.751 -29.508 1.00 97.19 295 HIS A N 1
ATOM 2300 C CA . HIS A 1 295 ? 10.627 -3.391 -29.149 1.00 97.19 295 HIS A CA 1
ATOM 2301 C C . HIS A 1 295 ? 9.639 -2.844 -28.122 1.00 97.19 295 HIS A C 1
ATOM 2303 O O . HIS A 1 295 ? 8.432 -2.825 -28.378 1.00 97.19 295 HIS A O 1
ATOM 2309 N N . ALA A 1 296 ? 10.161 -2.421 -26.977 1.00 97.50 296 ALA A N 1
ATOM 2310 C CA . ALA A 1 296 ? 9.382 -1.930 -25.852 1.00 97.50 296 ALA A CA 1
ATOM 2311 C C . ALA A 1 296 ? 10.013 -0.673 -25.245 1.00 97.50 296 ALA A C 1
ATOM 2313 O O . ALA A 1 296 ? 11.207 -0.430 -25.422 1.00 97.50 296 ALA A O 1
ATOM 2314 N N . SER A 1 297 ? 9.218 0.123 -24.541 1.00 96.56 297 SER A N 1
ATOM 2315 C CA . SER A 1 297 ? 9.685 1.307 -23.815 1.00 96.56 297 SER A CA 1
ATOM 2316 C C . SER A 1 297 ? 8.787 1.597 -22.622 1.00 96.56 297 SER A C 1
ATOM 2318 O O . SER A 1 297 ? 7.574 1.431 -22.734 1.00 96.56 297 SER A O 1
ATOM 2320 N N . ASP A 1 298 ? 9.385 2.053 -21.529 1.00 95.88 298 ASP A N 1
ATOM 2321 C CA . ASP A 1 298 ? 8.739 2.426 -20.267 1.00 95.88 298 ASP A CA 1
ATOM 2322 C C . ASP A 1 298 ? 9.747 3.247 -19.438 1.00 95.88 298 ASP A C 1
ATOM 2324 O O . ASP A 1 298 ? 10.955 3.115 -19.687 1.00 95.88 298 ASP A O 1
ATOM 2328 N N . LEU A 1 299 ? 9.300 4.116 -18.522 1.00 90.56 299 LEU A N 1
ATOM 2329 C CA . LEU A 1 299 ? 10.229 4.889 -17.683 1.00 90.56 299 LEU A CA 1
ATOM 2330 C C . LEU A 1 299 ? 10.763 4.043 -16.521 1.00 90.56 299 LEU A C 1
ATOM 2332 O O . LEU A 1 299 ? 11.888 4.268 -16.068 1.00 90.56 299 LEU A O 1
ATOM 2336 N N . THR A 1 300 ? 9.997 3.051 -16.072 1.00 91.44 300 THR A N 1
ATOM 2337 C CA . THR A 1 300 ? 10.290 2.192 -14.928 1.00 91.44 300 THR A CA 1
ATOM 2338 C C . THR A 1 300 ? 10.185 0.695 -15.258 1.00 91.44 300 THR A C 1
ATOM 2340 O O . THR A 1 300 ? 9.484 -0.050 -14.577 1.00 91.44 300 THR A O 1
ATOM 2343 N N . PRO A 1 301 ? 10.929 0.169 -16.248 1.00 95.50 301 PRO A N 1
ATOM 2344 C CA . PRO A 1 301 ? 10.763 -1.210 -16.699 1.00 95.50 301 PRO A CA 1
ATOM 2345 C C . PRO A 1 301 ? 11.097 -2.233 -15.595 1.00 95.50 301 PRO A C 1
ATOM 2347 O O . PRO A 1 301 ? 12.052 -2.061 -14.835 1.00 95.50 301 PRO A O 1
ATOM 2350 N N . SER A 1 302 ? 10.314 -3.315 -15.510 1.00 95.44 302 SER A N 1
ATOM 2351 C CA . SER A 1 302 ? 10.449 -4.344 -14.466 1.00 95.44 302 SER A CA 1
ATOM 2352 C C . SER A 1 302 ? 10.602 -5.745 -15.049 1.00 95.44 302 SER A C 1
ATOM 2354 O O . SER A 1 302 ? 11.721 -6.238 -15.206 1.00 95.44 302 SER A O 1
ATOM 2356 N N . SER A 1 303 ? 9.496 -6.405 -15.404 1.00 97.38 303 SER A N 1
ATOM 2357 C CA . SER A 1 303 ? 9.487 -7.821 -15.789 1.00 97.38 303 SER A CA 1
ATOM 2358 C C . SER A 1 303 ? 8.620 -8.100 -17.006 1.00 97.38 303 SER A C 1
ATOM 2360 O O . SER A 1 303 ? 7.779 -7.295 -17.392 1.00 97.38 303 SER A O 1
ATOM 2362 N N . TYR A 1 304 ? 8.860 -9.231 -17.660 1.00 98.12 304 TYR A N 1
ATOM 2363 C CA . TYR A 1 304 ? 8.036 -9.705 -18.756 1.00 98.12 304 TYR A CA 1
ATOM 2364 C C . TYR A 1 304 ? 7.807 -11.207 -18.699 1.00 98.12 304 TYR A C 1
ATOM 2366 O O . TYR A 1 304 ? 8.627 -11.968 -18.184 1.00 98.12 304 TYR A O 1
ATOM 2374 N N . TYR A 1 305 ? 6.695 -11.616 -19.298 1.00 98.38 305 TYR A N 1
ATOM 2375 C CA . TYR A 1 305 ? 6.258 -12.997 -19.432 1.00 98.38 305 TYR A CA 1
ATOM 2376 C C . TYR A 1 305 ? 5.918 -13.265 -20.894 1.00 98.38 305 TYR A C 1
ATOM 2378 O O . TYR A 1 305 ? 5.269 -12.448 -21.549 1.00 98.38 305 TYR A O 1
ATOM 2386 N N . VAL A 1 306 ? 6.344 -14.413 -21.405 1.00 98.06 306 VAL A N 1
ATOM 2387 C CA . VAL A 1 306 ? 6.066 -14.865 -22.767 1.00 98.06 306 VAL A CA 1
ATOM 2388 C C . VAL A 1 306 ? 5.280 -16.158 -22.708 1.00 98.06 306 VAL A C 1
ATOM 2390 O O . VAL A 1 306 ? 5.715 -17.117 -22.076 1.00 98.06 306 VAL A O 1
ATOM 2393 N N . TYR A 1 307 ? 4.171 -16.201 -23.433 1.00 98.50 307 TYR A N 1
ATOM 2394 C CA . TYR A 1 307 ? 3.308 -17.361 -23.567 1.00 98.50 307 TYR A CA 1
ATOM 2395 C C . TYR A 1 307 ? 3.255 -17.831 -25.020 1.00 98.50 307 TYR A C 1
ATOM 2397 O O . TYR A 1 307 ? 3.217 -17.017 -25.947 1.00 98.50 307 TYR A O 1
ATOM 2405 N N . VAL A 1 308 ? 3.195 -19.145 -25.213 1.00 98.19 308 VAL A N 1
ATOM 2406 C CA . VAL A 1 308 ? 2.946 -19.794 -26.503 1.00 98.19 308 VAL A CA 1
ATOM 2407 C C . VAL A 1 308 ? 1.743 -20.711 -26.336 1.00 98.19 308 VAL A C 1
ATOM 2409 O O . VAL A 1 308 ? 1.796 -21.661 -25.568 1.00 98.19 308 VAL A O 1
ATOM 2412 N N . ASN A 1 309 ? 0.648 -20.422 -27.045 1.00 98.06 309 ASN A N 1
ATOM 2413 C CA . ASN A 1 309 ? -0.627 -21.138 -26.898 1.00 98.06 309 ASN A CA 1
ATOM 2414 C C . ASN A 1 309 ? -1.112 -21.203 -25.434 1.00 98.06 309 ASN A C 1
ATOM 2416 O O . ASN A 1 309 ? -1.510 -22.262 -24.966 1.00 98.06 309 ASN A O 1
ATOM 2420 N N . GLU A 1 310 ? -1.060 -20.070 -24.724 1.00 97.44 310 GLU A N 1
ATOM 2421 C CA . GLU A 1 310 ? -1.457 -19.922 -23.306 1.00 97.44 310 GLU A CA 1
ATOM 2422 C C . GLU A 1 310 ? -0.516 -20.590 -22.284 1.00 97.44 310 GLU A C 1
ATOM 2424 O O . GLU A 1 310 ? -0.643 -20.337 -21.088 1.00 97.44 310 GLU A O 1
ATOM 2429 N N . GLU A 1 311 ? 0.485 -21.356 -22.723 1.00 97.56 311 GLU A N 1
ATOM 2430 C CA . GLU A 1 311 ? 1.512 -21.922 -21.846 1.00 97.56 311 GLU A CA 1
ATOM 2431 C C . GLU A 1 311 ? 2.667 -20.934 -21.651 1.00 97.56 311 GLU A C 1
ATOM 2433 O O . GLU A 1 311 ? 3.175 -20.365 -22.621 1.00 97.56 311 GLU A O 1
ATOM 2438 N N . LEU A 1 312 ? 3.088 -20.714 -20.399 1.00 97.75 312 LEU A N 1
ATOM 2439 C CA . LEU A 1 312 ? 4.234 -19.861 -20.081 1.00 97.75 312 LEU A CA 1
ATOM 2440 C C . LEU A 1 312 ? 5.510 -20.493 -20.644 1.00 97.75 312 LEU A C 1
ATOM 2442 O O . LEU A 1 312 ? 5.974 -21.519 -20.155 1.00 97.75 312 LEU A O 1
ATOM 2446 N N . LEU A 1 313 ? 6.099 -19.837 -21.639 1.00 96.94 313 LEU A N 1
ATOM 2447 C CA . LEU A 1 313 ? 7.363 -20.247 -22.228 1.00 96.94 313 LEU A CA 1
ATOM 2448 C C . LEU A 1 313 ? 8.557 -19.691 -21.442 1.00 96.94 313 LEU A C 1
ATOM 2450 O O . LEU A 1 313 ? 9.547 -20.390 -21.232 1.00 96.94 313 LEU A O 1
ATOM 2454 N N . PHE A 1 314 ? 8.496 -18.413 -21.055 1.00 94.75 314 PHE A N 1
ATOM 2455 C CA . PHE A 1 314 ? 9.638 -17.710 -20.472 1.00 94.75 314 PHE A CA 1
ATOM 2456 C C . PHE A 1 314 ? 9.216 -16.506 -19.621 1.00 94.75 314 PHE A C 1
ATOM 2458 O O . PHE A 1 314 ? 8.203 -15.869 -19.904 1.00 94.75 314 PHE A O 1
ATOM 2465 N N . SER A 1 315 ? 10.028 -16.147 -18.625 1.00 97.44 315 SER A N 1
ATOM 2466 C CA . SER A 1 315 ? 9.887 -14.909 -17.850 1.00 97.44 315 SER A CA 1
ATOM 2467 C C . SER A 1 315 ? 11.250 -14.364 -17.423 1.00 97.44 315 SER A C 1
ATOM 2469 O O . SER A 1 315 ? 12.114 -15.148 -17.026 1.00 97.44 315 SER A O 1
ATOM 2471 N N . ASN A 1 316 ? 11.447 -13.043 -17.467 1.00 97.56 316 ASN A N 1
ATOM 2472 C CA . ASN A 1 316 ? 12.669 -12.377 -16.990 1.00 97.56 316 ASN A CA 1
ATOM 2473 C C . ASN A 1 316 ? 12.412 -10.886 -16.714 1.00 97.56 316 ASN A C 1
ATOM 2475 O O . ASN A 1 316 ? 11.338 -10.371 -17.018 1.00 97.56 316 ASN A O 1
ATOM 2479 N N . ASN A 1 317 ? 13.405 -10.186 -16.174 1.00 96.12 317 ASN A N 1
ATOM 2480 C CA . ASN A 1 317 ? 13.398 -8.734 -16.093 1.00 96.12 317 ASN A CA 1
ATOM 2481 C C . ASN A 1 317 ? 13.734 -8.118 -17.453 1.00 96.12 317 ASN A C 1
ATOM 2483 O O . ASN A 1 317 ? 14.501 -8.693 -18.233 1.00 96.12 317 ASN A O 1
ATOM 2487 N N . TRP A 1 318 ? 13.185 -6.940 -17.735 1.00 96.00 318 TRP A N 1
ATOM 2488 C CA . TRP A 1 318 ? 13.584 -6.155 -18.896 1.00 96.00 318 TRP A CA 1
ATOM 2489 C C . TRP A 1 318 ? 14.084 -4.791 -18.445 1.00 96.00 318 TRP A C 1
ATOM 2491 O O . TRP A 1 318 ? 13.486 -4.136 -17.607 1.00 96.00 318 TRP A O 1
ATOM 2501 N N . THR A 1 319 ? 15.227 -4.396 -18.989 1.00 92.38 319 THR A N 1
ATOM 2502 C CA . THR A 1 319 ? 15.858 -3.089 -18.753 1.00 92.38 319 THR A CA 1
ATOM 2503 C C . THR A 1 319 ? 16.290 -2.436 -20.065 1.00 92.38 319 THR A C 1
ATOM 2505 O O . THR A 1 319 ? 16.761 -1.302 -20.082 1.00 92.38 319 THR A O 1
ATOM 2508 N N . SER A 1 320 ? 16.153 -3.158 -21.183 1.00 89.69 320 SER A N 1
ATOM 2509 C CA . SER A 1 320 ? 16.489 -2.709 -22.527 1.00 89.69 320 SER A CA 1
ATOM 2510 C C . SER A 1 320 ? 15.236 -2.508 -23.364 1.00 89.69 320 SER A C 1
ATOM 2512 O O . SER A 1 320 ? 14.284 -3.279 -23.279 1.00 89.69 320 SER A O 1
ATOM 2514 N N . ASN A 1 321 ? 15.306 -1.562 -24.300 1.00 94.44 321 ASN A N 1
ATOM 2515 C CA . ASN A 1 321 ? 14.219 -1.281 -25.246 1.00 94.44 321 ASN A CA 1
ATOM 2516 C C . ASN A 1 321 ? 13.961 -2.414 -26.261 1.00 94.44 321 ASN A C 1
ATOM 2518 O O . ASN A 1 321 ? 13.104 -2.298 -27.138 1.00 94.44 321 ASN A O 1
ATOM 2522 N N . VAL A 1 322 ? 14.751 -3.489 -26.207 1.00 96.56 322 VAL A N 1
ATOM 2523 C CA . VAL A 1 322 ? 14.626 -4.665 -27.069 1.00 96.56 322 VAL A CA 1
ATOM 2524 C C . VAL A 1 322 ? 14.667 -5.914 -26.203 1.00 96.56 322 VAL A C 1
ATOM 2526 O O . VAL A 1 322 ? 15.632 -6.124 -25.470 1.00 96.56 322 VAL A O 1
ATOM 2529 N N . ILE A 1 323 ? 13.644 -6.751 -26.333 1.00 96.94 323 ILE A N 1
ATOM 2530 C CA . ILE A 1 323 ? 13.534 -8.062 -25.698 1.00 96.94 323 ILE A CA 1
ATOM 2531 C C . ILE A 1 323 ? 13.747 -9.126 -26.776 1.00 96.94 323 ILE A C 1
ATOM 2533 O O . ILE A 1 323 ? 13.146 -9.069 -27.853 1.00 96.94 323 ILE A O 1
ATOM 2537 N N . LEU A 1 324 ? 14.632 -10.082 -26.495 1.00 96.69 324 LEU A N 1
ATOM 2538 C CA . LEU A 1 324 ? 14.985 -11.176 -27.396 1.00 96.69 324 LEU A CA 1
ATOM 2539 C C . LEU A 1 324 ? 14.436 -12.483 -26.834 1.00 96.69 324 LEU A C 1
ATOM 2541 O O . LEU A 1 324 ? 14.841 -12.903 -25.754 1.00 96.69 324 LEU A O 1
ATOM 2545 N N . VAL A 1 325 ? 13.535 -13.124 -27.573 1.00 96.69 325 VAL A N 1
ATOM 2546 C CA . VAL A 1 325 ? 12.908 -14.384 -27.162 1.00 96.69 325 VAL A CA 1
ATOM 2547 C C . VAL A 1 325 ? 13.304 -15.490 -28.128 1.00 96.69 325 VAL A C 1
ATOM 2549 O O . VAL A 1 325 ? 12.962 -15.432 -29.310 1.00 96.69 325 VAL A O 1
ATOM 2552 N N . ASP A 1 326 ? 14.014 -16.498 -27.630 1.00 97.25 326 ASP A N 1
ATOM 2553 C CA . ASP A 1 326 ? 14.403 -17.667 -28.419 1.00 97.25 326 ASP A CA 1
ATOM 2554 C C . ASP A 1 326 ? 13.241 -18.667 -28.534 1.00 97.25 326 ASP A C 1
ATOM 2556 O O . ASP A 1 326 ? 12.763 -19.224 -27.545 1.00 97.25 326 ASP A O 1
ATOM 2560 N N . VAL A 1 327 ? 12.801 -18.908 -29.768 1.00 97.56 327 VAL A N 1
ATOM 2561 C CA . VAL A 1 327 ? 11.746 -19.867 -30.122 1.00 97.56 327 VAL A CA 1
ATOM 2562 C C . VAL A 1 327 ? 12.288 -21.027 -30.969 1.00 97.56 327 VAL A C 1
ATOM 2564 O O . VAL A 1 327 ? 11.532 -21.746 -31.623 1.00 97.56 327 VAL A O 1
ATOM 2567 N N . SER A 1 328 ? 13.605 -21.251 -30.948 1.00 97.19 328 SER A N 1
ATOM 2568 C CA . SER A 1 328 ? 14.291 -22.269 -31.760 1.00 97.19 328 SER A CA 1
ATOM 2569 C C . SER A 1 328 ? 13.950 -23.714 -31.385 1.00 97.19 328 SER A C 1
ATOM 2571 O O . SER A 1 328 ? 14.274 -24.625 -32.142 1.00 97.19 328 SER A O 1
ATOM 2573 N N . HIS A 1 329 ? 13.276 -23.943 -30.259 1.00 96.00 329 HIS A N 1
ATOM 2574 C CA . HIS A 1 329 ? 12.813 -25.264 -29.825 1.00 96.00 329 HIS A CA 1
ATOM 2575 C C . HIS A 1 329 ? 11.413 -25.627 -30.361 1.00 96.00 329 HIS A C 1
ATOM 2577 O O . HIS A 1 329 ? 11.020 -26.790 -30.284 1.00 96.00 329 HIS A O 1
ATOM 2583 N N . LEU A 1 330 ? 10.655 -24.671 -30.913 1.00 96.88 330 LEU A N 1
ATOM 2584 C CA . LEU A 1 330 ? 9.311 -24.927 -31.440 1.00 96.88 330 LEU A CA 1
ATOM 2585 C C . LEU A 1 330 ? 9.366 -25.692 -32.773 1.00 96.88 330 LEU A C 1
ATOM 2587 O O . LEU A 1 330 ? 10.222 -25.430 -33.625 1.00 96.88 330 LEU A O 1
ATOM 2591 N N . GLN A 1 331 ? 8.436 -26.625 -32.977 1.00 96.62 331 GLN A N 1
ATOM 2592 C CA . GLN A 1 331 ? 8.296 -27.376 -34.231 1.00 96.62 331 GLN A CA 1
ATOM 2593 C C . GLN A 1 331 ? 7.547 -26.560 -35.299 1.00 96.62 331 GLN A C 1
ATOM 2595 O O . GLN A 1 331 ? 7.122 -25.434 -35.048 1.00 96.62 331 GLN A O 1
ATOM 2600 N N . PHE A 1 332 ? 7.416 -27.094 -36.516 1.00 97.00 332 PHE A N 1
ATOM 2601 C CA . PHE A 1 332 ? 6.575 -26.463 -37.535 1.00 97.00 332 PHE A CA 1
ATOM 2602 C C . PHE A 1 332 ? 5.114 -26.407 -37.064 1.00 97.00 332 PHE A C 1
ATOM 2604 O O . PHE A 1 332 ? 4.612 -27.339 -36.436 1.00 97.00 332 PHE A O 1
ATOM 2611 N N . GLY A 1 333 ? 4.431 -25.302 -37.350 1.00 97.94 333 GLY A N 1
ATOM 2612 C CA . GLY A 1 333 ? 3.088 -25.056 -36.835 1.00 97.94 333 GLY A CA 1
ATOM 2613 C C . GLY A 1 333 ? 2.724 -23.578 -36.775 1.00 97.94 333 GLY A C 1
ATOM 2614 O O . GLY A 1 333 ? 3.525 -22.701 -37.103 1.00 97.94 333 GLY A O 1
ATOM 2615 N N . VAL A 1 334 ? 1.489 -23.314 -36.354 1.00 98.19 334 VAL A N 1
ATOM 2616 C CA . VAL A 1 334 ? 0.976 -21.968 -36.085 1.00 98.19 334 VAL A CA 1
ATOM 2617 C C . VAL A 1 334 ? 0.731 -21.854 -34.589 1.00 98.19 334 VAL A C 1
ATOM 2619 O O . VAL A 1 334 ? 0.050 -22.690 -34.000 1.00 98.19 334 VAL A O 1
ATOM 2622 N N . TYR A 1 335 ? 1.290 -20.811 -33.996 1.00 98.31 335 TYR A N 1
ATOM 2623 C CA . TYR A 1 335 ? 1.296 -20.570 -32.565 1.00 98.31 335 TYR A CA 1
ATOM 2624 C C . TYR A 1 335 ? 0.711 -19.193 -32.260 1.00 98.31 335 TYR A C 1
ATOM 2626 O O . TYR A 1 335 ? 0.924 -18.232 -33.007 1.00 98.31 335 TYR A O 1
ATOM 2634 N N . ASN A 1 336 ? 0.006 -19.087 -31.138 1.00 98.44 336 ASN A N 1
ATOM 2635 C CA . ASN A 1 336 ? -0.347 -17.807 -30.542 1.00 98.44 336 ASN A CA 1
ATOM 2636 C C . ASN A 1 336 ? 0.781 -17.372 -29.599 1.00 98.44 336 ASN A C 1
ATOM 2638 O O . ASN A 1 336 ? 0.936 -17.952 -28.525 1.00 98.44 336 ASN A O 1
ATOM 2642 N N . PHE A 1 337 ? 1.580 -16.390 -30.015 1.00 98.25 337 PHE A N 1
ATOM 2643 C CA . PHE A 1 337 ? 2.648 -15.811 -29.205 1.00 98.25 337 PHE A CA 1
ATOM 2644 C C . PHE A 1 337 ? 2.103 -14.595 -28.460 1.00 98.25 337 PHE A C 1
ATOM 2646 O O . PHE A 1 337 ? 1.696 -13.625 -29.097 1.00 98.25 337 PHE A O 1
ATOM 2653 N N . THR A 1 338 ? 2.131 -14.620 -27.131 1.00 98.25 338 THR A N 1
ATOM 2654 C CA . THR A 1 338 ? 1.693 -13.504 -26.285 1.00 98.25 338 THR A CA 1
ATOM 2655 C C . THR A 1 338 ? 2.844 -13.040 -25.409 1.00 98.25 338 THR A C 1
ATOM 2657 O O . THR A 1 338 ? 3.451 -13.850 -24.720 1.00 98.25 338 THR A O 1
ATOM 2660 N N . ILE A 1 339 ? 3.125 -11.740 -25.392 1.00 98.06 339 ILE A N 1
ATOM 2661 C CA . ILE A 1 339 ? 4.046 -11.123 -24.434 1.00 98.06 339 ILE A CA 1
ATOM 2662 C C . ILE A 1 339 ? 3.273 -10.191 -23.501 1.00 98.06 339 ILE A C 1
ATOM 2664 O O . ILE A 1 339 ? 2.395 -9.450 -23.947 1.00 98.06 339 ILE A O 1
ATOM 2668 N N . VAL A 1 340 ? 3.602 -10.244 -22.214 1.00 98.31 340 VAL A N 1
ATOM 2669 C CA . VAL A 1 340 ? 3.094 -9.348 -21.171 1.00 98.31 340 VAL A CA 1
ATOM 2670 C C . VAL A 1 340 ? 4.287 -8.631 -20.559 1.00 98.31 340 VAL A C 1
ATOM 2672 O O . VAL A 1 340 ? 5.202 -9.303 -20.089 1.00 98.31 340 VAL A O 1
ATOM 2675 N N . LEU A 1 341 ? 4.298 -7.300 -20.584 1.00 98.12 341 LEU A N 1
ATOM 2676 C CA . LEU A 1 341 ? 5.322 -6.478 -19.932 1.00 98.12 341 LEU A CA 1
ATOM 2677 C C . LEU A 1 341 ? 4.731 -5.809 -18.699 1.00 98.12 341 LEU A C 1
ATOM 2679 O O . LEU A 1 341 ? 3.598 -5.344 -18.767 1.00 98.12 341 LEU A O 1
ATOM 2683 N N . PHE A 1 342 ? 5.521 -5.724 -17.637 1.00 97.88 342 PHE A N 1
ATOM 2684 C CA . PHE A 1 342 ? 5.237 -5.020 -16.392 1.00 97.88 342 PHE A CA 1
ATOM 2685 C C . PHE A 1 342 ? 6.313 -3.960 -16.132 1.00 97.88 342 PHE A C 1
ATOM 2687 O O . PHE A 1 342 ? 7.498 -4.206 -16.399 1.00 97.88 342 PHE A O 1
ATOM 2694 N N . ASP A 1 343 ? 5.911 -2.824 -15.576 1.00 96.38 343 ASP A N 1
ATOM 2695 C CA . ASP A 1 343 ? 6.801 -1.808 -15.001 1.00 96.38 343 ASP A CA 1
ATOM 2696 C C . ASP A 1 343 ? 6.970 -2.005 -13.472 1.00 96.38 343 ASP A C 1
ATOM 2698 O O . ASP A 1 343 ? 6.449 -2.963 -12.886 1.00 96.38 343 ASP A O 1
ATOM 2702 N N . MET A 1 344 ? 7.752 -1.147 -12.810 1.00 92.06 344 MET A N 1
ATOM 2703 C CA . MET A 1 344 ? 7.972 -1.186 -11.356 1.00 92.06 344 MET A CA 1
ATOM 2704 C C . MET A 1 344 ? 6.746 -0.696 -10.577 1.00 92.06 344 MET A C 1
ATOM 2706 O O . MET A 1 344 ? 6.575 -1.070 -9.417 1.00 92.06 344 MET A O 1
ATOM 2710 N N . ASN A 1 345 ? 5.882 0.093 -11.217 1.00 92.12 345 ASN A N 1
ATOM 2711 C CA . ASN A 1 345 ? 4.613 0.585 -10.681 1.00 92.12 345 ASN A CA 1
ATOM 2712 C C . ASN A 1 345 ? 3.475 -0.457 -10.792 1.00 92.12 345 ASN A C 1
ATOM 2714 O O . ASN A 1 345 ? 2.365 -0.227 -10.305 1.00 92.12 345 ASN A O 1
ATOM 2718 N N . ASN A 1 346 ? 3.771 -1.633 -11.362 1.00 92.44 346 ASN A N 1
ATOM 2719 C CA . ASN A 1 346 ? 2.862 -2.743 -11.636 1.00 92.44 346 ASN A CA 1
ATOM 2720 C C . ASN A 1 346 ? 1.766 -2.427 -12.680 1.00 92.44 346 ASN A C 1
ATOM 2722 O O . ASN A 1 346 ? 0.742 -3.119 -12.736 1.00 92.44 346 ASN A O 1
ATOM 2726 N N . ASN A 1 347 ? 1.977 -1.423 -13.534 1.00 95.06 347 ASN A N 1
ATOM 2727 C CA . ASN A 1 347 ? 1.227 -1.269 -14.776 1.00 95.06 347 ASN A CA 1
ATOM 2728 C C . ASN A 1 347 ? 1.710 -2.316 -15.791 1.00 95.06 347 ASN A C 1
ATOM 2730 O O . ASN A 1 347 ? 2.846 -2.794 -15.736 1.00 95.06 347 ASN A O 1
ATOM 2734 N N . TYR A 1 348 ? 0.840 -2.703 -16.727 1.00 98.00 348 TYR A N 1
ATOM 2735 C CA . TYR A 1 348 ? 1.182 -3.733 -17.703 1.00 98.00 348 TYR A CA 1
ATOM 2736 C C . TYR A 1 348 ? 0.544 -3.513 -19.070 1.00 98.00 348 TYR A C 1
ATOM 2738 O O . TYR A 1 348 ? -0.508 -2.889 -19.214 1.00 98.00 348 TYR A O 1
ATOM 2746 N N . VAL A 1 349 ? 1.168 -4.111 -20.082 1.00 98.06 349 VAL A N 1
ATOM 2747 C CA . VAL A 1 349 ? 0.643 -4.215 -21.445 1.00 98.06 349 VAL A CA 1
ATOM 2748 C C . VAL A 1 349 ? 0.777 -5.651 -21.929 1.00 98.06 349 VAL A C 1
ATOM 2750 O O . VAL A 1 349 ? 1.759 -6.337 -21.649 1.00 98.06 349 VAL A O 1
ATOM 2753 N N . MET A 1 350 ? -0.218 -6.113 -22.679 1.00 97.94 350 MET A N 1
ATOM 2754 C CA . MET A 1 350 ? -0.238 -7.442 -23.279 1.00 97.94 350 MET A CA 1
ATOM 2755 C C . MET A 1 350 ? -0.386 -7.323 -24.793 1.00 97.94 350 MET A C 1
ATOM 2757 O O . MET A 1 350 ? -1.228 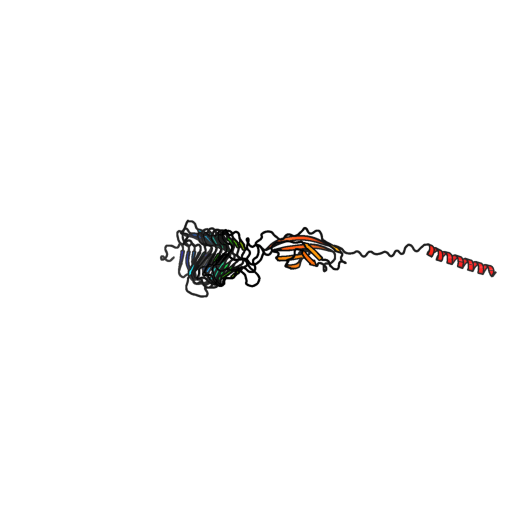-6.571 -25.290 1.00 97.94 350 MET A O 1
ATOM 2761 N N . LYS A 1 351 ? 0.406 -8.095 -25.541 1.00 98.00 351 LYS A N 1
ATOM 2762 C CA . LYS A 1 351 ? 0.311 -8.170 -27.001 1.00 98.00 351 LYS A CA 1
ATOM 2763 C C . LYS A 1 351 ? 0.400 -9.610 -27.480 1.00 98.00 351 LYS A C 1
ATOM 2765 O O . LYS A 1 351 ? 1.365 -10.301 -27.169 1.00 98.00 351 LYS A O 1
ATOM 2770 N N . SER A 1 352 ? -0.568 -10.012 -28.299 1.00 97.69 352 SER A N 1
ATOM 2771 C CA . SER A 1 352 ? -0.573 -11.307 -28.984 1.00 97.69 352 SER A CA 1
ATOM 2772 C C . SER A 1 352 ? -0.338 -11.150 -30.484 1.00 97.69 352 SER A C 1
ATOM 2774 O O . SER A 1 352 ? -0.796 -10.180 -31.098 1.00 97.69 352 SER A O 1
ATOM 2776 N N . VAL A 1 353 ? 0.373 -12.106 -31.076 1.00 98.00 353 VAL A N 1
ATOM 2777 C CA . VAL A 1 353 ? 0.672 -12.172 -32.507 1.00 98.00 353 VAL A CA 1
ATOM 2778 C C . VAL A 1 353 ? 0.761 -13.626 -32.974 1.00 98.00 353 VAL A C 1
ATOM 2780 O O . VAL A 1 353 ? 1.149 -14.520 -32.224 1.00 98.00 353 VAL A O 1
ATOM 2783 N N . THR A 1 354 ? 0.420 -13.873 -34.237 1.00 98.31 354 THR A N 1
ATOM 2784 C CA . THR A 1 354 ? 0.613 -15.186 -34.855 1.00 98.31 354 THR A CA 1
ATOM 2785 C C . THR A 1 354 ? 2.096 -15.424 -35.137 1.00 98.31 354 THR A C 1
ATOM 2787 O O . THR A 1 354 ? 2.724 -14.649 -35.861 1.00 98.31 354 THR A O 1
ATOM 2790 N N . LEU A 1 355 ? 2.631 -16.525 -34.616 1.00 98.25 355 LEU A N 1
ATOM 2791 C CA . LEU A 1 355 ? 3.960 -17.045 -34.924 1.00 98.25 355 LEU A CA 1
ATOM 2792 C C . LEU A 1 355 ? 3.805 -18.304 -35.782 1.00 98.25 355 LEU A C 1
ATOM 2794 O O . LEU A 1 355 ? 3.197 -19.278 -35.351 1.00 98.25 355 LEU A O 1
ATOM 2798 N N . THR A 1 356 ? 4.338 -18.292 -37.000 1.00 98.25 356 THR A N 1
ATOM 2799 C CA . THR A 1 356 ? 4.280 -19.431 -37.925 1.00 98.25 356 THR A CA 1
ATOM 2800 C C . THR A 1 356 ? 5.673 -19.983 -38.171 1.00 98.25 356 THR A C 1
ATOM 2802 O O . THR A 1 356 ? 6.579 -19.249 -38.558 1.00 98.25 356 THR A O 1
ATOM 2805 N N . ILE A 1 357 ? 5.837 -21.289 -37.988 1.00 98.06 357 ILE A N 1
ATOM 2806 C CA . ILE A 1 357 ? 7.043 -22.018 -38.373 1.00 98.06 357 ILE A CA 1
ATOM 2807 C C . ILE A 1 357 ? 6.672 -22.889 -39.567 1.00 98.06 357 ILE A C 1
ATOM 2809 O O . ILE A 1 357 ? 5.882 -23.827 -39.447 1.00 98.06 357 ILE A O 1
ATOM 2813 N N . LEU A 1 358 ? 7.207 -22.534 -40.730 1.00 97.50 358 LEU A N 1
ATOM 2814 C CA . LEU A 1 358 ? 6.917 -23.185 -41.997 1.00 97.50 358 LEU A CA 1
ATOM 2815 C C . LEU A 1 358 ? 7.731 -24.469 -42.141 1.00 97.50 358 LEU A C 1
ATOM 2817 O O . LEU A 1 358 ? 8.954 -24.462 -41.992 1.00 97.50 358 LEU A O 1
ATOM 2821 N N . GLN A 1 359 ? 7.042 -25.552 -42.493 1.00 96.44 359 GLN A N 1
ATOM 2822 C CA . GLN A 1 359 ? 7.677 -26.791 -42.921 1.00 96.44 359 GLN A CA 1
ATOM 2823 C C . GLN A 1 359 ? 8.249 -26.620 -44.334 1.00 96.44 359 GLN A C 1
ATOM 2825 O O . GLN A 1 359 ? 7.564 -26.105 -45.225 1.00 96.44 359 GLN A O 1
ATOM 2830 N N . ILE A 1 360 ? 9.468 -27.100 -44.576 1.00 88.56 360 ILE A N 1
ATOM 2831 C CA . ILE A 1 360 ? 10.029 -27.171 -45.920 1.00 88.56 360 ILE A CA 1
ATOM 2832 C C . ILE A 1 360 ? 9.597 -28.506 -46.510 1.00 88.56 360 ILE A C 1
ATOM 2834 O O . ILE A 1 360 ? 10.067 -29.576 -46.130 1.00 88.56 360 ILE A O 1
ATOM 2838 N N . SER A 1 361 ? 8.675 -28.453 -47.471 1.00 84.69 361 SER A N 1
ATOM 2839 C CA . SER A 1 361 ? 8.399 -29.634 -48.285 1.00 84.69 361 SER A CA 1
ATOM 2840 C C . SER A 1 361 ? 9.682 -29.987 -49.038 1.00 84.69 361 SER A C 1
ATOM 2842 O O . SER A 1 361 ? 10.197 -29.118 -49.749 1.00 84.69 361 SER A O 1
ATOM 2844 N N . PRO A 1 362 ? 10.229 -31.210 -48.902 1.00 81.88 362 PRO A N 1
ATOM 2845 C CA . PRO A 1 362 ? 11.411 -31.592 -49.650 1.00 81.88 362 PRO A CA 1
ATOM 2846 C C . PRO A 1 362 ? 11.078 -31.432 -51.126 1.00 81.88 362 PRO A C 1
ATOM 2848 O O . PRO A 1 362 ? 10.174 -32.094 -51.640 1.00 81.88 362 PRO A O 1
ATOM 2851 N N . THR A 1 363 ? 11.775 -30.524 -51.808 1.00 74.00 363 THR A N 1
ATOM 2852 C CA . THR A 1 363 ? 11.671 -30.406 -53.255 1.00 74.00 363 THR A CA 1
ATOM 2853 C C . THR A 1 363 ? 12.161 -31.736 -53.794 1.00 74.00 363 THR A C 1
ATOM 2855 O O . THR A 1 363 ? 13.366 -31.986 -53.849 1.00 74.00 363 THR A O 1
ATOM 2858 N N . THR A 1 364 ? 11.242 -32.636 -54.144 1.00 64.88 364 THR A N 1
ATOM 2859 C CA . THR A 1 364 ? 11.579 -33.794 -54.956 1.00 64.88 364 THR A CA 1
ATOM 2860 C C . THR A 1 364 ? 12.020 -33.218 -56.287 1.00 64.88 364 THR A C 1
ATOM 2862 O O . THR A 1 364 ? 11.207 -32.992 -57.183 1.00 64.88 364 THR A O 1
ATOM 2865 N N . SER A 1 365 ? 13.316 -32.914 -56.383 1.00 60.12 365 SER A N 1
ATOM 2866 C CA . SER A 1 365 ? 14.025 -32.868 -57.643 1.00 60.12 365 SER A CA 1
ATOM 2867 C C . SER A 1 365 ? 13.778 -34.239 -58.234 1.00 60.12 365 SER A C 1
ATOM 2869 O O . SER A 1 365 ? 14.415 -35.228 -57.869 1.00 60.12 365 SER A O 1
ATOM 2871 N N . THR A 1 366 ? 12.740 -34.322 -59.059 1.00 60.88 366 THR A N 1
ATOM 2872 C CA . THR A 1 366 ? 12.645 -35.372 -60.042 1.00 60.88 366 THR A CA 1
ATOM 2873 C C . THR A 1 366 ? 13.909 -35.169 -60.854 1.00 60.88 366 THR A C 1
ATOM 2875 O O . THR A 1 366 ? 13.995 -34.282 -61.700 1.00 60.88 366 THR A O 1
ATOM 2878 N N . THR A 1 367 ? 14.952 -35.931 -60.521 1.00 57.97 367 THR A N 1
ATOM 2879 C CA . THR A 1 367 ? 15.999 -36.245 -61.471 1.00 57.97 367 THR A CA 1
ATOM 2880 C C . THR A 1 367 ? 15.238 -36.831 -62.634 1.00 57.97 367 THR A C 1
ATOM 2882 O O . THR A 1 367 ? 14.835 -37.993 -62.620 1.00 57.97 367 THR A O 1
ATOM 2885 N N . GLY A 1 368 ? 14.923 -35.957 -63.589 1.00 56.47 368 GLY A N 1
ATOM 2886 C CA . GLY A 1 368 ? 14.394 -36.339 -64.864 1.00 56.47 368 GLY A CA 1
ATOM 2887 C C . GLY A 1 368 ? 15.387 -37.348 -65.391 1.00 56.47 368 GLY A C 1
ATOM 2888 O O . GLY A 1 368 ? 16.427 -36.995 -65.940 1.00 56.47 368 GLY A O 1
ATOM 2889 N N . THR A 1 369 ? 15.035 -38.620 -65.260 1.00 56.53 369 THR A N 1
ATOM 2890 C CA . THR A 1 369 ? 15.138 -39.501 -66.402 1.00 56.53 369 THR A CA 1
ATOM 2891 C C . THR A 1 369 ? 14.309 -38.802 -67.472 1.00 56.53 369 THR A C 1
ATOM 2893 O O . THR A 1 369 ? 13.113 -39.028 -67.630 1.00 56.53 369 THR A O 1
ATOM 2896 N N . GLY A 1 370 ? 14.942 -37.831 -68.146 1.00 63.16 370 GLY A N 1
ATOM 2897 C CA . GLY A 1 370 ? 14.450 -37.339 -69.415 1.00 63.16 370 GLY A CA 1
ATOM 2898 C C . GLY A 1 370 ? 14.121 -38.576 -70.244 1.00 63.16 370 GLY A C 1
ATOM 2899 O O . GLY A 1 370 ? 14.797 -39.599 -70.059 1.00 63.16 370 GLY A O 1
ATOM 2900 N N . PRO A 1 371 ? 13.057 -38.531 -71.064 1.00 63.47 371 PRO A N 1
ATOM 2901 C CA . PRO A 1 371 ? 12.664 -39.675 -71.876 1.00 63.47 371 PRO A CA 1
ATOM 2902 C C . PRO A 1 371 ? 13.936 -40.274 -72.456 1.00 63.47 371 PRO A C 1
ATOM 2904 O O . PRO A 1 371 ? 14.704 -39.527 -73.065 1.00 63.47 371 PRO A O 1
ATOM 2907 N N . LEU A 1 372 ? 14.210 -41.553 -72.144 1.00 56.03 372 LEU A N 1
ATOM 2908 C CA . LEU A 1 372 ? 15.366 -42.264 -72.684 1.00 56.03 372 LEU A CA 1
ATOM 2909 C C . LEU A 1 372 ? 15.435 -41.877 -74.149 1.00 56.03 372 LEU A C 1
ATOM 2911 O O . LEU A 1 372 ? 14.470 -42.115 -74.880 1.00 56.03 372 LEU A O 1
ATOM 2915 N N . ASP A 1 373 ? 16.506 -41.171 -74.512 1.00 62.91 373 ASP A N 1
ATOM 2916 C CA . ASP A 1 373 ? 16.664 -40.621 -75.843 1.00 62.91 373 ASP A CA 1
ATOM 2917 C C . ASP A 1 373 ? 16.359 -41.752 -76.826 1.00 62.91 373 ASP A C 1
ATOM 2919 O O . ASP A 1 373 ? 17.006 -42.803 -76.798 1.00 62.91 373 ASP A O 1
ATOM 2923 N N . SER A 1 374 ? 15.312 -41.573 -77.635 1.00 62.78 374 SER A N 1
ATOM 2924 C CA . SER A 1 374 ? 14.839 -42.576 -78.594 1.00 62.78 374 SER A CA 1
ATOM 2925 C C . SER A 1 374 ? 15.962 -43.075 -79.513 1.00 62.78 374 SER A C 1
ATOM 2927 O O . SER A 1 374 ? 15.891 -44.182 -80.043 1.00 62.78 374 SER A O 1
ATOM 2929 N N . THR A 1 375 ? 17.053 -42.314 -79.614 1.00 62.75 375 THR A N 1
ATOM 2930 C CA . THR A 1 375 ? 18.305 -42.679 -80.274 1.00 62.75 375 THR A CA 1
ATOM 2931 C C . THR A 1 375 ? 18.962 -43.941 -79.683 1.00 62.75 375 THR A C 1
A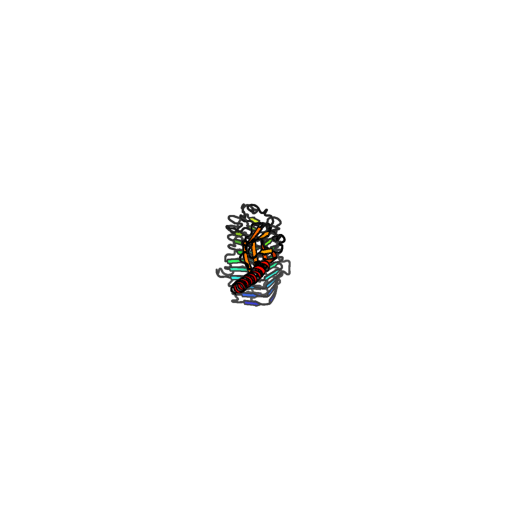TOM 2933 O O . THR A 1 375 ? 19.469 -44.769 -80.440 1.00 62.75 375 THR A O 1
ATOM 2936 N N . ILE A 1 376 ? 18.885 -44.182 -78.367 1.00 63.50 376 ILE A N 1
ATOM 2937 C CA . ILE A 1 376 ? 19.403 -45.413 -77.731 1.00 63.50 376 ILE A CA 1
ATOM 2938 C C . ILE A 1 376 ? 18.530 -46.631 -78.085 1.00 63.50 376 ILE A C 1
ATOM 2940 O O . ILE A 1 376 ? 19.048 -47.735 -78.268 1.00 63.50 376 ILE A O 1
ATOM 2944 N N . LEU A 1 377 ? 17.219 -46.438 -78.279 1.00 58.75 377 LEU A N 1
ATOM 2945 C CA . LEU A 1 377 ? 16.313 -47.504 -78.721 1.00 58.75 377 LEU A CA 1
ATOM 2946 C C . LEU A 1 377 ? 16.559 -47.890 -80.195 1.00 58.75 377 LEU A C 1
ATOM 2948 O O . LEU A 1 377 ? 16.508 -49.073 -80.538 1.00 58.75 377 LEU A O 1
ATOM 2952 N N . TYR A 1 378 ? 16.919 -46.929 -81.057 1.00 61.06 378 TYR A N 1
ATOM 2953 C CA . TYR A 1 378 ? 17.296 -47.205 -82.450 1.00 61.06 378 TYR A CA 1
ATOM 2954 C C . TYR A 1 378 ? 18.638 -47.940 -82.590 1.00 61.06 378 TYR A C 1
ATOM 2956 O O . TYR A 1 378 ? 18.784 -48.744 -83.510 1.00 61.06 378 TYR A O 1
ATOM 2964 N N . ILE A 1 379 ? 19.598 -47.746 -81.678 1.00 62.78 379 ILE A N 1
ATOM 2965 C CA . ILE A 1 379 ? 20.880 -48.478 -81.707 1.00 62.78 379 ILE A CA 1
ATOM 2966 C C . ILE A 1 379 ? 20.675 -49.970 -81.382 1.00 62.78 379 ILE A C 1
ATOM 2968 O O . ILE A 1 379 ? 21.298 -50.829 -82.011 1.00 62.78 379 ILE A O 1
ATOM 2972 N N . LEU A 1 380 ? 19.742 -50.307 -80.484 1.00 59.56 380 LEU A N 1
ATOM 2973 C CA . LEU A 1 380 ? 19.405 -51.703 -80.170 1.00 59.56 380 LEU A CA 1
ATOM 2974 C C . LEU A 1 380 ? 18.548 -52.370 -81.260 1.00 59.56 380 LEU A C 1
ATOM 2976 O O . LEU A 1 380 ? 18.770 -53.539 -81.579 1.00 59.56 380 LEU A O 1
ATOM 2980 N N . ALA A 1 381 ? 17.630 -51.634 -81.895 1.00 61.25 381 ALA A N 1
ATOM 2981 C CA . ALA A 1 381 ? 16.841 -52.153 -83.016 1.00 61.25 381 ALA A CA 1
ATOM 2982 C C . ALA A 1 381 ? 17.663 -52.284 -84.320 1.00 61.25 381 ALA A C 1
ATOM 2984 O O . ALA A 1 381 ? 17.500 -53.252 -85.063 1.00 61.25 381 ALA A O 1
ATOM 2985 N N . GLY A 1 382 ? 18.588 -51.354 -84.587 1.00 60.16 382 GLY A N 1
ATOM 2986 C CA . GLY A 1 382 ? 19.446 -51.362 -85.777 1.00 60.16 382 GLY A CA 1
ATOM 2987 C C . GLY A 1 382 ? 20.566 -52.407 -85.728 1.00 60.16 382 GLY A C 1
ATOM 2988 O O . GLY A 1 382 ? 20.869 -53.034 -86.746 1.00 60.16 382 GLY A O 1
ATOM 2989 N N . GLY A 1 383 ? 21.139 -52.664 -84.545 1.00 63.28 383 GLY A N 1
ATOM 2990 C CA . GLY A 1 383 ? 22.176 -53.686 -84.363 1.00 63.28 383 GLY A CA 1
ATOM 2991 C C . GLY A 1 383 ? 21.678 -55.112 -84.631 1.00 63.28 383 GLY A C 1
ATOM 2992 O O . GLY A 1 383 ? 22.380 -55.903 -85.261 1.00 63.28 383 GLY A O 1
ATOM 2993 N N . GLY A 1 384 ? 20.439 -55.430 -84.235 1.00 66.19 384 GLY A N 1
ATOM 2994 C CA . GLY A 1 384 ? 19.841 -56.750 -84.467 1.00 66.19 384 GLY A CA 1
ATOM 2995 C C . GLY A 1 384 ? 19.617 -57.068 -85.950 1.00 66.19 384 GLY A C 1
ATOM 2996 O O . GLY A 1 384 ? 19.902 -58.179 -86.398 1.00 66.19 384 GLY A O 1
ATOM 2997 N N . VAL A 1 385 ? 19.180 -56.083 -86.740 1.00 71.56 385 VAL A N 1
ATOM 2998 C CA . VAL A 1 385 ? 18.924 -56.264 -88.181 1.00 71.56 385 VAL A CA 1
ATOM 2999 C C . VAL A 1 385 ? 20.227 -56.467 -88.963 1.00 71.56 385 VAL A C 1
ATOM 3001 O O . VAL A 1 385 ? 20.276 -57.307 -89.863 1.00 71.56 385 VAL A O 1
ATOM 3004 N N . LEU A 1 386 ? 21.309 -55.771 -88.592 1.00 68.88 386 LEU A N 1
ATOM 3005 C CA . LEU A 1 386 ? 22.609 -55.911 -89.256 1.00 68.88 386 LEU A CA 1
ATOM 3006 C C . LEU A 1 386 ? 23.248 -57.290 -89.004 1.00 68.88 386 LEU A C 1
ATOM 3008 O O . LEU A 1 386 ? 23.794 -57.893 -89.927 1.00 68.88 386 LEU A O 1
ATOM 3012 N N . VAL A 1 387 ? 23.129 -57.830 -87.785 1.00 75.88 387 VAL A N 1
ATOM 3013 C CA . VAL A 1 387 ? 23.638 -59.174 -87.447 1.00 75.88 387 VAL A CA 1
ATOM 3014 C C . VAL A 1 387 ? 22.869 -60.266 -88.199 1.00 75.88 387 VAL A C 1
ATOM 3016 O O . VAL A 1 387 ? 23.485 -61.197 -88.722 1.00 75.88 387 VAL A O 1
ATOM 3019 N N . ILE A 1 388 ? 21.545 -60.129 -88.333 1.00 75.94 388 ILE A N 1
ATOM 3020 C CA . ILE A 1 388 ? 20.721 -61.068 -89.110 1.00 75.94 388 ILE A CA 1
ATOM 3021 C C . ILE A 1 388 ? 21.081 -61.006 -90.604 1.00 75.94 388 ILE A C 1
ATOM 3023 O O . ILE A 1 388 ? 21.250 -62.051 -91.231 1.00 75.94 388 ILE A O 1
ATOM 3027 N N . LEU A 1 389 ? 21.275 -59.812 -91.175 1.00 74.88 389 LEU A N 1
ATOM 3028 C CA . LEU A 1 389 ? 21.695 -59.649 -92.574 1.00 74.88 389 LEU A CA 1
ATOM 3029 C C . LEU A 1 389 ? 23.069 -60.275 -92.853 1.00 74.88 389 LEU A C 1
ATOM 3031 O O . LEU A 1 389 ? 23.230 -60.969 -93.857 1.00 74.88 389 LEU A O 1
ATOM 3035 N N . ILE A 1 390 ? 24.043 -60.094 -91.955 1.00 78.25 390 ILE A N 1
ATOM 3036 C CA . ILE A 1 390 ? 25.370 -60.714 -92.087 1.00 78.25 390 ILE A CA 1
ATOM 3037 C C . ILE A 1 390 ? 25.264 -62.244 -92.000 1.00 78.25 390 ILE A C 1
ATOM 3039 O O . ILE A 1 390 ? 25.864 -62.939 -92.821 1.00 78.25 390 ILE A O 1
ATOM 3043 N N . ALA A 1 391 ? 24.463 -62.783 -91.075 1.00 77.44 391 ALA A N 1
ATOM 3044 C CA . ALA A 1 391 ? 24.243 -64.225 -90.967 1.00 77.44 391 ALA A CA 1
ATOM 3045 C C . ALA A 1 391 ? 23.601 -64.812 -92.239 1.00 77.44 391 ALA A C 1
ATOM 3047 O O . ALA A 1 391 ? 24.059 -65.841 -92.739 1.00 77.44 391 ALA A O 1
ATOM 3048 N N . VAL A 1 392 ? 22.602 -64.135 -92.816 1.00 80.00 392 VAL A N 1
ATOM 3049 C CA . VAL A 1 392 ? 21.955 -64.552 -94.072 1.00 80.00 392 VAL A CA 1
ATOM 3050 C C . VAL A 1 392 ? 22.939 -64.517 -95.247 1.00 80.00 392 VAL A C 1
ATOM 3052 O O . VAL A 1 392 ? 23.008 -65.484 -96.005 1.00 80.00 392 VAL A O 1
ATOM 3055 N N . ILE A 1 393 ? 23.760 -63.468 -95.379 1.00 78.00 393 ILE A N 1
ATOM 3056 C CA . ILE A 1 393 ? 24.781 -63.376 -96.439 1.00 78.00 393 ILE A CA 1
ATOM 3057 C C . ILE A 1 393 ? 25.829 -64.492 -96.303 1.00 78.00 393 ILE A C 1
ATOM 3059 O O . ILE A 1 393 ? 26.205 -65.103 -97.303 1.00 78.00 393 ILE A O 1
ATOM 3063 N N . VAL A 1 394 ? 26.279 -64.802 -95.082 1.00 78.56 394 VAL A N 1
ATOM 3064 C CA . VAL A 1 394 ? 27.239 -65.893 -94.826 1.00 78.56 394 VAL A CA 1
ATOM 3065 C C . VAL A 1 394 ? 26.643 -67.265 -95.162 1.00 78.56 394 VAL A C 1
ATOM 3067 O O . VAL A 1 394 ? 27.352 -68.114 -95.704 1.00 78.56 394 VAL A O 1
ATOM 3070 N N . ILE A 1 395 ? 25.351 -67.482 -94.896 1.00 79.19 395 ILE A N 1
ATOM 3071 C CA . ILE A 1 395 ? 24.653 -68.728 -95.250 1.00 79.19 395 ILE A CA 1
ATOM 3072 C C . ILE A 1 395 ? 24.477 -68.851 -96.772 1.00 79.19 395 ILE A C 1
ATOM 3074 O O . ILE A 1 395 ? 24.709 -69.929 -97.318 1.00 79.19 395 ILE A O 1
ATOM 3078 N N . ILE A 1 396 ? 24.131 -67.764 -97.471 1.00 79.50 396 ILE A N 1
ATOM 3079 C CA . ILE A 1 396 ? 23.952 -67.769 -98.934 1.00 79.50 396 ILE A CA 1
ATOM 3080 C C . ILE A 1 396 ? 25.283 -67.995 -99.668 1.00 79.50 396 ILE A C 1
ATOM 3082 O O . ILE A 1 396 ? 25.295 -68.671 -100.687 1.00 79.50 396 ILE A O 1
ATOM 3086 N N . LYS A 1 397 ? 26.420 -67.512 -99.145 1.00 68.25 397 LYS A N 1
ATOM 3087 C CA . LYS A 1 397 ? 27.748 -67.709 -99.767 1.00 68.25 397 LYS A CA 1
ATOM 3088 C C . LYS A 1 397 ? 28.360 -69.106 -99.562 1.00 68.25 397 LYS A C 1
ATOM 3090 O O . LYS A 1 397 ? 29.446 -69.360 -100.078 1.00 68.25 397 LYS A O 1
ATOM 3095 N N . ARG A 1 398 ? 27.724 -69.978 -98.768 1.00 65.19 398 ARG A N 1
ATOM 3096 C CA . ARG A 1 398 ? 28.191 -71.346 -98.452 1.00 65.19 398 ARG A CA 1
ATOM 3097 C C . ARG A 1 398 ? 27.379 -72.462 -99.129 1.00 65.19 398 ARG A C 1
ATOM 3099 O O . ARG A 1 398 ? 27.589 -73.631 -98.808 1.00 65.19 398 ARG A O 1
ATOM 3106 N N . ARG A 1 399 ? 26.486 -72.120 -100.056 1.00 60.66 399 ARG A N 1
ATOM 3107 C CA . ARG A 1 399 ? 25.865 -73.038 -101.021 1.00 60.66 399 ARG A CA 1
ATOM 3108 C C . ARG A 1 399 ? 26.293 -72.631 -102.419 1.00 60.66 399 ARG A C 1
ATOM 3110 O O . ARG A 1 399 ? 26.416 -73.551 -103.252 1.00 60.66 399 ARG A O 1
#